Protein AF-0000000074579942 (afdb_homodimer)

InterPro domains:
  IPR000905 Gcp-like domain [PF00814] (39-152)
  IPR000905 Gcp-like domain [PTHR11735] (10-101)
  IPR022496 tRNA threonylcarbamoyl adenosine modification protein TsaB [TIGR03725] (10-214)
  IPR043129 ATPase, nucleotide binding domain [SSF53067] (10-107)
  IPR043129 ATPase, nucleotide binding domain [SSF53067] (112-190)

Secondary structure (DSSP, 8-state):
-----TTS-EEEEE-SSS-EEEEEEETTEEEEEEE--TT-HHHHHHHHHHHHHHHHT--GGG--EEEEE--SS-HHHHHHHHHHHHHHHHHHT--EEEE-HHHHHHHHHT--EEEEEEEE-STT-EEEEEEEEETTEEEEEEEEEEE-GGGS-HHHHHH-SEEESGGGGGGGG---SSPEEPP-----GGGGGG-GGG-EEE-TTSPP-----STTT--/-----TTS-EEEEE-SSS-EEEEEEETTEEEEEEE--TT-HHHHHHHHHHHHHHHHT--GGG--EEEEE--SS-HHHHHHHHHHHHHHHHHHT--EEEE-HHHHHHHHHT--EEEEEEEE-STT-EEEEEEEEETTEEEEEEEEEEE-GGGS-HHHHHH-SEEESGGGGGGGG---SSPEEPP-----GGGGGG-GGG-EEE-TTSPP-----STTT--

Radius of gyration: 23.53 Å; Cα contacts (8 Å, |Δi|>4): 1119; chains: 2; bounding box: 46×70×39 Å

Foldseek 3Di:
DQDWPLQFKEKFWEQQEQKTKIWIDHHNDIDMDIDNHGDCCLPVVVVRVVVRCVVVVHDLLRHQEYEYAQDDGDDVRNVSRLVVRLVSCVVNFHKYWYDHQQQLQQLQVVDAAKEWEWEDPPPQKIKIFIWGDDPLEIDGPDDIAIDHQLVPDPVSLARAQAYEADNCVNVVSHDHDHYHYDYHTGGHRRSVSSHVVRIDIDTSPDRRDGDNNPVVPVD/DQDWPLQFKEKEWEQQEQKTKIWIDHHNDIDMDIDNHGDCCLPVVVVRVVVRCVVVVHDLLRHQEYEYAQDDGDDVRNVSRLVVRLVSCVVNFHKYWYDHQQQLQQLQVVDAAKEWEWEDPPPQKIKIFIWGDDPLEIDGPDDIAIDHQLVPDPVSLARAQAYEADNCVNVVSHDRDHYHYDYHTGGYRRSVSSHVVRIDIDTSPDRRDGDNNPVVPPD

Sequence (438 aa):
MNIPDLSKPLLAIDTATPSCSVAVRVNQRIIARADHSVAKHTRVILPMIKDCLDEAQLAMTDIAGIILSAGPGAFTGLRVGASVASGLAYASNIPIGKLSSLALVAATSGETGIVLPLLDARIEHCYAGLYHCFDNQIEVLAPDTLCAPDELPEDWQTRAQCAVGSGLIYRDKMHFATAKLLPDTVPLAEKAFSCLSAVCWQSAQTPIELYYLRNEITSMNIPDLSKPLLAIDTATPSCSVAVRVNQRIIARADHSVAKHTRVILPMIKDCLDEAQLAMTDIAGIILSAGPGAFTGLRVGASVASGLAYASNIPIGKLSSLALVAATSGETGIVLPLLDARIEHCYAGLYHCFDNQIEVLAPDTLCAPDELPEDWQTRAQCAVGSGLIYRDKMHFATAKLLPDTVPLAEKAFSCLSAVCWQSAQTPIELYYLRNEITS

Solvent-accessible surface area (backbone atoms only — not comparable to full-atom values): 22033 Å² total; per-residue (Å²): 129,46,66,53,64,81,77,44,24,34,36,24,38,28,21,24,50,63,40,34,20,26,16,34,35,47,78,92,44,74,38,69,45,73,43,71,61,66,91,42,59,79,54,42,52,61,54,40,46,49,50,32,29,56,75,68,70,47,56,72,86,59,44,32,30,36,37,33,35,34,21,52,61,40,73,65,34,34,45,33,44,49,23,27,50,42,18,30,21,44,53,62,67,22,22,37,21,39,27,46,31,43,57,26,27,34,48,51,66,68,59,73,43,35,32,28,18,25,36,61,62,53,94,73,28,24,34,37,32,35,33,40,28,51,94,66,32,39,41,83,71,47,76,74,40,69,36,41,47,73,63,55,57,62,69,57,31,59,60,19,50,27,34,34,15,52,24,55,81,45,45,90,51,43,77,63,73,68,38,45,76,48,68,76,47,72,60,39,19,61,34,45,73,33,29,57,79,56,42,53,53,32,49,36,79,51,64,74,80,66,41,69,71,56,83,74,58,84,109,129,44,65,53,63,81,77,45,25,35,35,23,39,27,21,24,51,64,42,33,21,29,17,33,37,49,78,92,45,74,38,69,45,73,42,74,61,66,91,41,58,79,55,43,54,59,53,40,46,50,51,32,29,56,75,68,70,47,56,72,85,59,44,34,30,36,37,34,36,34,21,52,60,42,71,65,34,34,45,33,43,49,23,26,51,43,18,29,21,44,55,61,67,20,22,37,22,39,27,46,32,44,59,26,29,34,48,50,67,70,60,71,43,35,30,30,17,24,37,61,61,52,95,72,28,24,35,37,32,37,31,37,29,50,96,67,32,39,40,81,73,46,76,72,41,68,39,40,47,73,63,53,58,63,67,57,31,58,61,18,50,26,34,35,15,51,26,53,80,44,44,88,52,44,76,63,73,68,37,45,76,48,68,76,47,72,58,39,20,61,34,46,75,32,28,59,79,58,42,52,54,33,50,35,81,52,63,76,80,64,41,68,73,55,82,75,57,82,110

pLDDT: mean 92.91, std 10.72, range [21.66, 98.88]

Organism: Dichelobacter nodosus (strain VCS1703A) (NCBI:txid246195)

Structure (mmCIF, N/CA/C/O backbone):
data_AF-0000000074579942-model_v1
#
loop_
_entity.id
_entity.type
_entity.pdbx_description
1 polymer 'tRNA threonylcarbamoyladenosine biosynthesis protein TsaB'
#
loop_
_atom_site.group_PDB
_atom_site.id
_atom_site.type_symbol
_atom_site.label_atom_id
_atom_site.label_alt_id
_atom_site.label_comp_id
_atom_site.label_asym_id
_atom_site.label_entity_id
_atom_site.label_seq_id
_atom_site.pdbx_PDB_ins_code
_atom_site.Cartn_x
_atom_site.Cartn_y
_atom_site.Cartn_z
_atom_site.occupancy
_atom_site.B_iso_or_equiv
_atom_site.auth_seq_id
_atom_site.auth_comp_id
_atom_site.auth_asym_id
_atom_site.auth_atom_id
_atom_site.pdbx_PDB_model_num
ATOM 1 N N . MET A 1 1 ? -19.312 16.938 -8.188 1 54.5 1 MET A N 1
ATOM 2 C CA . MET A 1 1 ? -18.594 17.609 -7.109 1 54.5 1 MET A CA 1
ATOM 3 C C . MET A 1 1 ? -18.109 16.625 -6.066 1 54.5 1 MET A C 1
ATOM 5 O O . MET A 1 1 ? -18.875 15.812 -5.555 1 54.5 1 MET A O 1
ATOM 9 N N . ASN A 1 2 ? -16.75 16.141 -5.945 1 84.12 2 ASN A N 1
ATOM 10 C CA . ASN A 1 2 ? -16.172 15.008 -5.246 1 84.12 2 ASN A CA 1
ATOM 11 C C . ASN A 1 2 ? -15.953 15.305 -3.766 1 84.12 2 ASN A C 1
ATOM 13 O O . ASN A 1 2 ? -15.289 14.539 -3.064 1 84.12 2 ASN A O 1
ATOM 17 N N . ILE A 1 3 ? -16.609 16.5 -3.434 1 90.25 3 ILE A N 1
ATOM 18 C CA . ILE A 1 3 ? -16.453 16.859 -2.029 1 90.25 3 ILE A CA 1
ATOM 19 C C . ILE A 1 3 ? -17.547 16.188 -1.199 1 90.25 3 ILE A C 1
ATOM 21 O O . ILE A 1 3 ? -18.7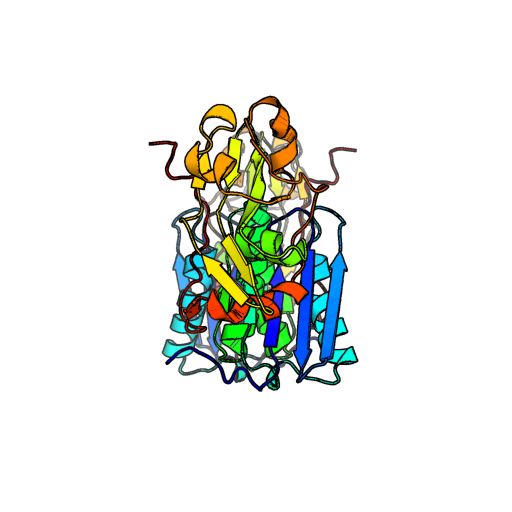34 16.312 -1.499 1 90.25 3 ILE A O 1
ATOM 25 N N . PRO A 1 4 ? -17.188 15.555 -0.173 1 95.25 4 PRO A N 1
ATOM 26 C CA . PRO A 1 4 ? -18.203 14.891 0.656 1 95.25 4 PRO A CA 1
ATOM 27 C C . PRO A 1 4 ? -18.969 15.875 1.54 1 95.25 4 PRO A C 1
ATOM 29 O O . PRO A 1 4 ? -18.578 17.047 1.652 1 95.25 4 PRO A O 1
ATOM 32 N N . ASP A 1 5 ? -20.156 15.414 2.041 1 95.12 5 ASP A N 1
ATOM 33 C CA . ASP A 1 5 ? -20.812 16.156 3.104 1 95.12 5 ASP A CA 1
ATOM 34 C C . ASP A 1 5 ? -19.938 16.25 4.348 1 95.12 5 ASP A C 1
ATOM 36 O O . ASP A 1 5 ? -19.797 15.266 5.09 1 95.12 5 ASP A O 1
ATOM 40 N N . LEU A 1 6 ? -19.359 17.359 4.621 1 93.88 6 LEU A N 1
ATOM 41 C CA . LEU A 1 6 ? -18.328 17.547 5.648 1 93.88 6 LEU A CA 1
ATOM 42 C C . LEU A 1 6 ? -18.953 17.469 7.043 1 93.88 6 LEU A C 1
ATOM 44 O O . LEU A 1 6 ? -18.234 17.422 8.039 1 93.88 6 LEU A O 1
ATOM 48 N N . SER A 1 7 ? -20.312 17.484 7.125 1 94.62 7 SER A N 1
ATOM 49 C CA . SER A 1 7 ? -21 17.312 8.406 1 94.62 7 SER A CA 1
ATOM 50 C C . SER A 1 7 ? -21.078 15.852 8.812 1 94.62 7 SER A C 1
ATOM 52 O O . SER A 1 7 ? -21.375 15.531 9.969 1 94.62 7 SER A O 1
ATOM 54 N N . LYS A 1 8 ? -20.844 14.953 7.891 1 97.12 8 LYS A N 1
ATOM 55 C CA . LYS A 1 8 ? -20.875 13.508 8.133 1 97.12 8 LYS A CA 1
ATOM 56 C C . LYS A 1 8 ? -19.516 13.016 8.617 1 97.12 8 LYS A C 1
ATOM 58 O O . LYS A 1 8 ? -18.531 13.75 8.578 1 97.12 8 LYS A O 1
ATOM 63 N N . PRO A 1 9 ? -19.422 11.875 9.078 1 98.62 9 PRO A N 1
ATOM 64 C CA . PRO A 1 9 ? -18.156 11.344 9.594 1 98.62 9 PRO A CA 1
ATOM 65 C C . PRO A 1 9 ? -17.062 11.25 8.523 1 98.62 9 PRO A C 1
ATOM 67 O O . PRO A 1 9 ? -17.359 10.891 7.375 1 98.62 9 PRO A O 1
ATOM 70 N N . LEU A 1 10 ? -15.883 11.609 8.922 1 98.69 10 LEU A N 1
ATOM 71 C CA . LEU A 1 10 ? -14.711 11.539 8.055 1 98.69 10 LEU A CA 1
ATOM 72 C C . LEU A 1 10 ? -13.625 10.672 8.672 1 98.69 10 LEU A C 1
ATOM 74 O O . LEU A 1 10 ? -13.523 10.578 9.898 1 98.69 10 LEU A O 1
ATOM 78 N N . LEU A 1 11 ? -12.883 10.016 7.863 1 98.88 11 LEU A N 1
ATOM 79 C CA . LEU A 1 11 ? -11.711 9.242 8.242 1 98.88 11 LEU A CA 1
ATOM 80 C C . LEU A 1 11 ? -10.438 9.906 7.727 1 98.88 11 LEU A C 1
ATOM 82 O O . LEU A 1 11 ? -10.391 10.367 6.586 1 98.88 11 LEU A O 1
ATOM 86 N N . ALA A 1 12 ? -9.461 10.031 8.578 1 98.88 12 ALA A N 1
ATOM 87 C CA . ALA A 1 12 ? -8.164 10.562 8.18 1 98.88 12 ALA A CA 1
ATOM 88 C C . ALA A 1 12 ? -7.059 9.531 8.406 1 98.88 12 ALA A C 1
ATOM 90 O O . ALA A 1 12 ? -7.059 8.82 9.414 1 98.88 12 ALA A O 1
ATOM 91 N N . ILE A 1 13 ? -6.137 9.398 7.473 1 98.5 13 ILE A N 1
ATOM 92 C CA . ILE A 1 13 ? -5.031 8.453 7.512 1 98.5 13 ILE A CA 1
ATOM 93 C C . ILE A 1 13 ? -3.721 9.172 7.207 1 98.5 13 ILE A C 1
ATOM 95 O O . ILE A 1 13 ? -3.637 9.945 6.25 1 98.5 13 ILE A O 1
ATOM 99 N N . ASP A 1 14 ? -2.711 8.953 8 1 97.88 14 ASP A N 1
ATOM 100 C CA . ASP A 1 14 ? -1.369 9.453 7.719 1 97.88 14 ASP A CA 1
ATOM 101 C C . ASP A 1 14 ? -0.324 8.352 7.883 1 97.88 14 ASP A C 1
ATOM 103 O O . ASP A 1 14 ? -0.257 7.699 8.93 1 97.88 14 ASP A O 1
ATOM 107 N N . THR A 1 15 ? 0.431 8.141 6.836 1 95.69 15 THR A N 1
ATOM 108 C CA . THR A 1 15 ? 1.511 7.16 6.84 1 95.69 15 THR A CA 1
ATOM 109 C C . THR A 1 15 ? 2.771 7.742 6.207 1 95.69 15 THR A C 1
ATOM 111 O O . THR A 1 15 ? 3.598 7.004 5.668 1 95.69 15 THR A O 1
ATOM 114 N N . ALA A 1 16 ? 2.865 9.047 6.156 1 93.19 16 ALA A N 1
ATOM 115 C CA . ALA A 1 16 ? 3.895 9.719 5.367 1 93.19 16 ALA A CA 1
ATOM 116 C C . ALA A 1 16 ? 5.246 9.672 6.078 1 93.19 16 ALA A C 1
ATOM 118 O O . ALA A 1 16 ? 6.285 9.922 5.461 1 93.19 16 ALA A O 1
ATOM 119 N N . THR A 1 17 ? 5.262 9.445 7.355 1 91.81 17 THR A N 1
ATOM 120 C CA . THR A 1 17 ? 6.469 9.391 8.172 1 91.81 17 THR A CA 1
ATOM 121 C C . THR A 1 17 ? 6.582 8.039 8.883 1 91.81 17 THR A C 1
ATOM 123 O O . THR A 1 17 ? 5.73 7.164 8.703 1 91.81 17 THR A O 1
ATOM 126 N N . PRO A 1 18 ? 7.641 7.809 9.609 1 88.19 18 PRO A N 1
ATOM 127 C CA . PRO A 1 18 ? 7.727 6.543 10.336 1 88.19 18 PRO A 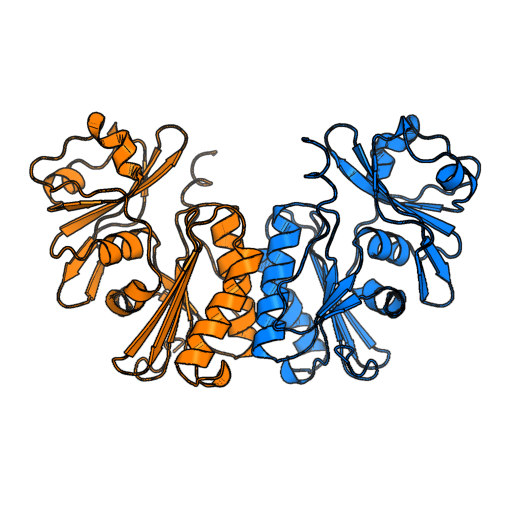CA 1
ATOM 128 C C . PRO A 1 18 ? 6.559 6.336 11.305 1 88.19 18 PRO A C 1
ATOM 130 O O . PRO A 1 18 ? 6.336 5.219 11.773 1 88.19 18 PRO A O 1
ATOM 133 N N . SER A 1 19 ? 5.891 7.363 11.555 1 91.19 19 SER A N 1
ATOM 134 C CA . SER A 1 19 ? 4.691 7.262 12.383 1 91.19 19 SER A CA 1
ATOM 135 C C . SER A 1 19 ? 3.449 7.031 11.531 1 91.19 19 SER A C 1
ATOM 137 O O . SER A 1 19 ? 3.352 7.551 10.414 1 91.19 19 SER A O 1
ATOM 139 N N . CYS A 1 20 ? 2.576 6.242 12.016 1 95 20 CYS A N 1
ATOM 140 C CA . CYS A 1 20 ? 1.279 5.992 11.398 1 95 20 CYS A CA 1
ATOM 141 C C . CYS A 1 20 ? 0.145 6.461 12.305 1 95 20 CYS A C 1
ATOM 143 O O . CYS A 1 20 ? 0.173 6.234 13.516 1 95 20 CYS A O 1
ATOM 145 N N . SER A 1 21 ? -0.787 7.156 11.758 1 97.5 21 SER A N 1
ATOM 146 C CA . SER A 1 21 ? -1.917 7.59 12.57 1 97.5 21 SER A CA 1
ATOM 147 C C . SER A 1 21 ? -3.217 7.551 11.773 1 97.5 21 SER A C 1
ATOM 149 O O . SER A 1 21 ? -3.203 7.652 10.547 1 97.5 21 SER A O 1
ATOM 151 N N . VAL A 1 22 ? -4.297 7.34 12.492 1 98.31 22 VAL A N 1
ATOM 152 C CA . VAL A 1 22 ? -5.656 7.293 11.969 1 98.31 22 VAL A CA 1
ATOM 153 C C . VAL A 1 22 ? -6.59 8.078 12.891 1 98.31 22 VAL A C 1
ATOM 155 O O . VAL A 1 22 ? -6.383 8.125 14.102 1 98.31 22 VAL A O 1
ATOM 158 N N . ALA A 1 23 ? -7.594 8.711 12.281 1 98.81 23 ALA A N 1
ATOM 159 C CA . ALA A 1 23 ? -8.578 9.422 13.094 1 98.81 23 ALA A CA 1
ATOM 160 C C . ALA A 1 23 ? -9.953 9.406 12.43 1 98.81 23 ALA A C 1
ATOM 162 O O . ALA A 1 23 ? -10.055 9.43 11.203 1 98.81 23 ALA A O 1
ATOM 163 N N . VAL A 1 24 ? -10.938 9.344 13.227 1 98.81 24 VAL A N 1
ATOM 164 C CA . VAL A 1 24 ? -12.328 9.461 12.797 1 98.81 24 VAL A CA 1
ATOM 165 C C . VAL A 1 24 ? -12.984 10.664 13.484 1 98.81 24 VAL A C 1
ATOM 167 O O . VAL A 1 24 ? -12.828 10.852 14.688 1 98.81 24 VAL A O 1
ATOM 170 N N . ARG A 1 25 ? -13.609 11.484 12.672 1 98.56 25 ARG A N 1
ATOM 171 C CA . ARG A 1 25 ? -14.367 12.609 13.219 1 98.56 25 ARG A CA 1
ATOM 172 C C . ARG A 1 25 ? -15.867 12.406 13.023 1 98.56 25 ARG A C 1
ATOM 174 O O . ARG A 1 25 ? -16.328 12.148 11.906 1 98.56 25 ARG A O 1
ATOM 181 N N . VAL A 1 26 ? -16.562 12.484 13.992 1 97.06 26 VAL A N 1
ATOM 182 C CA . VAL A 1 26 ? -18.016 12.453 13.969 1 97.06 26 VAL A CA 1
ATOM 183 C C . VAL A 1 26 ? -18.578 13.617 14.797 1 97.06 26 VAL A C 1
ATOM 185 O O . VAL A 1 26 ? -18.391 13.664 16.016 1 97.06 26 VAL A O 1
ATOM 188 N N . ASN A 1 27 ? -19.203 14.531 14.094 1 92.06 27 ASN A N 1
ATOM 189 C CA . ASN A 1 27 ? -19.609 15.773 14.734 1 92.06 27 ASN A CA 1
ATOM 190 C C . ASN A 1 27 ? -18.422 16.5 15.359 1 92.06 27 ASN A C 1
ATOM 192 O O . ASN A 1 27 ? -17.453 16.828 14.672 1 92.06 27 ASN A O 1
ATOM 196 N N . GLN A 1 28 ? -18.422 16.734 16.609 1 88.94 28 GLN A N 1
ATOM 197 C CA . GLN A 1 28 ? -17.328 17.469 17.25 1 88.94 28 GLN A CA 1
ATOM 198 C C . GLN A 1 28 ? -16.375 16.5 17.953 1 88.94 28 GLN A C 1
ATOM 200 O O . GLN A 1 28 ? -15.375 16.938 18.531 1 88.94 28 GLN A O 1
ATOM 205 N N . ARG A 1 29 ? -16.688 15.219 17.797 1 96.5 29 ARG A N 1
ATOM 206 C CA . ARG A 1 29 ? -15.883 14.195 18.469 1 96.5 29 ARG A CA 1
ATOM 207 C C . ARG A 1 29 ? -14.828 13.617 17.531 1 96.5 29 ARG A C 1
ATOM 209 O O . ARG A 1 29 ? -15.133 13.305 16.375 1 96.5 29 ARG A O 1
ATOM 216 N N . ILE A 1 30 ? -13.57 13.594 18.031 1 98.25 30 ILE A N 1
ATOM 217 C CA . ILE A 1 30 ? -12.469 13.016 17.266 1 98.25 30 ILE A CA 1
ATOM 218 C C . ILE A 1 30 ? -11.883 11.828 18.016 1 98.25 30 ILE A C 1
ATOM 220 O O . ILE A 1 30 ? -11.57 11.938 19.203 1 98.25 30 ILE A O 1
ATOM 224 N N . ILE A 1 31 ? -11.852 10.68 17.422 1 98.62 31 ILE A N 1
ATOM 225 C CA . ILE A 1 31 ? -11.195 9.477 17.938 1 98.62 31 ILE A CA 1
ATOM 226 C C . ILE A 1 31 ? -9.961 9.172 17.078 1 98.62 31 ILE A C 1
ATOM 228 O O . ILE A 1 31 ? -10.055 9.062 15.859 1 98.62 31 ILE A O 1
ATOM 232 N N . ALA A 1 32 ? -8.797 9.055 17.734 1 98.44 32 ALA A N 1
ATOM 233 C CA . ALA A 1 32 ? -7.559 8.906 16.969 1 98.44 32 ALA A CA 1
ATOM 234 C C . ALA A 1 32 ? -6.676 7.812 17.562 1 98.44 32 ALA A C 1
ATOM 236 O O . ALA A 1 32 ? -6.805 7.473 18.75 1 98.44 32 ALA A O 1
ATOM 237 N N . ARG A 1 33 ? -5.867 7.16 16.766 1 97.62 33 ARG A N 1
ATOM 238 C CA . ARG A 1 33 ? -4.801 6.227 17.109 1 97.62 33 ARG A CA 1
ATOM 239 C C . ARG A 1 33 ? -3.502 6.586 16.391 1 97.62 33 ARG A C 1
ATOM 241 O O . ARG A 1 33 ? -3.527 7.086 15.266 1 97.62 33 ARG A O 1
ATOM 248 N N . ALA A 1 34 ? -2.457 6.387 17.062 1 95.25 34 ALA A N 1
ATOM 249 C CA . ALA A 1 34 ? -1.139 6.57 16.469 1 95.25 34 ALA A CA 1
ATOM 250 C C . ALA A 1 34 ? -0.185 5.453 16.875 1 95.25 34 ALA A C 1
ATOM 252 O O . ALA A 1 34 ? -0.296 4.914 17.984 1 95.25 34 ALA A O 1
ATOM 253 N N . ASP A 1 35 ? 0.561 5.039 15.992 1 92.19 35 ASP A N 1
ATOM 254 C CA . ASP A 1 35 ? 1.628 4.066 16.219 1 92.19 35 ASP A CA 1
ATOM 255 C C . ASP A 1 35 ? 2.969 4.605 15.719 1 92.19 35 ASP A C 1
ATOM 257 O O . ASP A 1 35 ? 3.109 4.949 14.547 1 92.19 35 ASP A O 1
ATOM 261 N N . HIS A 1 36 ? 3.904 4.594 16.562 1 83.81 36 HIS A N 1
ATOM 262 C CA . HIS A 1 36 ? 5.188 5.199 16.234 1 83.81 36 HIS A CA 1
ATOM 263 C C . HIS A 1 36 ? 6.242 4.137 15.953 1 83.81 36 HIS A C 1
ATOM 265 O O . HIS A 1 36 ? 7.426 4.457 15.805 1 83.81 36 HIS A O 1
ATOM 271 N N . SER A 1 37 ? 5.727 2.891 15.945 1 75.81 37 SER A N 1
ATOM 272 C CA . SER A 1 37 ? 6.668 1.827 15.617 1 75.81 37 SER A CA 1
ATOM 273 C C . SER A 1 37 ? 6.965 1.792 14.117 1 75.81 37 SER A C 1
ATOM 275 O O . SER A 1 37 ? 6.094 2.102 13.305 1 75.81 37 SER A O 1
ATOM 277 N N . VAL A 1 38 ? 8.156 1.74 13.789 1 60.75 38 VAL A N 1
ATOM 278 C CA . VAL A 1 38 ? 8.625 1.83 12.414 1 60.75 38 VAL A CA 1
ATOM 279 C C . VAL A 1 38 ? 8.281 0.545 11.664 1 60.75 38 VAL A C 1
ATOM 281 O O . VAL A 1 38 ? 8.32 -0.545 12.242 1 60.75 38 VAL A O 1
ATOM 284 N N . ALA A 1 39 ? 7.973 0.684 10.445 1 57.09 39 ALA A N 1
ATOM 285 C CA . ALA A 1 39 ? 7.953 -0.289 9.359 1 57.09 39 ALA A CA 1
ATOM 286 C C . ALA A 1 39 ? 6.859 -1.333 9.57 1 57.09 39 ALA A C 1
ATOM 288 O O . ALA A 1 39 ? 6.988 -2.475 9.125 1 57.09 39 ALA A O 1
ATOM 289 N N . LYS A 1 40 ? 5.871 -0.884 10.242 1 71.69 40 LYS A N 1
ATOM 290 C CA . LYS A 1 40 ? 4.805 -1.86 10.445 1 71.69 40 LYS A CA 1
ATOM 291 C C . LYS A 1 40 ? 3.457 -1.312 9.984 1 71.69 40 LYS A C 1
ATOM 293 O O . LYS A 1 40 ? 2.408 -1.72 10.484 1 71.69 40 LYS A O 1
ATOM 298 N N . HIS A 1 41 ? 3.537 -0.43 9.094 1 77.75 41 HIS A N 1
ATOM 299 C CA . HIS A 1 41 ? 2.311 0.27 8.727 1 77.75 41 HIS A CA 1
ATOM 300 C C . HIS A 1 41 ? 1.254 -0.703 8.219 1 77.75 41 HIS A C 1
ATOM 302 O O . HIS A 1 41 ? 0.086 -0.618 8.602 1 77.75 41 HIS A O 1
ATOM 308 N N . THR A 1 42 ? 1.622 -1.622 7.48 1 78.88 42 THR A N 1
ATOM 309 C CA . THR A 1 42 ? 0.682 -2.551 6.863 1 78.88 42 THR A CA 1
ATOM 310 C C . THR A 1 42 ? -0.046 -3.371 7.926 1 78.88 42 THR A C 1
ATOM 312 O O . THR A 1 42 ? -1.171 -3.824 7.703 1 78.88 42 THR A O 1
ATOM 315 N N . ARG A 1 43 ? 0.55 -3.443 9.023 1 84.69 43 ARG A N 1
ATOM 316 C CA . ARG A 1 43 ? -0.005 -4.293 10.07 1 84.69 43 ARG A CA 1
ATOM 317 C C . ARG A 1 43 ? -0.914 -3.494 11 1 84.69 43 ARG A C 1
ATOM 319 O O . ARG A 1 43 ? -1.817 -4.055 11.625 1 84.69 43 ARG A O 1
ATOM 326 N N . VAL A 1 44 ? -0.707 -2.225 10.984 1 90.94 44 VAL A N 1
ATOM 327 C CA . VAL A 1 44 ? -1.336 -1.511 12.094 1 90.94 44 VAL A CA 1
ATOM 328 C C . VAL A 1 44 ? -2.457 -0.619 11.562 1 90.94 44 VAL A C 1
ATOM 330 O O . VAL A 1 44 ? -3.389 -0.281 12.297 1 90.94 44 VAL A O 1
ATOM 333 N N . ILE A 1 45 ? -2.434 -0.218 10.328 1 94.31 45 ILE A N 1
ATOM 334 C CA . ILE A 1 45 ? -3.342 0.797 9.812 1 94.31 45 ILE A CA 1
ATOM 335 C C . ILE A 1 45 ? -4.785 0.319 9.953 1 94.31 45 ILE A C 1
ATOM 337 O O . ILE A 1 45 ? -5.629 1.026 10.516 1 94.31 45 ILE A O 1
ATOM 341 N N . LEU A 1 46 ? -5.094 -0.882 9.523 1 94.12 46 LEU A N 1
ATOM 342 C CA . LEU A 1 46 ? -6.469 -1.359 9.508 1 94.12 46 LEU A CA 1
ATOM 343 C C . LEU A 1 46 ? -6.973 -1.616 10.922 1 94.12 46 LEU A C 1
ATOM 345 O O . LEU A 1 46 ? -8.086 -1.223 11.273 1 94.12 46 LEU A O 1
ATOM 349 N N . PRO A 1 47 ? -6.125 -2.277 11.766 1 94.75 47 PRO A N 1
ATOM 350 C CA . PRO A 1 47 ? -6.551 -2.404 13.164 1 94.75 47 PRO A CA 1
ATOM 351 C C . PRO A 1 47 ? -6.855 -1.056 13.812 1 94.75 47 PRO A C 1
ATOM 353 O O . PRO A 1 47 ? -7.805 -0.941 14.594 1 94.75 47 PRO A O 1
ATOM 356 N N . MET A 1 48 ? -6.066 -0.07 13.508 1 96.81 48 MET A N 1
ATOM 357 C CA . MET A 1 48 ? -6.301 1.259 14.062 1 96.81 48 MET A CA 1
ATOM 358 C C . MET A 1 48 ? -7.598 1.856 13.523 1 96.81 48 MET A C 1
ATOM 360 O O . MET A 1 48 ? -8.352 2.484 14.273 1 96.81 48 MET A O 1
ATOM 364 N N . ILE A 1 49 ? -7.859 1.691 12.219 1 97.56 49 ILE A N 1
ATOM 365 C CA . ILE A 1 49 ? -9.109 2.15 11.625 1 97.56 49 ILE A CA 1
ATOM 366 C C . ILE A 1 49 ? -10.289 1.472 12.328 1 97.56 49 ILE A C 1
ATOM 368 O O . ILE A 1 49 ? -11.242 2.137 12.734 1 97.56 49 ILE A O 1
ATOM 372 N N . LYS A 1 50 ? -10.188 0.165 12.461 1 96.81 50 LYS A N 1
ATOM 373 C CA . LYS A 1 50 ? -11.242 -0.603 13.125 1 96.81 50 LYS A CA 1
ATOM 374 C C . LYS A 1 50 ? -11.477 -0.099 14.547 1 96.81 50 LYS A C 1
ATOM 376 O O . LYS A 1 50 ? -12.625 0.08 14.961 1 96.81 50 LYS A O 1
ATOM 381 N N . ASP A 1 51 ? -10.391 0.089 15.266 1 97.62 51 ASP A N 1
ATOM 382 C CA . ASP A 1 51 ? -10.484 0.562 16.641 1 97.62 51 ASP A CA 1
ATOM 383 C C . ASP A 1 51 ? -11.211 1.9 16.719 1 97.62 51 ASP A C 1
ATOM 385 O O . ASP A 1 51 ? -12.086 2.09 17.562 1 97.62 51 ASP A O 1
ATOM 389 N N . CYS A 1 52 ? -10.812 2.82 15.859 1 98.44 52 CYS A N 1
ATOM 390 C CA . CYS A 1 52 ? -11.43 4.141 15.836 1 98.44 52 CYS A CA 1
ATOM 391 C C . CYS A 1 52 ? -12.914 4.047 15.508 1 98.44 52 CYS A C 1
ATOM 393 O O . CYS A 1 52 ? -13.742 4.691 16.156 1 98.44 52 CYS A O 1
ATOM 395 N N . LEU A 1 53 ? -13.281 3.279 14.484 1 98.19 53 LEU A N 1
ATOM 396 C CA . LEU A 1 53 ? -14.672 3.133 14.07 1 98.19 53 LEU A CA 1
ATOM 397 C C . LEU A 1 53 ? -15.492 2.477 15.172 1 98.19 53 LEU A C 1
ATOM 399 O O . LEU A 1 53 ? -16.594 2.934 15.484 1 98.19 53 LEU A O 1
ATOM 403 N N . ASP A 1 54 ? -14.93 1.395 15.789 1 97.81 54 ASP A N 1
ATOM 404 C CA . ASP A 1 54 ? -15.617 0.706 16.875 1 97.81 54 ASP A CA 1
ATOM 405 C C . ASP A 1 54 ? -15.914 1.66 18.031 1 97.81 54 ASP A C 1
ATOM 407 O O . ASP A 1 54 ? -17.047 1.704 18.531 1 97.81 54 ASP A O 1
ATOM 411 N N . GLU A 1 55 ? -14.883 2.412 18.391 1 98.12 55 GLU A N 1
ATOM 412 C CA . GLU A 1 55 ? -15.055 3.359 19.484 1 98.12 55 GLU A CA 1
ATOM 413 C C . GLU A 1 55 ? -16.078 4.434 19.141 1 98.12 55 GLU A C 1
ATOM 415 O O . GLU A 1 55 ? -16.828 4.887 20 1 98.12 55 GLU A O 1
ATOM 420 N N . ALA A 1 56 ? -16.156 4.828 17.906 1 97.81 56 ALA A N 1
ATOM 421 C CA . ALA A 1 56 ? -17.094 5.836 17.453 1 97.81 56 ALA A CA 1
ATOM 422 C C . ALA A 1 56 ? -18.484 5.223 17.219 1 97.81 56 ALA A C 1
ATOM 424 O O . ALA A 1 56 ? -19.453 5.938 16.938 1 97.81 56 ALA A O 1
ATOM 425 N N . GLN A 1 57 ? -18.516 3.857 17.281 1 97.56 57 GLN A N 1
ATOM 426 C CA . GLN A 1 57 ? -19.734 3.113 16.969 1 97.56 57 GLN A CA 1
ATOM 427 C C . GLN A 1 57 ? -20.219 3.391 15.555 1 97.56 57 GLN A C 1
ATOM 429 O O . GLN A 1 57 ? -21.391 3.674 15.328 1 97.56 57 GLN A O 1
ATOM 434 N N . LEU A 1 58 ? -19.297 3.439 14.641 1 97.75 58 LEU A N 1
ATOM 435 C CA . LEU A 1 58 ? -19.547 3.633 13.219 1 97.75 58 LEU A CA 1
ATOM 436 C C . LEU A 1 58 ? -19.094 2.416 12.414 1 97.75 58 LEU A C 1
ATOM 438 O O . LEU A 1 58 ? -18.266 1.631 12.883 1 97.75 58 LEU A O 1
ATOM 442 N N . ALA A 1 59 ? -19.688 2.232 11.297 1 96 59 ALA A N 1
ATOM 443 C CA . ALA A 1 59 ? -19.203 1.336 10.258 1 96 59 ALA A CA 1
ATOM 444 C C . ALA A 1 59 ? -18.547 2.119 9.117 1 96 59 ALA A C 1
ATOM 446 O O . ALA A 1 59 ? -18.672 3.344 9.047 1 96 59 ALA A O 1
ATOM 447 N N . MET A 1 60 ? -17.828 1.457 8.281 1 95.62 60 MET A N 1
ATOM 448 C CA . MET A 1 60 ? -17.203 2.109 7.133 1 95.62 60 MET A CA 1
ATOM 449 C C . MET A 1 60 ? -18.25 2.787 6.258 1 95.62 60 MET A C 1
ATOM 451 O O . MET A 1 60 ? -17.984 3.838 5.672 1 95.62 60 MET A O 1
ATOM 455 N N . THR A 1 61 ? -19.438 2.258 6.277 1 94.94 61 THR A N 1
ATOM 456 C CA . THR A 1 61 ? -20.516 2.775 5.441 1 94.94 61 THR A CA 1
ATOM 457 C C . THR A 1 61 ? -20.984 4.133 5.957 1 94.94 61 THR A C 1
ATOM 459 O O . THR A 1 61 ? -21.703 4.852 5.254 1 94.94 61 THR A O 1
ATOM 462 N N . ASP A 1 62 ? -20.625 4.469 7.195 1 97.38 62 ASP A N 1
ATOM 463 C CA . ASP A 1 62 ? -21.031 5.742 7.785 1 97.38 62 ASP A CA 1
ATOM 464 C C . ASP A 1 62 ? -20.047 6.852 7.406 1 97.38 62 ASP A C 1
ATOM 466 O O . ASP A 1 62 ? -20.344 8.031 7.602 1 97.38 62 ASP A O 1
ATOM 470 N N . ILE A 1 63 ? -18.922 6.512 6.844 1 98.31 63 ILE A N 1
ATOM 471 C CA . ILE A 1 63 ? -17.875 7.473 6.504 1 98.31 63 ILE A CA 1
ATOM 472 C C . ILE A 1 63 ? -18.203 8.156 5.18 1 98.31 63 ILE A C 1
ATOM 474 O O . ILE A 1 63 ? -18.531 7.488 4.199 1 98.31 63 ILE A O 1
ATOM 478 N N . ALA A 1 64 ? -18.047 9.461 5.152 1 98.38 64 ALA A N 1
ATOM 479 C CA . ALA A 1 64 ? -18.422 10.219 3.965 1 98.38 64 ALA A CA 1
ATOM 480 C C . ALA A 1 64 ? -17.219 10.5 3.076 1 98.38 64 ALA A C 1
ATOM 482 O O . ALA A 1 64 ? -17.375 10.828 1.897 1 98.38 64 ALA A O 1
ATOM 483 N N . GLY A 1 65 ? -16.062 10.406 3.637 1 98.44 65 GLY A N 1
ATOM 484 C CA . GLY A 1 65 ? -14.836 10.688 2.912 1 98.44 65 GLY A CA 1
ATOM 485 C C . GLY A 1 65 ? -13.586 10.32 3.691 1 98.44 65 GLY A C 1
ATOM 486 O O . GLY A 1 65 ? -13.625 10.211 4.918 1 98.44 65 GLY A O 1
ATOM 487 N N . ILE A 1 66 ? -12.523 10.141 3.002 1 98.75 66 ILE A N 1
ATOM 488 C CA . ILE A 1 66 ? -11.242 9.805 3.6 1 98.75 66 ILE A CA 1
ATOM 489 C C . ILE A 1 66 ? -10.219 10.883 3.275 1 98.75 66 ILE A C 1
ATOM 491 O O . ILE A 1 66 ? -10.031 11.242 2.109 1 98.75 66 ILE A O 1
ATOM 495 N N . ILE A 1 67 ? -9.625 11.469 4.266 1 98.81 67 ILE A N 1
ATOM 496 C CA . ILE A 1 67 ? -8.508 12.398 4.07 1 98.81 67 ILE A CA 1
ATOM 497 C C . ILE A 1 67 ? -7.188 11.648 4.223 1 98.81 67 ILE A C 1
ATOM 499 O O . ILE A 1 67 ? -6.988 10.922 5.195 1 98.81 67 ILE A O 1
ATOM 503 N N . LEU A 1 68 ? -6.309 11.766 3.293 1 98.62 68 LEU A N 1
ATOM 504 C CA . LEU A 1 68 ? -5.012 11.102 3.262 1 98.62 68 LEU A CA 1
ATOM 505 C C . LEU A 1 68 ? -3.881 12.117 3.176 1 98.62 68 LEU A C 1
ATOM 507 O O . LEU A 1 68 ? -3.936 13.047 2.363 1 98.62 68 LEU A O 1
ATOM 511 N N . SER A 1 69 ? -2.928 11.961 4.09 1 97.69 69 SER A N 1
ATOM 512 C CA . SER A 1 69 ? -1.672 12.656 3.822 1 97.69 69 SER A CA 1
ATOM 513 C C . SER A 1 69 ? -0.993 12.109 2.57 1 97.69 69 SER A C 1
ATOM 515 O O . SER A 1 69 ? -0.496 10.984 2.568 1 97.69 69 SER A O 1
ATOM 517 N N . ALA A 1 70 ? -0.931 12.914 1.58 1 96.75 70 ALA A N 1
ATOM 518 C CA . ALA A 1 70 ? -0.519 12.422 0.267 1 96.75 70 ALA A CA 1
ATOM 519 C C . ALA A 1 70 ? 0.944 12.766 -0.009 1 96.75 70 ALA A C 1
ATOM 521 O O . ALA A 1 70 ? 1.421 12.609 -1.137 1 96.75 70 ALA A O 1
ATOM 522 N N . GLY A 1 71 ? 1.698 13.172 0.927 1 96.25 71 GLY A N 1
ATOM 523 C CA . GLY A 1 71 ? 3.1 13.539 0.776 1 96.25 71 GLY A CA 1
ATOM 524 C C . GLY A 1 71 ? 3.35 15.023 0.902 1 96.25 71 GLY A C 1
ATOM 525 O O . GLY A 1 71 ? 2.406 15.812 1.011 1 96.25 71 GLY A O 1
ATOM 526 N N . PRO A 1 72 ? 4.602 15.344 0.912 1 96.31 72 PRO A N 1
ATOM 527 C CA . PRO A 1 72 ? 5.805 14.523 0.761 1 96.31 72 PRO A CA 1
ATOM 528 C C . PRO A 1 72 ? 6.09 13.664 1.988 1 96.31 72 PRO A C 1
ATOM 530 O O . PRO A 1 72 ? 5.465 13.844 3.035 1 96.31 72 PRO A O 1
ATOM 533 N N . GLY A 1 73 ? 6.949 12.664 1.854 1 93.31 73 GLY A N 1
ATOM 534 C CA . GLY A 1 73 ? 7.301 11.781 2.957 1 93.31 73 GLY A CA 1
ATOM 535 C C . GLY A 1 73 ? 7.988 10.508 2.508 1 93.31 73 GLY A C 1
ATOM 536 O O . GLY A 1 73 ? 8.641 10.484 1.461 1 93.31 73 GLY A O 1
ATOM 537 N N . ALA A 1 74 ? 7.926 9.531 3.352 1 89.62 74 ALA A N 1
ATOM 538 C CA . ALA A 1 74 ? 8.602 8.258 3.1 1 89.62 74 ALA A CA 1
ATOM 539 C C . ALA A 1 74 ? 7.992 7.551 1.894 1 89.62 74 ALA A C 1
ATOM 541 O O . ALA A 1 74 ? 6.77 7.484 1.752 1 89.62 74 ALA A O 1
ATOM 542 N N . PHE A 1 75 ? 8.789 6.977 1.061 1 87.88 75 PHE A N 1
ATOM 543 C CA . PHE A 1 75 ? 8.406 6.359 -0.205 1 87.88 75 PHE A CA 1
ATOM 544 C C . PHE A 1 75 ? 7.426 5.215 0.023 1 87.88 75 PHE A C 1
ATOM 546 O O . PHE A 1 75 ? 6.293 5.262 -0.454 1 87.88 75 PHE A O 1
ATOM 553 N N . THR A 1 76 ? 7.742 4.207 0.831 1 88.12 76 THR A N 1
ATOM 554 C CA . THR A 1 76 ? 6.891 3.051 1.086 1 88.12 76 THR A CA 1
ATOM 555 C C . THR A 1 76 ? 5.66 3.453 1.893 1 88.12 76 THR A C 1
ATOM 557 O O . THR A 1 76 ? 4.543 3.043 1.574 1 88.12 76 THR A O 1
ATOM 560 N N . GLY A 1 77 ? 5.84 4.293 2.844 1 91.94 77 GLY A N 1
ATOM 561 C CA . GLY A 1 77 ? 4.738 4.711 3.697 1 91.94 77 GLY A CA 1
ATOM 562 C C . GLY A 1 77 ? 3.617 5.391 2.936 1 91.94 77 GLY A C 1
ATOM 563 O O . GLY A 1 77 ? 2.441 5.105 3.166 1 91.94 77 GLY A O 1
ATOM 564 N N . LEU A 1 78 ? 4.008 6.285 2.061 1 93.88 78 LEU A N 1
ATOM 565 C CA . LEU A 1 78 ? 3.021 7.004 1.259 1 93.88 78 LEU A CA 1
ATOM 566 C C . LEU A 1 78 ? 2.197 6.035 0.416 1 93.88 78 LEU A C 1
ATOM 568 O O . LEU A 1 78 ? 0.973 6.168 0.331 1 93.88 78 LEU A O 1
ATOM 572 N N . ARG A 1 79 ? 2.855 5.082 -0.119 1 93.12 79 ARG A N 1
ATOM 573 C CA . ARG A 1 79 ? 2.18 4.145 -1.014 1 93.12 79 ARG A CA 1
ATOM 574 C C . ARG A 1 79 ? 1.255 3.215 -0.236 1 93.12 79 ARG A C 1
ATOM 576 O O . ARG A 1 79 ? 0.16 2.891 -0.702 1 93.12 79 ARG A O 1
ATOM 583 N N . VAL A 1 80 ? 1.673 2.822 0.923 1 94.31 80 VAL A N 1
ATOM 584 C CA . VAL A 1 80 ? 0.862 1.942 1.76 1 94.31 80 VAL A CA 1
ATOM 585 C C . VAL A 1 80 ? -0.414 2.666 2.184 1 94.31 80 VAL A C 1
ATOM 587 O O . VAL A 1 80 ? -1.517 2.133 2.031 1 94.31 80 VAL A O 1
ATOM 590 N N . GLY A 1 81 ? -0.253 3.836 2.65 1 96.19 81 GLY A N 1
ATOM 591 C CA . GLY A 1 81 ? -1.415 4.621 3.035 1 96.19 81 GLY A CA 1
ATOM 592 C C . GLY A 1 81 ? -2.373 4.871 1.885 1 96.19 81 GLY A C 1
ATOM 593 O O . GLY A 1 81 ? -3.586 4.711 2.035 1 96.19 81 GLY A O 1
ATOM 594 N N . ALA A 1 82 ? -1.814 5.266 0.778 1 96.56 82 ALA A N 1
ATOM 595 C CA . ALA A 1 82 ? -2.623 5.527 -0.409 1 96.56 82 ALA A CA 1
ATOM 596 C C . ALA A 1 82 ? -3.365 4.273 -0.859 1 96.56 82 ALA A C 1
ATOM 598 O O . ALA A 1 82 ? -4.527 4.34 -1.27 1 96.56 82 ALA A O 1
ATOM 599 N N . SER A 1 83 ? -2.691 3.178 -0.782 1 96.19 83 SER A N 1
ATOM 600 C CA . SER A 1 83 ? -3.279 1.912 -1.209 1 96.19 83 SER A CA 1
ATOM 601 C C . SER A 1 83 ? -4.445 1.514 -0.312 1 96.19 83 SER A C 1
ATOM 603 O O . SER A 1 83 ? -5.512 1.131 -0.803 1 96.19 83 SER A O 1
ATOM 605 N N . VAL A 1 84 ? -4.258 1.623 0.991 1 96.81 84 VAL A N 1
ATOM 606 C CA . VAL A 1 84 ? -5.336 1.322 1.927 1 96.81 84 VAL A CA 1
ATOM 607 C C . VAL A 1 84 ? -6.508 2.27 1.687 1 96.81 84 VAL A C 1
ATOM 609 O O . VAL A 1 84 ? -7.656 1.83 1.574 1 96.81 84 VAL A O 1
ATOM 612 N N . ALA A 1 85 ? -6.215 3.539 1.582 1 98 85 ALA A N 1
ATOM 613 C CA . ALA A 1 85 ? -7.246 4.551 1.372 1 98 85 ALA A CA 1
ATOM 614 C C . ALA A 1 85 ? -8.008 4.293 0.077 1 98 85 ALA A C 1
ATOM 616 O O . ALA A 1 85 ? -9.242 4.395 0.044 1 98 85 ALA A O 1
ATOM 617 N N . SER A 1 86 ? -7.281 3.959 -0.972 1 97 86 SER A N 1
ATOM 618 C CA . SER A 1 86 ? -7.902 3.713 -2.268 1 97 86 SER A CA 1
ATOM 619 C C . SER A 1 86 ? -8.852 2.518 -2.207 1 97 86 SER A C 1
ATOM 621 O O . SER A 1 86 ? -9.961 2.572 -2.738 1 97 86 SER A O 1
ATOM 623 N N . GLY A 1 87 ? -8.391 1.432 -1.574 1 97.12 87 GLY A N 1
ATOM 624 C CA . GLY A 1 87 ? -9.242 0.267 -1.414 1 97.12 87 GLY A CA 1
ATOM 625 C C . GLY A 1 87 ? -10.523 0.564 -0.652 1 97.12 87 GLY A C 1
ATOM 626 O O . GLY A 1 87 ? -11.617 0.207 -1.098 1 97.12 87 GLY A O 1
ATOM 627 N N . LEU A 1 88 ? -10.352 1.241 0.477 1 97.81 88 LEU A N 1
ATOM 628 C CA . LEU A 1 88 ? -11.492 1.597 1.312 1 97.81 88 LEU A CA 1
ATOM 629 C C . LEU A 1 88 ? -12.477 2.469 0.542 1 97.81 88 LEU A C 1
ATOM 631 O O . LEU A 1 88 ? -13.68 2.207 0.549 1 97.81 88 LEU A O 1
ATOM 635 N N . ALA A 1 89 ? -11.914 3.525 -0.093 1 97.75 89 ALA A N 1
ATOM 636 C CA . ALA A 1 89 ? -12.742 4.504 -0.789 1 97.75 89 ALA A CA 1
ATOM 637 C C . ALA A 1 89 ? -13.477 3.867 -1.965 1 97.75 89 ALA A C 1
ATOM 639 O O . ALA A 1 89 ? -14.664 4.117 -2.174 1 97.75 89 ALA A O 1
ATOM 640 N N . TYR A 1 90 ? -12.797 3.055 -2.703 1 96.94 90 TYR A N 1
ATOM 641 C CA . TYR A 1 90 ? -13.383 2.418 -3.875 1 96.94 90 TYR A CA 1
ATOM 642 C C . TYR A 1 90 ? -14.531 1.497 -3.479 1 96.94 90 TYR A C 1
ATOM 644 O O . TYR A 1 90 ? -15.625 1.579 -4.043 1 96.94 90 TYR A O 1
ATOM 652 N N . ALA A 1 91 ? -14.273 0.639 -2.51 1 96.38 91 ALA A N 1
ATOM 653 C CA . ALA A 1 91 ? -15.281 -0.322 -2.074 1 96.38 91 ALA A CA 1
ATOM 654 C C . ALA A 1 91 ? -16.5 0.39 -1.495 1 96.38 91 ALA A C 1
ATOM 656 O O . ALA A 1 91 ? -17.625 -0.09 -1.628 1 96.38 91 ALA A O 1
ATOM 657 N N . SER A 1 92 ? -16.25 1.567 -0.835 1 96.19 92 SER A N 1
ATOM 658 C CA . SER A 1 92 ? -17.312 2.307 -0.17 1 96.19 92 SER A CA 1
ATOM 659 C C . SER A 1 92 ? -17.891 3.381 -1.083 1 96.19 92 SER A C 1
ATOM 661 O O . SER A 1 92 ? -18.906 4.012 -0.747 1 96.19 92 SER A O 1
ATOM 663 N N . ASN A 1 93 ? -17.25 3.6 -2.217 1 94.94 93 ASN A N 1
ATOM 664 C CA . ASN A 1 93 ? -17.609 4.648 -3.162 1 94.94 93 ASN A CA 1
ATOM 665 C C . ASN A 1 93 ? -17.688 6.016 -2.486 1 94.94 93 ASN A C 1
ATOM 667 O O . ASN A 1 93 ? -18.688 6.719 -2.596 1 94.94 93 ASN A O 1
ATOM 671 N N . ILE A 1 94 ? -16.703 6.375 -1.775 1 97.25 94 ILE A N 1
ATOM 672 C CA . ILE A 1 94 ? -16.609 7.676 -1.121 1 97.25 94 ILE A CA 1
ATOM 673 C C . ILE A 1 94 ? -15.359 8.406 -1.607 1 97.25 94 ILE A C 1
ATOM 675 O O . ILE A 1 94 ? -14.375 7.777 -1.994 1 97.25 94 ILE A O 1
ATOM 679 N N . PRO A 1 95 ? -15.344 9.727 -1.622 1 98.25 95 PRO A N 1
ATOM 680 C CA . PRO A 1 95 ? -14.211 10.492 -2.135 1 98.25 95 PRO A CA 1
ATOM 681 C C . PRO A 1 95 ? -12.992 10.43 -1.219 1 98.25 95 PRO A C 1
ATOM 683 O O . PRO A 1 95 ? -13.117 10.07 -0.045 1 98.25 95 PRO A O 1
ATOM 686 N N . ILE A 1 96 ? -11.875 10.742 -1.794 1 98.19 96 ILE A N 1
ATOM 687 C CA . ILE A 1 96 ? -10.602 10.852 -1.085 1 98.19 96 ILE A CA 1
ATOM 688 C C . ILE A 1 96 ? -10.102 12.297 -1.144 1 98.19 96 ILE A C 1
ATOM 690 O O . ILE A 1 96 ? -10.133 12.922 -2.205 1 98.19 96 ILE A O 1
ATOM 694 N N . GLY A 1 97 ? -9.773 12.812 -0.028 1 98.5 97 GLY A N 1
ATOM 695 C CA . GLY A 1 97 ? -9.156 14.125 0.064 1 98.5 97 GLY A CA 1
ATOM 696 C C . GLY A 1 97 ? -7.668 14.07 0.333 1 98.5 97 GLY A C 1
ATOM 697 O O . GLY A 1 97 ? -7.234 13.555 1.365 1 98.5 97 GLY A O 1
ATOM 698 N N . LYS A 1 98 ? -6.895 14.586 -0.562 1 98.44 98 LYS A N 1
ATOM 699 C CA . LYS A 1 98 ? -5.445 14.648 -0.387 1 98.44 98 LYS A CA 1
ATOM 700 C C . LYS A 1 98 ? -5.039 15.906 0.386 1 98.44 98 LYS A C 1
ATOM 702 O O . LYS A 1 98 ? -5.512 17 0.089 1 98.44 98 LYS A O 1
ATOM 707 N N . LEU A 1 99 ? -4.238 15.688 1.334 1 98.38 99 LEU A N 1
ATOM 708 C CA . LEU A 1 99 ? -3.684 16.766 2.15 1 98.38 99 LEU A CA 1
ATOM 709 C C . LEU A 1 99 ? -2.16 16.688 2.176 1 98.38 99 LEU A C 1
ATOM 711 O O . LEU A 1 99 ? -1.583 15.609 2.293 1 98.38 99 LEU A O 1
ATOM 715 N N . SER A 1 100 ? -1.479 17.797 2.08 1 98.12 100 SER A N 1
ATOM 716 C CA . SER A 1 100 ? -0.026 17.859 2.205 1 98.12 100 SER A CA 1
ATOM 717 C C . SER A 1 100 ? 0.428 17.375 3.576 1 98.12 100 SER A C 1
ATOM 719 O O . SER A 1 100 ? -0.137 17.766 4.598 1 98.12 100 SER A O 1
ATOM 721 N N . SER A 1 101 ? 1.439 16.516 3.533 1 97.56 101 SER A N 1
ATOM 722 C CA . SER A 1 101 ? 2.018 16.094 4.805 1 97.56 101 SER A CA 1
ATOM 723 C C . SER A 1 101 ? 2.58 17.281 5.578 1 97.56 101 SER A C 1
ATOM 725 O O . SER A 1 101 ? 2.551 17.297 6.812 1 97.56 101 SER A O 1
ATOM 727 N N . LEU A 1 102 ? 3.059 18.281 4.887 1 97.5 102 LEU A N 1
ATOM 728 C CA . LEU A 1 102 ? 3.605 19.469 5.52 1 97.5 102 LEU A CA 1
ATOM 729 C C . LEU A 1 102 ? 2.498 20.312 6.145 1 97.5 102 LEU A C 1
ATOM 731 O O . LEU A 1 102 ? 2.664 20.844 7.238 1 97.5 102 LEU A O 1
ATOM 735 N N . ALA A 1 103 ? 1.386 20.422 5.422 1 98 103 ALA A N 1
ATOM 736 C CA . ALA A 1 103 ? 0.229 21.078 6.02 1 98 103 ALA A CA 1
ATOM 737 C C . ALA A 1 103 ? -0.195 20.391 7.312 1 98 103 ALA A C 1
ATOM 739 O O . ALA A 1 103 ? -0.511 21.047 8.305 1 98 103 ALA A O 1
ATOM 740 N N . LEU A 1 104 ? -0.174 19.094 7.27 1 98 104 LEU A N 1
ATOM 741 C CA . LEU A 1 104 ? -0.563 18.312 8.445 1 98 104 LEU A CA 1
ATOM 742 C C . LEU A 1 104 ? 0.419 18.531 9.594 1 98 104 LEU A C 1
ATOM 744 O O . LEU A 1 104 ? 0.011 18.641 10.75 1 98 104 LEU A O 1
ATOM 748 N N . VAL A 1 105 ? 1.684 18.578 9.305 1 97.19 105 VAL A N 1
ATOM 749 C CA . VAL A 1 105 ? 2.697 18.875 10.312 1 97.19 105 VAL A CA 1
ATOM 750 C C . VAL A 1 105 ? 2.441 20.25 10.914 1 97.19 105 VAL A C 1
ATOM 752 O O . VAL A 1 105 ? 2.48 20.422 12.141 1 97.19 105 VAL A O 1
ATOM 755 N N . ALA A 1 106 ? 2.184 21.25 10.039 1 97.44 106 ALA A N 1
ATOM 756 C CA . ALA A 1 106 ? 1.88 22.594 10.516 1 97.44 106 ALA A CA 1
ATOM 757 C C . ALA A 1 106 ? 0.682 22.594 11.461 1 97.44 106 ALA A C 1
ATOM 759 O O . ALA A 1 106 ? 0.737 23.172 12.547 1 97.44 106 ALA A O 1
ATOM 760 N N . ALA A 1 107 ? -0.329 21.906 11.094 1 97.12 107 ALA A N 1
ATOM 761 C CA . ALA A 1 107 ? -1.537 21.828 11.906 1 97.12 107 ALA A CA 1
ATOM 762 C C . ALA A 1 107 ? -1.264 21.109 13.227 1 97.12 107 ALA A C 1
ATOM 764 O O . ALA A 1 107 ? -1.795 21.484 14.273 1 97.12 107 ALA A O 1
ATOM 765 N N . THR A 1 108 ? -0.447 20.031 13.195 1 96.44 108 THR A N 1
ATOM 766 C CA . THR A 1 108 ? -0.127 19.234 14.367 1 96.44 108 THR A CA 1
ATOM 767 C C . THR A 1 108 ? 0.62 20.062 15.406 1 96.44 108 THR A C 1
ATOM 769 O O . THR A 1 108 ? 0.513 19.812 16.609 1 96.44 108 THR A O 1
ATOM 772 N N . SER A 1 109 ? 1.358 21.062 14.906 1 95.31 109 SER A N 1
ATOM 773 C CA . SER A 1 109 ? 2.117 21.922 15.82 1 95.31 109 SER A CA 1
ATOM 774 C C . SER A 1 109 ? 1.192 22.672 16.766 1 95.31 109 SER A C 1
ATOM 776 O O . SER A 1 109 ? 1.609 23.062 17.859 1 95.31 109 SER A O 1
ATOM 778 N N . GLY A 1 110 ? -0.028 22.938 16.359 1 94.12 110 GLY A N 1
ATOM 779 C CA . GLY A 1 110 ? -0.981 23.688 17.156 1 94.12 110 GLY A CA 1
ATOM 780 C C . GLY A 1 110 ? -0.718 25.172 17.156 1 94.12 110 GLY A C 1
ATOM 781 O O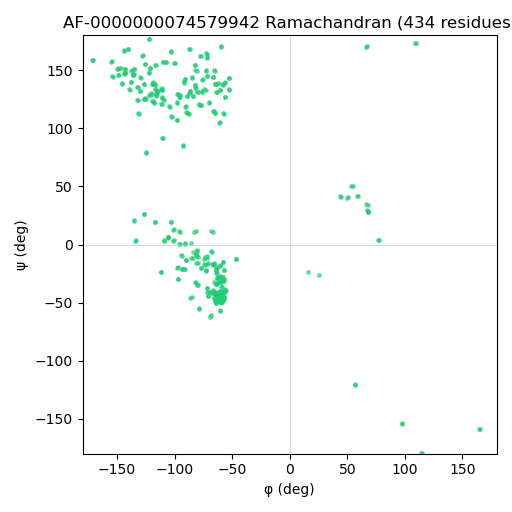 . GLY A 1 110 ? -1.422 25.938 17.812 1 94.12 110 GLY A O 1
ATOM 782 N N . GLU A 1 111 ? 0.283 25.594 16.375 1 94.5 111 GLU A N 1
ATOM 783 C CA . GLU A 1 111 ? 0.64 27 16.312 1 94.5 111 GLU A CA 1
ATOM 784 C C . GLU A 1 111 ? -0.285 27.766 15.383 1 94.5 111 GLU A C 1
ATOM 786 O O . GLU A 1 111 ? -0.842 27.203 14.445 1 94.5 111 GLU A O 1
ATOM 791 N N . THR A 1 112 ? -0.475 29.062 15.719 1 95.88 112 THR A N 1
ATOM 792 C CA . THR A 1 112 ? -1.211 29.984 14.852 1 95.88 112 THR A CA 1
ATOM 793 C C . THR A 1 112 ? -0.263 30.969 14.18 1 95.88 112 THR A C 1
ATOM 795 O O . THR A 1 112 ? 0.846 31.203 14.664 1 95.88 112 THR A O 1
ATOM 798 N N . GLY A 1 113 ? -0.736 31.5 13.047 1 97.38 113 GLY A N 1
ATOM 799 C CA . GLY A 1 113 ? 0.111 32.375 12.266 1 97.38 113 GLY A CA 1
ATOM 800 C C . GLY A 1 113 ? 0.806 31.688 11.117 1 97.38 113 GLY A C 1
ATOM 801 O O . GLY A 1 113 ? 0.271 30.734 10.547 1 97.38 113 GLY A O 1
ATOM 802 N N . ILE A 1 114 ? 1.955 32.25 10.727 1 98.06 114 ILE A N 1
ATOM 803 C CA . ILE A 1 114 ? 2.699 31.688 9.602 1 98.06 114 ILE A CA 1
ATOM 804 C C . ILE A 1 114 ? 3.648 30.609 10.109 1 98.06 114 ILE A C 1
ATOM 806 O O . ILE A 1 114 ? 4.586 30.891 10.852 1 98.06 114 ILE A O 1
ATOM 810 N N . VAL A 1 115 ? 3.355 29.375 9.711 1 97.62 115 VAL A N 1
ATOM 811 C CA . VAL A 1 115 ? 4.098 28.203 10.172 1 97.62 115 VAL A CA 1
ATOM 812 C C . VAL A 1 115 ? 4.891 27.609 9.008 1 97.62 115 VAL A C 1
ATOM 814 O O . VAL A 1 115 ? 4.379 27.5 7.891 1 97.62 115 VAL A O 1
ATOM 817 N N . LEU A 1 116 ? 6.145 27.312 9.289 1 98.06 116 LEU A N 1
ATOM 818 C CA . LEU A 1 116 ? 7.031 26.672 8.328 1 98.06 116 LEU A CA 1
ATOM 819 C C . LEU A 1 116 ? 7.344 25.234 8.742 1 98.06 116 LEU A C 1
ATOM 821 O O . LEU A 1 116 ? 8.289 25 9.492 1 98.06 116 LEU A O 1
ATOM 825 N N . PRO A 1 117 ? 6.57 24.266 8.273 1 97.75 117 PRO A N 1
ATOM 826 C CA . PRO A 1 117 ? 6.895 22.859 8.516 1 97.75 117 PRO A CA 1
ATOM 827 C C . PRO A 1 117 ? 8.039 22.359 7.637 1 97.75 117 PRO A C 1
ATOM 829 O O . PRO A 1 117 ? 8.133 22.75 6.469 1 97.75 117 PRO A O 1
ATOM 832 N N . LEU A 1 118 ? 8.852 21.531 8.258 1 96.69 118 LEU A N 1
ATOM 833 C CA . LEU A 1 118 ? 9.961 20.891 7.57 1 96.69 118 LEU A CA 1
ATOM 834 C C . LEU A 1 118 ? 9.977 19.391 7.855 1 96.69 118 LEU A C 1
ATOM 836 O O . LEU A 1 118 ? 9.75 18.969 8.992 1 96.69 118 LEU A O 1
ATOM 840 N N . LEU A 1 119 ? 10.18 18.594 6.863 1 95.56 119 LEU A N 1
ATOM 841 C CA . LEU A 1 119 ? 10.43 17.156 7.023 1 95.56 119 LEU A CA 1
ATOM 842 C C . LEU A 1 119 ? 11.797 16.781 6.465 1 95.56 119 LEU A C 1
ATOM 844 O O . LEU A 1 119 ? 12.203 17.266 5.41 1 95.56 119 LEU A O 1
ATOM 848 N N . ASP A 1 120 ? 12.484 15.914 7.172 1 94.69 120 ASP A N 1
ATOM 849 C CA . ASP A 1 120 ? 13.773 15.422 6.711 1 94.69 120 ASP A CA 1
ATOM 850 C C . ASP A 1 120 ? 13.633 14.578 5.445 1 94.69 120 ASP A C 1
ATOM 852 O O . ASP A 1 120 ? 12.961 13.547 5.457 1 94.69 120 ASP A O 1
ATOM 856 N N . ALA A 1 121 ? 14.18 15.047 4.344 1 93.56 121 ALA A N 1
ATOM 857 C CA . ALA A 1 121 ? 14.188 14.297 3.092 1 93.56 121 ALA A CA 1
ATOM 858 C C . ALA A 1 121 ? 15.492 13.531 2.92 1 93.56 121 ALA A C 1
ATOM 860 O O . ALA A 1 121 ? 15.836 13.109 1.812 1 93.56 121 ALA A O 1
ATOM 861 N N . ARG A 1 122 ? 16.281 13.453 3.91 1 90.62 122 ARG A N 1
ATOM 862 C CA . ARG A 1 122 ? 17.578 12.789 3.945 1 90.62 122 ARG A CA 1
ATOM 863 C C . ARG A 1 122 ? 18.578 13.492 3.041 1 90.62 122 ARG A C 1
ATOM 865 O O . ARG A 1 122 ? 18.234 14.453 2.355 1 90.62 122 ARG A O 1
ATOM 872 N N . ILE A 1 123 ? 19.859 13.102 3.143 1 90.69 123 ILE A N 1
ATOM 873 C CA . ILE A 1 123 ? 21 13.531 2.332 1 90.69 123 ILE A CA 1
ATOM 874 C C . ILE A 1 123 ? 21.047 15.055 2.285 1 90.69 123 ILE A C 1
ATOM 876 O O . ILE A 1 123 ? 21.203 15.648 1.213 1 90.69 123 ILE A O 1
ATOM 880 N N . GLU A 1 124 ? 20.797 15.695 3.359 1 93.12 124 GLU A N 1
ATOM 881 C CA . GLU A 1 124 ? 20.906 17.141 3.562 1 93.12 124 GLU A CA 1
ATOM 882 C C . GLU A 1 124 ? 19.875 17.891 2.727 1 93.12 124 GLU A C 1
ATOM 884 O O . GLU A 1 124 ? 20.188 18.922 2.125 1 93.12 124 GLU A O 1
ATOM 889 N N . HIS A 1 125 ? 18.812 17.312 2.594 1 95.62 125 HIS A N 1
ATOM 890 C CA . HIS A 1 125 ? 17.656 17.969 1.985 1 95.62 125 HIS A CA 1
ATOM 891 C C . HIS A 1 125 ? 16.438 17.891 2.895 1 95.62 125 HIS A C 1
ATOM 893 O O . HIS A 1 125 ? 16.375 17.047 3.793 1 95.62 125 HIS A O 1
ATOM 899 N N . CYS A 1 126 ? 15.562 18.812 2.707 1 95.75 126 CYS A N 1
ATOM 900 C CA . CYS A 1 126 ? 14.312 18.797 3.459 1 95.75 126 CYS A CA 1
ATOM 901 C C . CYS A 1 126 ? 13.125 19.156 2.562 1 95.75 126 CYS A C 1
ATOM 903 O O . CYS A 1 126 ? 13.297 19.828 1.55 1 95.75 126 CYS A O 1
ATOM 905 N N . TYR A 1 127 ? 12.055 18.609 2.896 1 96.75 127 TYR A N 1
ATOM 906 C CA . TYR A 1 127 ? 10.781 19.125 2.398 1 96.75 127 TYR A CA 1
ATOM 907 C C . TYR A 1 127 ? 10.312 20.312 3.223 1 96.75 127 TYR A C 1
ATOM 909 O O . TYR A 1 127 ? 10.383 20.297 4.453 1 96.75 127 TYR A O 1
ATOM 917 N N . ALA A 1 128 ? 9.82 21.312 2.529 1 97.25 128 ALA A N 1
ATOM 918 C CA . ALA A 1 128 ? 9.398 22.516 3.24 1 97.25 128 ALA A CA 1
ATOM 919 C C . ALA A 1 128 ? 8.156 23.125 2.596 1 97.25 128 ALA A C 1
ATOM 921 O O . ALA A 1 128 ? 7.941 22.984 1.389 1 97.25 128 ALA A O 1
ATOM 922 N N . GLY A 1 129 ? 7.32 23.719 3.408 1 97.56 129 GLY A N 1
ATOM 923 C CA . GLY A 1 129 ? 6.172 24.5 2.979 1 97.56 129 GLY A CA 1
ATOM 924 C C . GLY A 1 129 ? 5.906 25.703 3.865 1 97.56 129 GLY A C 1
ATOM 925 O O . GLY A 1 129 ? 6.555 25.875 4.898 1 97.56 129 GLY A O 1
ATOM 926 N N . LEU A 1 130 ? 5.113 26.547 3.404 1 98.38 130 LEU A N 1
ATOM 927 C CA . LEU A 1 130 ? 4.715 27.734 4.164 1 98.38 130 LEU A CA 1
ATOM 928 C C . LEU A 1 130 ? 3.195 27.828 4.25 1 98.38 130 LEU A C 1
ATOM 930 O O . LEU A 1 130 ? 2.516 27.875 3.221 1 98.38 130 LEU A O 1
ATOM 934 N N . TYR A 1 131 ? 2.729 27.922 5.531 1 98.25 131 TYR A N 1
ATOM 935 C CA . TYR A 1 131 ? 1.287 27.875 5.746 1 98.25 131 TYR A CA 1
ATOM 936 C C . TYR A 1 131 ? 0.845 28.938 6.734 1 98.25 131 TYR A C 1
ATOM 938 O O . TYR A 1 131 ? 1.588 29.297 7.656 1 98.25 131 TYR A O 1
ATOM 946 N N . HIS A 1 132 ? -0.341 29.438 6.516 1 98.38 132 HIS A N 1
ATOM 947 C CA . HIS A 1 132 ? -1.004 30.297 7.492 1 98.38 132 HIS A CA 1
ATOM 948 C C . HIS A 1 132 ? -2.08 29.531 8.258 1 98.38 132 HIS A C 1
ATOM 950 O O . HIS A 1 132 ? -3.094 29.125 7.676 1 98.38 132 HIS A O 1
ATOM 956 N N . CYS A 1 133 ? -1.812 29.281 9.531 1 97.31 133 CYS A N 1
ATOM 957 C CA . CYS A 1 133 ? -2.744 28.562 10.383 1 97.31 133 CYS A CA 1
ATOM 958 C C . CYS A 1 133 ? -3.574 29.516 11.227 1 97.31 133 CYS A C 1
ATOM 960 O O . CYS A 1 133 ? -3.025 30.359 11.938 1 97.31 133 CYS A O 1
ATOM 962 N N . PHE A 1 134 ? -4.945 29.438 11.086 1 93.5 134 PHE A N 1
ATOM 963 C CA . PHE A 1 134 ? -5.84 30.281 11.859 1 93.5 134 PHE A CA 1
ATOM 964 C C . PHE A 1 134 ? -7.199 29.625 12.031 1 93.5 134 PHE A C 1
ATOM 966 O O . PHE A 1 134 ? -7.691 28.953 11.125 1 93.5 134 PHE A O 1
ATOM 973 N N . ASP A 1 135 ? -7.887 29.812 13.227 1 86.81 135 ASP A N 1
ATOM 974 C CA . ASP A 1 135 ? -9.266 29.406 13.516 1 86.81 135 ASP A CA 1
ATOM 975 C C . ASP A 1 135 ? -9.547 28 13.016 1 86.81 135 ASP A C 1
ATOM 977 O O . ASP A 1 135 ? -10.531 27.766 12.305 1 86.81 135 ASP A O 1
ATOM 981 N N . ASN A 1 136 ? -8.695 27.062 13.148 1 85 136 ASN A N 1
ATOM 982 C CA . ASN A 1 136 ? -8.867 25.672 12.711 1 85 136 ASN A CA 1
ATOM 983 C C . ASN A 1 136 ? -8.906 25.562 11.188 1 85 136 ASN A C 1
ATOM 985 O O . ASN A 1 136 ? -9.695 24.797 10.641 1 85 136 ASN A O 1
ATOM 989 N N . GLN A 1 137 ? -8.242 26.484 10.609 1 93.12 137 GLN A N 1
ATOM 990 C CA . GLN A 1 137 ? -8.062 26.484 9.156 1 93.12 137 GLN A CA 1
ATOM 991 C C . GLN A 1 137 ? -6.586 26.625 8.789 1 93.12 137 GLN A C 1
ATOM 993 O O . GLN A 1 137 ? -5.762 26.984 9.625 1 93.12 137 GLN A O 1
ATOM 998 N N . ILE A 1 138 ? -6.363 26.266 7.566 1 97.25 138 ILE A N 1
ATOM 999 C CA . ILE A 1 138 ? -5 26.391 7.066 1 97.25 138 ILE A CA 1
ATOM 1000 C C . ILE A 1 138 ? -5.027 26.922 5.633 1 97.25 138 ILE A C 1
ATOM 1002 O O . ILE A 1 138 ? -5.883 26.531 4.836 1 97.25 138 ILE A O 1
ATOM 1006 N N . GLU A 1 139 ? -4.211 27.891 5.375 1 97.12 139 GLU A N 1
ATOM 1007 C CA . GLU A 1 139 ? -4.027 28.438 4.027 1 97.12 139 GLU A CA 1
ATOM 1008 C C . GLU A 1 139 ? -2.619 28.172 3.512 1 97.12 139 GLU A C 1
ATOM 1010 O O . GLU A 1 139 ? -1.638 28.375 4.227 1 97.12 139 GLU A O 1
ATOM 1015 N N . VAL A 1 140 ? -2.57 27.688 2.299 1 97.31 140 VAL A N 1
ATOM 1016 C CA . VAL A 1 140 ? -1.281 27.438 1.657 1 97.31 140 VAL A CA 1
ATOM 1017 C C . VAL A 1 140 ? -0.713 28.766 1.134 1 97.31 140 VAL A C 1
ATOM 1019 O O . VAL A 1 140 ? -1.331 29.422 0.296 1 97.31 140 VAL A O 1
ATOM 1022 N N . LEU A 1 141 ? 0.445 29.141 1.603 1 97.88 141 LEU A N 1
ATOM 1023 C CA . LEU A 1 141 ? 1.039 30.422 1.2 1 97.88 141 LEU A CA 1
ATOM 1024 C C . LEU A 1 141 ? 2.037 30.219 0.066 1 97.88 141 LEU A C 1
ATOM 1026 O O . LEU A 1 141 ? 2.305 31.141 -0.705 1 97.88 141 LEU A O 1
ATOM 1030 N N . ALA A 1 142 ? 2.682 29.047 -0.004 1 96.06 142 ALA A N 1
ATOM 1031 C CA . ALA A 1 142 ? 3.623 28.656 -1.05 1 96.06 142 ALA A CA 1
ATOM 1032 C C . ALA A 1 142 ? 3.594 27.156 -1.274 1 96.06 142 ALA A C 1
ATOM 1034 O O . ALA A 1 142 ? 3.273 26.391 -0.361 1 96.06 142 ALA A O 1
ATOM 1035 N N . PRO A 1 143 ? 3.898 26.703 -2.496 1 94.31 143 PRO A N 1
ATOM 1036 C CA . PRO A 1 143 ? 3.881 25.266 -2.762 1 94.31 143 PRO A CA 1
ATOM 1037 C C . PRO A 1 143 ? 4.969 24.516 -1.999 1 94.31 143 PRO A C 1
ATOM 1039 O O . PRO A 1 143 ? 6.074 25.031 -1.814 1 94.31 143 PRO A O 1
ATOM 1042 N N . ASP A 1 144 ? 4.629 23.281 -1.567 1 96.88 144 ASP A N 1
ATOM 1043 C CA . ASP A 1 144 ? 5.637 22.422 -0.961 1 96.88 144 ASP A CA 1
ATOM 1044 C C . ASP A 1 144 ? 6.859 22.281 -1.866 1 96.88 144 ASP A C 1
ATOM 1046 O O . ASP A 1 144 ? 6.727 22.188 -3.088 1 96.88 144 ASP A O 1
ATOM 1050 N N . THR A 1 145 ? 8.047 22.219 -1.242 1 95.38 145 THR A N 1
ATOM 1051 C CA . THR A 1 145 ? 9.258 22.172 -2.049 1 95.38 145 THR A CA 1
ATOM 1052 C C . THR A 1 145 ? 10.297 21.266 -1.401 1 95.38 145 THR A C 1
ATOM 1054 O O . THR A 1 145 ? 10.297 21.078 -0.182 1 95.38 145 THR A O 1
ATOM 1057 N N . LEU A 1 146 ? 11.062 20.656 -2.232 1 96.62 146 LEU A N 1
ATOM 1058 C CA . LEU A 1 146 ? 12.289 19.969 -1.824 1 96.62 146 LEU A CA 1
ATOM 1059 C C . LEU A 1 146 ? 13.5 20.891 -2.014 1 96.62 146 LEU A C 1
ATOM 1061 O O . LEU A 1 146 ? 13.688 21.453 -3.09 1 96.62 146 LEU A O 1
ATOM 1065 N N . CYS A 1 147 ? 14.312 21.078 -0.962 1 95.81 147 CYS A N 1
ATOM 1066 C CA . CYS A 1 147 ? 15.461 21.953 -1.108 1 95.81 147 CYS A CA 1
ATOM 1067 C C . CYS A 1 147 ? 16.562 21.578 -0.116 1 95.81 147 CYS A C 1
ATOM 1069 O O . CYS A 1 147 ? 16.297 20.891 0.873 1 95.81 147 CYS A O 1
ATOM 1071 N N . ALA A 1 148 ? 17.75 22 -0.49 1 96.69 148 ALA A N 1
ATOM 1072 C CA . ALA A 1 148 ? 18.797 22 0.523 1 96.69 148 ALA A CA 1
ATOM 1073 C C . ALA A 1 148 ? 18.484 23.016 1.629 1 96.69 148 ALA A C 1
ATOM 1075 O O . ALA A 1 148 ? 17.906 24.062 1.373 1 96.69 148 ALA A O 1
ATOM 1076 N N . PRO A 1 149 ? 18.953 22.703 2.826 1 96.38 149 PRO A N 1
ATOM 1077 C CA . PRO A 1 149 ? 18.625 23.578 3.949 1 96.38 149 PRO A CA 1
ATOM 1078 C C . PRO A 1 149 ? 19.125 25.016 3.736 1 96.38 149 PRO A C 1
ATOM 1080 O O . PRO A 1 149 ? 18.453 25.969 4.117 1 96.38 149 PRO A O 1
ATOM 1083 N N . ASP A 1 150 ? 20.25 25.141 3.125 1 96 150 ASP A N 1
ATOM 1084 C CA . ASP A 1 150 ? 20.812 26.469 2.928 1 96 150 ASP A CA 1
ATOM 1085 C C . ASP A 1 150 ? 20.172 27.172 1.746 1 96 150 ASP A C 1
ATOM 1087 O O . ASP A 1 150 ? 20.406 28.359 1.52 1 96 150 ASP A O 1
ATOM 1091 N N . GLU A 1 1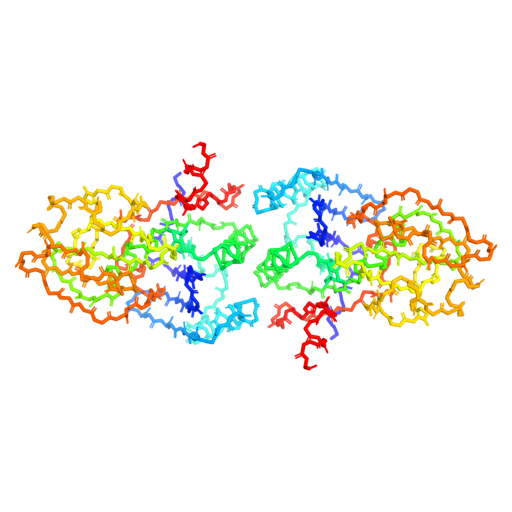51 ? 19.281 26.422 1.037 1 96.5 151 GLU A N 1
ATOM 1092 C CA . GLU A 1 151 ? 18.562 27.016 -0.092 1 96.5 151 GLU A CA 1
ATOM 1093 C C . GLU A 1 151 ? 17.109 27.297 0.266 1 96.5 151 GLU A C 1
ATOM 1095 O O . GLU A 1 151 ? 16.312 27.641 -0.602 1 96.5 151 GLU A O 1
ATOM 1100 N N . LEU A 1 152 ? 16.766 27.094 1.512 1 97.12 152 LEU A N 1
ATOM 1101 C CA . LEU A 1 152 ? 15.43 27.453 1.964 1 97.12 152 LEU A CA 1
ATOM 1102 C C . LEU A 1 152 ? 15.141 28.922 1.676 1 97.12 152 LEU A C 1
ATOM 1104 O O . LEU A 1 152 ? 15.945 29.797 2.008 1 97.12 152 LEU A O 1
ATOM 1108 N N . PRO A 1 153 ? 14.055 29.234 1.022 1 96.38 153 PRO A N 1
ATOM 1109 C CA . PRO A 1 153 ? 13.797 30.625 0.62 1 96.38 153 PRO A CA 1
ATOM 1110 C C . PRO A 1 153 ? 13.891 31.594 1.785 1 96.38 153 PRO A C 1
ATOM 1112 O O . PRO A 1 153 ? 13.289 31.375 2.838 1 96.38 153 PRO A O 1
ATOM 1115 N N . GLU A 1 154 ? 14.586 32.688 1.576 1 95 154 GLU A N 1
ATOM 1116 C CA . GLU A 1 154 ? 14.805 33.688 2.617 1 95 154 GLU A CA 1
ATOM 1117 C C . GLU A 1 154 ? 13.484 34.281 3.08 1 95 154 GLU A C 1
ATOM 1119 O O . GLU A 1 154 ? 13.297 34.562 4.27 1 95 154 GLU A O 1
ATOM 1124 N N . ASP A 1 155 ? 12.68 34.562 2.143 1 96.12 155 ASP A N 1
ATOM 1125 C CA . ASP A 1 155 ? 11.383 35.125 2.461 1 96.12 155 ASP A CA 1
ATOM 1126 C C . ASP A 1 155 ? 10.609 34.25 3.43 1 96.12 155 ASP A C 1
ATOM 1128 O O . ASP A 1 155 ? 9.922 34.75 4.328 1 96.12 155 ASP A O 1
ATOM 1132 N N . TRP A 1 156 ? 10.656 32.906 3.27 1 97.5 156 TRP A N 1
ATOM 1133 C CA . TRP A 1 156 ? 9.992 31.969 4.176 1 97.5 156 TRP A CA 1
ATOM 1134 C C . TRP A 1 156 ? 10.562 32.062 5.582 1 97.5 156 TRP A C 1
ATOM 1136 O O . TRP A 1 156 ? 9.82 32.094 6.562 1 97.5 156 TRP A O 1
ATOM 1146 N N . GLN A 1 157 ? 11.875 32.125 5.656 1 96.12 157 GLN A N 1
ATOM 1147 C CA . GLN A 1 157 ? 12.586 32.188 6.93 1 96.12 157 GLN A CA 1
ATOM 1148 C C . GLN A 1 157 ? 12.273 33.469 7.699 1 96.12 157 GLN A C 1
ATOM 1150 O O . GLN A 1 157 ? 12.25 33.469 8.93 1 96.12 157 GLN A O 1
ATOM 1155 N N . THR A 1 158 ? 12.07 34.531 6.969 1 95.5 158 THR A N 1
ATOM 1156 C CA . THR A 1 158 ? 11.789 35.812 7.586 1 95.5 158 THR A CA 1
ATOM 1157 C C . THR A 1 158 ? 10.32 35.906 8.008 1 95.5 158 THR A C 1
ATOM 1159 O O . THR A 1 158 ? 10.016 36.469 9.07 1 95.5 158 THR A O 1
ATOM 1162 N N . ARG A 1 159 ? 9.438 35.312 7.234 1 96.56 159 ARG A N 1
ATOM 1163 C CA . ARG A 1 159 ? 8 35.438 7.449 1 96.56 159 ARG A CA 1
ATOM 1164 C C . ARG A 1 159 ? 7.516 34.469 8.516 1 96.56 159 ARG A C 1
ATOM 1166 O O . ARG A 1 159 ? 6.555 34.75 9.234 1 96.56 159 ARG A O 1
ATOM 1173 N N . ALA A 1 160 ? 8.117 33.375 8.602 1 97.5 160 ALA A N 1
ATOM 1174 C CA . ALA A 1 160 ? 7.637 32.312 9.492 1 97.5 160 ALA A CA 1
ATOM 1175 C C . ALA A 1 160 ? 7.711 32.75 10.953 1 97.5 160 ALA A C 1
ATOM 1177 O O . ALA A 1 160 ? 8.719 33.312 11.391 1 97.5 160 ALA A O 1
ATOM 1178 N N . GLN A 1 161 ? 6.625 32.531 11.617 1 97.44 161 GLN A N 1
ATOM 1179 C CA . GLN A 1 161 ? 6.594 32.812 13.055 1 97.44 161 GLN A CA 1
ATOM 1180 C C . GLN A 1 161 ? 6.988 31.547 13.844 1 97.44 161 GLN A C 1
ATOM 1182 O O . GLN A 1 161 ? 7.383 31.641 15.008 1 97.44 161 GLN A O 1
ATOM 1187 N N . CYS A 1 162 ? 6.852 30.422 13.203 1 96.94 162 CYS A N 1
ATOM 1188 C CA . CYS A 1 162 ? 7.211 29.141 13.789 1 96.94 162 CYS A CA 1
ATOM 1189 C C . CYS A 1 162 ? 7.75 28.188 12.727 1 96.94 162 CYS A C 1
ATOM 1191 O O . CYS A 1 162 ? 7.258 28.156 11.602 1 96.94 162 CYS A O 1
ATOM 1193 N N . ALA A 1 163 ? 8.789 27.453 13.055 1 97.62 163 ALA A N 1
ATOM 1194 C CA . ALA A 1 163 ? 9.289 26.344 12.25 1 97.62 163 ALA A CA 1
ATOM 1195 C C . ALA A 1 163 ? 9.188 25.031 13.008 1 97.62 163 ALA A C 1
ATOM 1197 O O . ALA A 1 163 ? 9.438 24.969 14.219 1 97.62 163 ALA A O 1
ATOM 1198 N N . VAL A 1 164 ? 8.742 24 12.297 1 97.56 164 VAL A N 1
ATOM 1199 C CA . VAL A 1 164 ? 8.438 22.766 13.023 1 97.56 164 VAL A CA 1
ATOM 1200 C C . VAL A 1 164 ? 8.742 21.562 12.148 1 97.56 164 VAL A C 1
ATOM 1202 O O . VAL A 1 164 ? 8.656 21.625 10.922 1 97.56 164 VAL A O 1
ATOM 1205 N N . GLY A 1 165 ? 9.078 20.406 12.82 1 96.31 165 GLY A N 1
ATOM 1206 C CA . GLY A 1 165 ? 9.156 19.141 12.133 1 96.31 165 GLY A CA 1
ATOM 1207 C C . GLY A 1 165 ? 10.562 18.562 12.094 1 96.31 165 GLY A C 1
ATOM 1208 O O . GLY A 1 165 ? 11.508 19.188 12.586 1 96.31 165 GLY A O 1
ATOM 1209 N N . SER A 1 166 ? 10.742 17.422 11.484 1 94.5 166 SER A N 1
ATOM 1210 C CA . SER A 1 166 ? 11.984 16.656 11.531 1 94.5 166 SER A CA 1
ATOM 1211 C C . SER A 1 166 ? 13.078 17.328 10.703 1 94.5 166 SER A C 1
ATOM 1213 O O . SER A 1 166 ? 14.266 17.078 10.938 1 94.5 166 SER A O 1
ATOM 1215 N N . GLY A 1 167 ? 12.711 18.141 9.766 1 95.31 167 GLY A N 1
ATOM 1216 C CA . GLY A 1 167 ? 13.695 18.828 8.945 1 95.31 167 GLY A CA 1
ATOM 1217 C C . GLY A 1 167 ? 14.539 19.812 9.734 1 95.31 167 GLY A C 1
ATOM 1218 O O . GLY A 1 167 ? 15.586 20.266 9.258 1 95.31 167 GLY A O 1
ATOM 1219 N N . LEU A 1 168 ? 14.109 20.172 10.898 1 95.75 168 LEU A N 1
ATOM 1220 C CA . LEU A 1 168 ? 14.844 21.125 11.742 1 95.75 168 LEU A CA 1
ATOM 1221 C C . LEU A 1 168 ? 16.156 20.516 12.234 1 95.75 168 LEU A C 1
ATOM 1223 O O . LEU A 1 168 ? 16.953 21.188 12.867 1 95.75 168 LEU A O 1
ATOM 1227 N N . ILE A 1 169 ? 16.312 19.25 11.922 1 94.44 169 ILE A N 1
ATOM 1228 C CA . ILE A 1 169 ? 17.609 18.641 12.18 1 94.44 169 ILE A CA 1
ATOM 1229 C C . ILE A 1 169 ? 18.703 19.422 11.453 1 94.44 169 ILE A C 1
ATOM 1231 O O . ILE A 1 169 ? 19.875 19.391 11.859 1 94.44 169 ILE A O 1
ATOM 1235 N N . TYR A 1 170 ? 18.359 20.156 10.438 1 95.12 170 TYR A N 1
ATOM 1236 C CA . TYR A 1 170 ? 19.297 20.938 9.648 1 95.12 170 TYR A CA 1
ATOM 1237 C C . TYR A 1 170 ? 19.219 22.422 10.008 1 95.12 170 TYR A C 1
ATOM 1239 O O . TYR A 1 170 ? 19.609 23.281 9.227 1 95.12 170 TYR A O 1
ATOM 1247 N N . ARG A 1 171 ? 18.688 22.766 11.141 1 94.5 171 ARG A N 1
ATOM 1248 C CA . ARG A 1 171 ? 18.406 24.141 11.516 1 94.5 171 ARG A CA 1
ATOM 1249 C C . ARG A 1 171 ? 19.656 25 11.477 1 94.5 171 ARG A C 1
ATOM 1251 O O . ARG A 1 171 ? 19.594 26.203 11.211 1 94.5 171 ARG A O 1
ATOM 1258 N N . ASP A 1 172 ? 20.812 24.406 11.758 1 94.75 172 ASP A N 1
ATOM 1259 C CA . ASP A 1 172 ? 22.062 25.156 11.812 1 94.75 172 ASP A CA 1
ATOM 1260 C C . ASP A 1 172 ? 22.422 25.734 10.445 1 94.75 172 ASP A C 1
ATOM 1262 O O . ASP A 1 172 ? 23.234 26.656 10.344 1 94.75 172 ASP A O 1
ATOM 1266 N N . LYS A 1 173 ? 21.844 25.188 9.414 1 95.69 173 LYS A N 1
ATOM 1267 C CA . LYS A 1 173 ? 22.094 25.656 8.055 1 95.69 173 LYS A CA 1
ATOM 1268 C C . LYS A 1 173 ? 21.031 26.656 7.602 1 95.69 173 LYS A C 1
ATOM 1270 O O . LYS A 1 173 ? 21.047 27.125 6.461 1 95.69 173 LYS A O 1
ATOM 1275 N N . MET A 1 174 ? 20.109 26.938 8.469 1 94.56 174 MET A N 1
ATOM 1276 C CA . MET A 1 174 ? 19.016 27.859 8.18 1 94.56 174 MET A CA 1
ATOM 1277 C C . MET A 1 174 ? 19.172 29.141 8.977 1 94.56 174 MET A C 1
ATOM 1279 O O . MET A 1 174 ? 19.922 29.188 9.953 1 94.56 174 MET A O 1
ATOM 1283 N N . HIS A 1 175 ? 18.516 30.219 8.43 1 92.62 175 HIS A N 1
ATOM 1284 C CA . HIS A 1 175 ? 18.641 31.531 9.07 1 92.62 175 HIS A CA 1
ATOM 1285 C C . HIS A 1 175 ? 17.281 32.125 9.406 1 92.62 175 HIS A C 1
ATOM 1287 O O . HIS A 1 175 ? 16.781 33 8.703 1 92.62 175 HIS A O 1
ATOM 1293 N N . PHE A 1 176 ? 16.781 31.594 10.516 1 90.69 176 PHE A N 1
ATOM 1294 C CA . PHE A 1 176 ? 15.484 32.094 10.961 1 90.69 176 PHE A CA 1
ATOM 1295 C C . PHE A 1 176 ? 15.641 33.406 11.703 1 90.69 176 PHE A C 1
ATOM 1297 O O . PHE A 1 176 ? 16.516 33.562 12.562 1 90.69 176 PHE A O 1
ATOM 1304 N N . ALA A 1 177 ? 14.914 34.406 11.414 1 84 177 ALA A N 1
ATOM 1305 C CA . ALA A 1 177 ? 14.992 35.688 12.062 1 84 177 ALA A CA 1
ATOM 1306 C C . ALA A 1 177 ? 14.281 35.688 13.414 1 84 177 ALA A C 1
ATOM 1308 O O . ALA A 1 177 ? 14.883 36 14.438 1 84 177 ALA A O 1
ATOM 1309 N N . THR A 1 178 ? 12.984 35.312 13.43 1 88.06 178 THR A N 1
ATOM 1310 C CA . THR A 1 178 ? 12.164 35.438 14.625 1 88.06 178 THR A CA 1
ATOM 1311 C C . THR A 1 178 ? 11.375 34.156 14.875 1 88.06 178 THR A C 1
ATOM 1313 O O . THR A 1 178 ? 10.648 34.031 15.867 1 88.06 178 THR A O 1
ATOM 1316 N N . ALA A 1 179 ? 11.547 33.125 14.117 1 93.62 179 ALA A N 1
ATOM 1317 C CA . ALA A 1 179 ? 10.672 31.969 14.195 1 93.62 179 ALA A CA 1
ATOM 1318 C C . ALA A 1 179 ? 10.961 31.156 15.445 1 93.62 179 ALA A C 1
ATOM 1320 O O . ALA A 1 179 ? 12.117 30.938 15.805 1 93.62 179 ALA A O 1
ATOM 1321 N N . LYS A 1 180 ? 9.898 30.781 16.141 1 95.62 180 LYS A N 1
ATOM 1322 C CA . LYS A 1 180 ? 9.992 29.781 17.188 1 95.62 180 LYS A CA 1
ATOM 1323 C C . LYS A 1 180 ? 10.25 28.391 16.609 1 95.62 180 LYS A C 1
ATOM 1325 O O . LYS A 1 180 ? 9.539 27.938 15.711 1 95.62 180 LYS A O 1
ATOM 1330 N N . LEU A 1 181 ? 11.32 27.781 17.016 1 95.38 181 LEU A N 1
ATOM 1331 C CA . LEU A 1 181 ? 11.633 26.422 16.547 1 95.38 181 LEU A CA 1
ATOM 1332 C C . LEU A 1 181 ? 11.023 25.375 17.484 1 95.38 181 LEU A C 1
ATOM 1334 O O . LEU A 1 181 ? 11.312 25.375 18.672 1 95.38 181 LEU A O 1
ATOM 1338 N N . LEU A 1 182 ? 10.203 24.594 17 1 92.88 182 LEU A N 1
ATOM 1339 C CA . LEU A 1 182 ? 9.508 23.594 17.797 1 92.88 182 LEU A CA 1
ATOM 1340 C C . LEU A 1 182 ? 10.148 22.219 17.625 1 92.88 182 LEU A C 1
ATOM 1342 O O . LEU A 1 182 ? 10.789 21.953 16.609 1 92.88 182 LEU A O 1
ATOM 1346 N N . PRO A 1 183 ? 9.938 21.391 18.625 1 80.5 183 PRO A N 1
ATOM 1347 C CA . PRO A 1 183 ? 10.5 20.047 18.578 1 80.5 183 PRO A CA 1
ATOM 1348 C C . PRO A 1 183 ? 9.992 19.234 17.375 1 80.5 183 PRO A C 1
ATOM 1350 O O . PRO A 1 183 ? 9.062 19.672 16.688 1 80.5 183 PRO A O 1
ATOM 1353 N N . ASP A 1 184 ? 10.633 18.078 17.172 1 81.75 184 ASP A N 1
ATOM 1354 C CA . ASP A 1 184 ? 10.227 17.141 16.125 1 81.75 184 ASP A CA 1
ATOM 1355 C C . ASP A 1 184 ? 8.766 16.734 16.312 1 81.75 184 ASP A C 1
ATOM 1357 O O . ASP A 1 184 ? 8.398 16.156 17.344 1 81.75 184 ASP A O 1
ATOM 1361 N N . THR A 1 185 ? 8.008 17.172 15.391 1 86.12 185 THR A N 1
ATOM 1362 C CA . THR A 1 185 ? 6.57 16.922 15.359 1 86.12 185 THR A CA 1
ATOM 1363 C C . THR A 1 185 ? 6.211 15.984 14.203 1 86.12 185 THR A C 1
ATOM 1365 O O . THR A 1 185 ? 6.562 16.25 13.047 1 86.12 185 THR A O 1
ATOM 1368 N N . VAL A 1 186 ? 5.605 14.867 14.609 1 88.19 186 VAL A N 1
ATOM 1369 C CA . VAL A 1 186 ? 5.133 13.945 13.586 1 88.19 186 VAL A CA 1
ATOM 1370 C C . VAL A 1 186 ? 3.684 14.273 13.227 1 88.19 186 VAL A C 1
ATOM 1372 O O . VAL A 1 186 ? 2.889 14.625 14.102 1 88.19 186 VAL A O 1
ATOM 1375 N N . PRO A 1 187 ? 3.402 14.203 11.953 1 94.56 187 PRO A N 1
ATOM 1376 C CA . PRO A 1 187 ? 2.014 14.477 11.57 1 94.56 187 PRO A CA 1
ATOM 1377 C C . PRO A 1 187 ? 1.02 13.539 12.266 1 94.56 187 PRO A C 1
ATOM 1379 O O . PRO A 1 187 ? 1.299 12.352 12.43 1 94.56 187 PRO A O 1
ATOM 1382 N N . LEU A 1 188 ? -0.064 14.094 12.719 1 96.5 188 LEU A N 1
ATOM 1383 C CA . LEU A 1 188 ? -1.164 13.352 13.328 1 96.5 188 LEU A CA 1
ATOM 1384 C C . LEU A 1 188 ? -2.434 13.477 12.492 1 96.5 188 LEU A C 1
ATOM 1386 O O . LEU A 1 188 ? -2.898 14.586 12.227 1 96.5 188 LEU A O 1
ATOM 1390 N N . ALA A 1 189 ? -3.018 12.359 12.172 1 98.38 189 ALA A N 1
ATOM 1391 C CA . ALA A 1 189 ? -4.16 12.305 11.266 1 98.38 189 ALA A CA 1
ATOM 1392 C C . ALA A 1 189 ? -5.32 13.141 11.797 1 98.38 189 ALA A C 1
ATOM 1394 O O . ALA A 1 189 ? -6.074 13.734 11.023 1 98.38 189 ALA A O 1
ATOM 1395 N N . GLU A 1 190 ? -5.457 13.25 13.102 1 98 190 GLU A N 1
ATOM 1396 C CA . GLU A 1 190 ? -6.594 13.953 13.688 1 98 190 GLU A CA 1
ATOM 1397 C C . GLU A 1 190 ? -6.566 15.438 13.32 1 98 190 GLU A C 1
ATOM 1399 O O . GLU A 1 190 ? -7.609 16.094 13.281 1 98 190 GLU A O 1
ATOM 1404 N N . LYS A 1 191 ? -5.418 15.945 13.023 1 97.38 191 LYS A N 1
ATOM 1405 C CA . LYS A 1 191 ? -5.297 17.375 12.734 1 97.38 191 LYS A CA 1
ATOM 1406 C C . LYS A 1 191 ? -5.719 17.688 11.297 1 97.38 191 LYS A C 1
ATOM 1408 O O . LYS A 1 191 ? -5.895 18.844 10.938 1 97.38 191 LYS A O 1
ATOM 1413 N N . ALA A 1 192 ? -5.918 16.656 10.508 1 98.12 192 ALA A N 1
ATOM 1414 C CA . ALA A 1 192 ? -6.398 16.844 9.141 1 98.12 192 ALA A CA 1
ATOM 1415 C C . ALA A 1 192 ? -7.762 17.531 9.133 1 98.12 192 ALA A C 1
ATOM 1417 O O . ALA A 1 192 ? -8.086 18.25 8.188 1 98.12 192 ALA A O 1
ATOM 1418 N N . PHE A 1 193 ? -8.531 17.344 10.18 1 97.19 193 PHE A N 1
ATOM 1419 C CA . PHE A 1 193 ? -9.891 17.859 10.227 1 97.19 193 PHE A CA 1
ATOM 1420 C C . PHE A 1 193 ? -9.883 19.375 10.414 1 97.19 193 PHE A C 1
ATOM 1422 O O . PHE A 1 193 ? -10.891 20.047 10.156 1 97.19 193 PHE A O 1
ATOM 1429 N N . SER A 1 194 ? -8.766 19.922 10.844 1 94.94 194 SER A N 1
ATOM 1430 C CA . SER A 1 194 ? -8.625 21.375 10.938 1 94.94 194 SER A CA 1
ATOM 1431 C C . SER A 1 194 ? -8.047 21.953 9.656 1 94.94 194 SER A C 1
ATOM 1433 O O . SER A 1 194 ? -7.84 23.172 9.555 1 94.94 194 SER A O 1
ATOM 1435 N N . CYS A 1 195 ? -7.785 21.125 8.656 1 96.56 195 CYS A N 1
ATOM 1436 C CA . CYS A 1 195 ? -7.141 21.547 7.414 1 96.56 195 CYS A CA 1
ATOM 1437 C C . CYS A 1 195 ? -8.07 21.344 6.223 1 96.56 195 CYS A C 1
ATOM 1439 O O . CYS A 1 195 ? -7.609 21.234 5.082 1 96.56 195 CYS A O 1
ATOM 1441 N N . LEU A 1 196 ? -9.344 21.234 6.465 1 95.94 196 LEU A N 1
ATOM 1442 C CA . LEU A 1 196 ? -10.281 20.859 5.422 1 95.94 196 LEU A CA 1
ATOM 1443 C C . LEU A 1 196 ? -10.219 21.828 4.246 1 95.94 196 LEU A C 1
ATOM 1445 O O . LEU A 1 196 ? -10.422 21.422 3.098 1 95.94 196 LEU A O 1
ATOM 1449 N N . SER A 1 197 ? -9.867 23.094 4.516 1 94.5 197 SER A N 1
ATOM 1450 C CA . SER A 1 197 ? -9.789 24.109 3.479 1 94.5 197 SER A CA 1
ATOM 1451 C C . SER A 1 197 ? -8.656 23.828 2.498 1 94.5 197 SER A C 1
ATOM 1453 O O . SER A 1 197 ? -8.648 24.344 1.379 1 94.5 197 SER A O 1
ATOM 1455 N N . ALA A 1 198 ? -7.727 22.969 2.871 1 96.38 198 ALA A N 1
ATOM 1456 C CA . ALA A 1 198 ? -6.555 22.672 2.047 1 96.38 198 ALA A CA 1
ATOM 1457 C C . ALA A 1 198 ? -6.633 21.281 1.456 1 96.38 198 ALA A C 1
ATOM 1459 O O . ALA A 1 198 ? -5.695 20.812 0.799 1 96.38 198 ALA A O 1
ATOM 1460 N N . VAL A 1 199 ? -7.727 20.578 1.689 1 97.06 199 VAL A N 1
ATOM 1461 C CA . VAL A 1 199 ? -7.887 19.203 1.212 1 97.06 199 VAL A CA 1
ATOM 1462 C C . VAL A 1 199 ? -8.383 19.219 -0.232 1 97.06 199 VAL A C 1
ATOM 1464 O O . VAL A 1 199 ? -9.328 19.938 -0.566 1 97.06 199 VAL A O 1
ATOM 1467 N N . CYS A 1 200 ? -7.703 18.5 -1.131 1 97.12 200 CYS A N 1
ATOM 1468 C CA . CYS A 1 200 ? -8.109 18.344 -2.521 1 97.12 200 CYS A CA 1
ATOM 1469 C C . CYS A 1 200 ? -8.844 17.031 -2.727 1 97.12 200 CYS A C 1
ATOM 1471 O O . CYS A 1 200 ? -8.227 15.969 -2.777 1 97.12 200 CYS A O 1
ATOM 1473 N N . TRP A 1 201 ? -10.148 17.109 -2.92 1 97.88 201 TRP A N 1
ATOM 1474 C CA . TRP A 1 201 ? -10.992 15.93 -3 1 97.88 201 TRP A CA 1
ATOM 1475 C C . TRP A 1 201 ? -11.008 15.367 -4.418 1 97.88 201 TRP A C 1
ATOM 1477 O O . TRP A 1 201 ? -10.938 16.109 -5.391 1 97.88 201 TRP A O 1
ATOM 1487 N N . GLN A 1 202 ? -11.047 14.078 -4.543 1 97 202 GLN A N 1
ATOM 1488 C CA . GLN A 1 202 ? -11.188 13.359 -5.809 1 97 202 GLN A CA 1
ATOM 1489 C C . GLN A 1 202 ? -12.109 12.156 -5.66 1 97 202 GLN A C 1
ATOM 1491 O O . GLN A 1 202 ? -12.406 11.727 -4.543 1 97 202 GLN A O 1
ATOM 1496 N N . SER A 1 203 ? -12.445 11.656 -6.809 1 95.81 203 SER A N 1
ATOM 1497 C CA . SER A 1 203 ? -13.281 10.453 -6.832 1 95.81 203 SER A CA 1
ATOM 1498 C C . SER A 1 203 ? -12.484 9.227 -6.406 1 95.81 203 SER A C 1
ATOM 1500 O O . SER A 1 203 ? -11.281 9.141 -6.66 1 95.81 203 SER A O 1
ATOM 1502 N N . ALA A 1 204 ? -13.242 8.281 -5.789 1 94.44 204 ALA A N 1
ATOM 1503 C CA . ALA A 1 204 ? -12.633 7.016 -5.383 1 94.44 204 ALA A CA 1
ATOM 1504 C C . ALA A 1 204 ? -12.078 6.262 -6.59 1 94.44 204 ALA A C 1
ATOM 1506 O O . ALA A 1 204 ? -11.234 5.379 -6.441 1 94.44 204 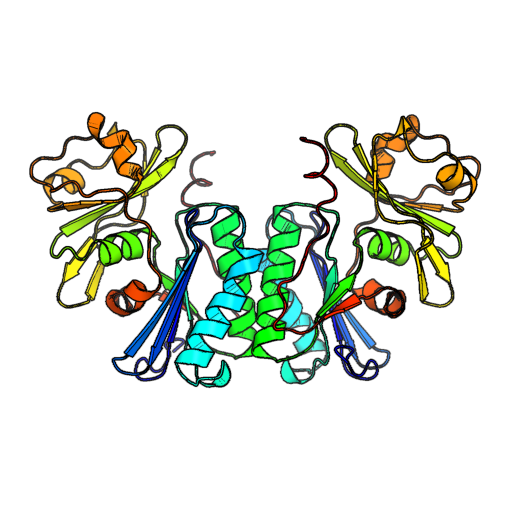ALA A O 1
ATOM 1507 N N . GLN A 1 205 ? -12.469 6.566 -7.762 1 91.19 205 GLN A N 1
ATOM 1508 C CA . GLN A 1 205 ? -12.109 5.836 -8.969 1 91.19 205 GLN A CA 1
ATOM 1509 C C . GLN A 1 205 ? -10.828 6.398 -9.594 1 91.19 205 GLN A C 1
ATOM 1511 O O . GLN A 1 205 ? -10.258 5.789 -10.5 1 91.19 205 GLN A O 1
ATOM 1516 N N . THR A 1 206 ? -10.445 7.539 -9.133 1 92.06 206 THR A N 1
ATOM 1517 C CA . THR A 1 206 ? -9.258 8.203 -9.656 1 92.06 206 THR A CA 1
ATOM 1518 C C . THR A 1 206 ? -8.016 7.766 -8.883 1 92.06 206 THR A C 1
ATOM 1520 O O . THR A 1 206 ? -8.008 7.773 -7.652 1 92.06 206 THR A O 1
ATOM 1523 N N . PRO A 1 207 ? -6.992 7.328 -9.648 1 91.94 207 PRO A N 1
ATOM 1524 C CA . PRO A 1 207 ? -5.75 6.996 -8.945 1 91.94 207 PRO A CA 1
ATOM 1525 C C . PRO A 1 207 ? -5.215 8.156 -8.109 1 91.94 207 PRO A C 1
ATOM 1527 O O . PRO A 1 207 ? -5.301 9.312 -8.531 1 91.94 207 PRO A O 1
ATOM 1530 N N . ILE A 1 208 ? -4.734 7.859 -6.957 1 93.75 208 ILE A N 1
ATOM 1531 C CA . ILE A 1 208 ? -4.184 8.875 -6.066 1 93.75 208 ILE A CA 1
ATOM 1532 C C . ILE A 1 208 ? -2.791 9.281 -6.539 1 93.75 208 ILE A C 1
ATOM 1534 O O . ILE A 1 208 ? -1.896 8.438 -6.645 1 93.75 208 ILE A O 1
ATOM 1538 N N . GLU A 1 209 ? -2.613 10.477 -6.836 1 91.81 209 GLU A N 1
ATOM 1539 C CA . GLU A 1 209 ? -1.29 11.008 -7.148 1 91.81 209 GLU A CA 1
ATOM 1540 C C . GLU A 1 209 ? -0.594 11.523 -5.891 1 91.81 209 GLU A C 1
ATOM 1542 O O . GLU A 1 209 ? -1.027 12.508 -5.293 1 91.81 209 GLU A O 1
ATOM 1547 N N . LEU A 1 210 ? 0.47 10.844 -5.539 1 93.12 210 LEU A N 1
ATOM 1548 C CA . LEU A 1 210 ? 1.223 11.227 -4.352 1 93.12 210 LEU A CA 1
ATOM 1549 C C . LEU A 1 210 ? 2.186 12.367 -4.668 1 93.12 210 LEU A C 1
ATOM 1551 O O . LEU A 1 210 ? 2.596 12.539 -5.816 1 93.12 210 LEU A O 1
ATOM 1555 N N . TYR A 1 211 ? 2.502 13.117 -3.658 1 89.81 211 TYR A N 1
ATOM 1556 C CA . TYR A 1 211 ? 3.43 14.234 -3.812 1 89.81 211 TYR A CA 1
ATOM 1557 C C . TYR A 1 211 ? 4.859 13.797 -3.504 1 89.81 211 TYR A C 1
ATOM 1559 O O . TYR A 1 211 ? 5.332 13.961 -2.377 1 89.81 211 TYR A O 1
ATOM 1567 N N . TYR A 1 212 ? 5.766 13.195 -4.391 1 84.44 212 TYR A N 1
ATOM 1568 C CA . TYR A 1 212 ? 7.121 12.703 -4.176 1 84.44 212 TYR A CA 1
ATOM 1569 C C . TYR A 1 212 ? 8.141 13.828 -4.289 1 84.44 212 TYR A C 1
ATOM 1571 O O . TYR A 1 212 ? 9.219 13.766 -3.693 1 84.44 212 TYR A O 1
ATOM 1579 N N . LEU A 1 213 ? 7.891 14.93 -4.629 1 81.5 213 LEU A N 1
ATOM 1580 C CA . LEU A 1 213 ? 8.711 16.094 -4.914 1 81.5 213 LEU A CA 1
ATOM 1581 C C . LEU A 1 213 ? 10.117 15.688 -5.34 1 81.5 213 LEU A C 1
ATOM 1583 O O . LEU A 1 213 ? 10.859 16.484 -5.91 1 81.5 213 LEU A O 1
ATOM 1587 N N . ARG A 1 214 ? 10.875 14.406 -4.992 1 67.69 214 ARG A N 1
ATOM 1588 C CA . ARG A 1 214 ? 12.219 13.969 -5.348 1 67.69 214 ARG A CA 1
ATOM 1589 C C . ARG A 1 214 ? 12.32 13.68 -6.844 1 67.69 214 ARG A C 1
ATOM 1591 O O . ARG A 1 214 ? 13.367 13.906 -7.449 1 67.69 214 ARG A O 1
ATOM 1598 N N . ASN A 1 215 ? 11.617 12.781 -7.457 1 55.47 215 ASN A N 1
ATOM 1599 C CA . ASN A 1 215 ? 11.898 12.414 -8.844 1 55.47 215 ASN A CA 1
ATOM 1600 C C . ASN A 1 215 ? 12.078 13.656 -9.719 1 55.47 215 ASN A C 1
ATOM 1602 O O . ASN A 1 215 ? 12.445 13.539 -10.891 1 55.47 215 ASN A O 1
ATOM 1606 N N . GLU A 1 216 ? 11.789 14.883 -9.406 1 45.22 216 GLU A N 1
ATOM 1607 C CA . GLU A 1 216 ? 12.094 16.016 -10.273 1 45.22 216 GLU A CA 1
ATOM 1608 C C . GLU A 1 216 ? 13.586 16.344 -10.25 1 45.22 216 GLU A C 1
ATOM 1610 O O . GLU A 1 216 ? 14.047 17.219 -11 1 45.22 216 GLU A O 1
ATOM 1615 N N . ILE A 1 217 ? 14.406 15.836 -9.375 1 36.47 217 ILE A N 1
ATOM 1616 C CA . ILE A 1 217 ? 15.805 16.25 -9.422 1 36.47 217 ILE A CA 1
ATOM 1617 C C . ILE A 1 217 ? 16.562 15.383 -10.438 1 36.47 217 ILE A C 1
ATOM 1619 O O . ILE A 1 217 ? 17.703 15.672 -10.773 1 36.47 217 ILE A O 1
ATOM 1623 N N . THR A 1 218 ? 16.422 14.055 -10.484 1 31.31 218 THR A N 1
ATOM 1624 C CA . THR A 1 218 ? 17.391 13.336 -11.289 1 31.31 218 THR A CA 1
ATOM 1625 C C . THR A 1 218 ? 17.234 13.672 -12.766 1 31.31 218 THR A C 1
ATOM 1627 O O . THR A 1 218 ? 17.297 12.789 -13.625 1 31.31 218 THR A O 1
ATOM 1630 N N . SER A 1 219 ? 16.484 14.641 -13.117 1 22.55 219 SER A N 1
ATOM 1631 C CA . SER A 1 219 ? 16.984 14.977 -14.445 1 22.55 219 SER A CA 1
ATOM 1632 C C . SER A 1 219 ? 18.375 15.609 -14.375 1 22.55 219 SER A C 1
ATOM 1634 O O . SER A 1 219 ? 18.625 16.469 -13.523 1 22.55 219 SER A O 1
ATOM 1636 N N . MET B 1 1 ? -15.875 -19.609 9.914 1 54.78 1 MET B N 1
ATOM 1637 C CA . MET B 1 1 ? -15.219 -20.219 8.758 1 54.78 1 MET B CA 1
ATOM 1638 C C . MET B 1 1 ? -14.953 -19.172 7.676 1 54.78 1 MET B C 1
ATOM 1640 O O . MET B 1 1 ? -15.875 -18.469 7.258 1 54.78 1 MET B O 1
ATOM 1644 N N . ASN B 1 2 ? -13.68 -18.562 7.41 1 84.06 2 ASN B N 1
ATOM 1645 C CA . ASN B 1 2 ? -13.32 -17.359 6.664 1 84.06 2 ASN B CA 1
ATOM 1646 C C . ASN B 1 2 ? -13.227 -17.625 5.164 1 84.06 2 ASN B C 1
ATOM 1648 O O . ASN B 1 2 ? -12.758 -16.781 4.402 1 84.06 2 ASN B O 1
ATOM 1652 N N . ILE B 1 3 ? -13.75 -18.906 4.891 1 90.19 3 ILE B N 1
ATOM 1653 C CA . ILE B 1 3 ? -13.695 -19.25 3.475 1 90.19 3 ILE B CA 1
ATOM 1654 C C . ILE B 1 3 ? -14.945 -18.734 2.77 1 90.19 3 ILE B C 1
ATOM 1656 O O . ILE B 1 3 ? -16.062 -19.031 3.189 1 90.19 3 ILE B O 1
ATOM 1660 N N . PRO B 1 4 ? -14.789 -18.078 1.717 1 95.31 4 PRO B N 1
ATOM 1661 C CA . PRO B 1 4 ? -15.961 -17.562 1.004 1 95.31 4 PRO B CA 1
ATOM 1662 C C . PRO B 1 4 ? -16.672 -18.641 0.196 1 95.31 4 PRO B C 1
ATOM 1664 O O . PRO B 1 4 ? -16.156 -19.75 0.035 1 95.31 4 PRO B O 1
ATOM 1667 N N . ASP B 1 5 ? -17.953 -18.344 -0.168 1 95.12 5 ASP B N 1
ATOM 1668 C CA . ASP B 1 5 ? -18.625 -19.188 -1.156 1 95.12 5 ASP B CA 1
ATOM 1669 C C . ASP B 1 5 ? -17.891 -19.156 -2.49 1 95.12 5 ASP B C 1
ATOM 1671 O O . ASP B 1 5 ? -17.953 -18.188 -3.234 1 95.12 5 ASP B O 1
ATOM 1675 N N . LEU B 1 6 ? -17.172 -20.203 -2.828 1 93.81 6 LEU B N 1
ATOM 1676 C CA . LEU B 1 6 ? -16.266 -20.25 -3.961 1 93.81 6 LEU B CA 1
ATOM 1677 C C . LEU B 1 6 ? -17.031 -20.281 -5.281 1 93.81 6 LEU B C 1
ATOM 1679 O O . LEU B 1 6 ? -16.438 -20.141 -6.352 1 93.81 6 LEU B O 1
ATOM 1683 N N . SER B 1 7 ? -18.375 -20.469 -5.219 1 94.62 7 SER B N 1
ATOM 1684 C CA . SER B 1 7 ? -19.203 -20.406 -6.414 1 94.62 7 SER B CA 1
ATOM 1685 C C . SER B 1 7 ? -19.531 -18.969 -6.801 1 94.62 7 SER B C 1
ATOM 1687 O O . SER B 1 7 ? -19.984 -18.703 -7.91 1 94.62 7 SER B O 1
ATOM 1689 N N . LYS B 1 8 ? -19.328 -18.031 -5.898 1 97.12 8 LYS B N 1
ATOM 1690 C CA . LYS B 1 8 ? -19.562 -16.609 -6.125 1 97.12 8 LYS B CA 1
ATOM 1691 C C . LYS B 1 8 ? -18.344 -15.938 -6.746 1 97.12 8 LYS B C 1
ATOM 1693 O O . LYS B 1 8 ? -17.266 -16.531 -6.812 1 97.12 8 LYS B O 1
ATOM 1698 N N . PRO B 1 9 ? -18.453 -14.797 -7.207 1 98.62 9 PRO B N 1
ATOM 1699 C CA . PRO B 1 9 ? -17.344 -14.102 -7.855 1 98.62 9 PRO B CA 1
ATOM 1700 C C . PRO B 1 9 ? -16.172 -13.852 -6.906 1 98.62 9 PRO B C 1
ATOM 1702 O O . PRO B 1 9 ? -16.375 -13.539 -5.73 1 98.62 9 PRO B O 1
ATOM 1705 N N . LEU B 1 10 ? -15 -14.055 -7.422 1 98.69 10 LEU B N 1
ATOM 1706 C CA . LEU B 1 10 ? -13.766 -13.82 -6.684 1 98.69 10 LEU B CA 1
ATOM 1707 C C . LEU B 1 10 ? -12.883 -12.812 -7.406 1 98.69 10 LEU B C 1
ATOM 1709 O O . LEU B 1 10 ? -12.922 -12.711 -8.633 1 98.69 10 LEU B O 1
ATOM 1713 N N . LEU B 1 11 ? -12.156 -12.062 -6.684 1 98.88 11 LEU B N 1
ATOM 1714 C CA . LEU B 1 11 ? -11.141 -11.141 -7.176 1 98.88 11 LEU B CA 1
ATOM 1715 C C . LEU B 1 11 ? -9.742 -11.617 -6.805 1 98.88 11 LEU B C 1
ATOM 1717 O O . LEU B 1 11 ? -9.516 -12.055 -5.68 1 98.88 11 LEU B O 1
ATOM 1721 N N . ALA B 1 12 ? -8.852 -11.609 -7.762 1 98.88 12 ALA B N 1
ATOM 1722 C CA . ALA B 1 12 ? -7.457 -11.953 -7.504 1 98.88 12 ALA B CA 1
ATOM 1723 C C . ALA B 1 12 ? -6.531 -10.789 -7.84 1 98.88 12 ALA B C 1
ATOM 1725 O O . ALA B 1 12 ? -6.734 -10.094 -8.836 1 98.88 12 ALA B O 1
ATOM 1726 N N . ILE B 1 13 ? -5.547 -10.531 -7.008 1 98.5 13 ILE B N 1
ATOM 1727 C CA . ILE B 1 13 ? -4.59 -9.438 -7.156 1 98.5 13 ILE B CA 1
ATOM 1728 C C . ILE B 1 13 ? -3.168 -9.977 -7 1 98.5 13 ILE B C 1
ATOM 1730 O O . ILE B 1 13 ? -2.881 -10.727 -6.066 1 98.5 13 ILE B O 1
ATOM 1734 N N . ASP B 1 14 ? -2.283 -9.617 -7.891 1 97.88 14 ASP B N 1
ATOM 1735 C CA . ASP B 1 14 ? -0.864 -9.93 -7.758 1 97.88 14 ASP B CA 1
ATOM 1736 C C . ASP B 1 14 ? -0.002 -8.695 -8.023 1 97.88 14 ASP B C 1
ATOM 1738 O O . ASP B 1 14 ? -0.137 -8.055 -9.062 1 97.88 14 ASP B O 1
ATOM 1742 N N . THR B 1 15 ? 0.821 -8.383 -7.066 1 95.75 15 THR B N 1
ATOM 1743 C CA . THR B 1 15 ? 1.751 -7.266 -7.18 1 95.75 15 THR B CA 1
ATOM 1744 C C . THR B 1 15 ? 3.141 -7.664 -6.691 1 95.75 15 THR B C 1
ATOM 1746 O O . THR B 1 15 ? 3.914 -6.82 -6.242 1 95.75 15 THR B O 1
ATOM 1749 N N . ALA B 1 16 ? 3.414 -8.945 -6.652 1 93.19 16 ALA B N 1
ATOM 1750 C CA . ALA B 1 16 ? 4.602 -9.469 -5.984 1 93.19 16 ALA B CA 1
ATOM 1751 C C . ALA B 1 16 ? 5.852 -9.25 -6.832 1 93.19 16 ALA B C 1
ATOM 1753 O O . ALA B 1 16 ? 6.977 -9.344 -6.332 1 93.19 16 ALA B O 1
ATOM 1754 N N . THR B 1 17 ? 5.703 -9.031 -8.102 1 91.81 17 THR B N 1
ATOM 1755 C CA . THR B 1 17 ? 6.797 -8.812 -9.047 1 91.81 17 THR B CA 1
ATOM 1756 C C . THR B 1 17 ? 6.645 -7.469 -9.75 1 91.81 17 THR B C 1
ATOM 1758 O O . THR B 1 17 ? 5.707 -6.719 -9.477 1 91.81 17 THR B O 1
ATOM 1761 N N . PRO B 1 18 ? 7.578 -7.102 -10.578 1 88.19 18 PRO B N 1
ATOM 1762 C CA . PRO B 1 18 ? 7.414 -5.836 -11.297 1 88.19 18 PRO B CA 1
ATOM 1763 C C . PRO B 1 18 ? 6.137 -5.797 -12.133 1 88.19 18 PRO B C 1
ATOM 1765 O O . PRO B 1 18 ? 5.715 -4.723 -12.57 1 88.19 18 PRO B O 1
ATOM 1768 N N . SER B 1 19 ? 5.59 -6.914 -12.328 1 91.19 19 SER B N 1
ATOM 1769 C CA . SER B 1 19 ? 4.309 -6.98 -13.023 1 91.19 19 SER B CA 1
ATOM 1770 C C . SER B 1 19 ? 3.145 -6.914 -12.039 1 91.19 19 SER B C 1
ATOM 1772 O O . SER B 1 19 ? 3.238 -7.426 -10.922 1 91.19 19 SER B O 1
ATOM 1774 N N . CYS B 1 20 ? 2.125 -6.254 -12.43 1 95.06 20 CYS B N 1
ATOM 1775 C CA . CYS B 1 20 ? 0.878 -6.176 -11.672 1 95.06 20 CYS B CA 1
ATOM 1776 C C . CYS B 1 20 ? -0.27 -6.805 -12.453 1 95.06 20 CYS B C 1
ATOM 1778 O O . CYS B 1 20 ? -0.401 -6.59 -13.656 1 95.06 20 CYS B O 1
ATOM 1780 N N . SER B 1 21 ? -1.031 -7.609 -11.812 1 97.5 21 SER B N 1
ATOM 1781 C CA . SER B 1 21 ? -2.17 -8.203 -12.508 1 97.5 21 SER B CA 1
ATOM 1782 C C . SER B 1 21 ? -3.375 -8.328 -11.578 1 97.5 21 SER B C 1
ATOM 1784 O O . SER B 1 21 ? -3.219 -8.422 -10.359 1 97.5 21 SER B O 1
ATOM 1786 N N . VAL B 1 22 ? -4.539 -8.273 -12.18 1 98.31 22 VAL B N 1
ATOM 1787 C CA . VAL B 1 22 ? -5.832 -8.398 -11.523 1 98.31 22 VAL B CA 1
ATOM 1788 C C . VAL B 1 22 ? -6.742 -9.32 -12.336 1 98.31 22 VAL B C 1
ATOM 1790 O O . VAL B 1 22 ? -6.668 -9.336 -13.57 1 98.31 22 VAL B O 1
ATOM 1793 N N . ALA B 1 23 ? -7.594 -10.078 -11.633 1 98.81 23 ALA B N 1
ATOM 1794 C CA . ALA B 1 23 ? -8.555 -10.922 -12.344 1 98.81 23 ALA B CA 1
ATOM 1795 C C . ALA B 1 23 ? -9.836 -11.086 -11.539 1 98.81 23 ALA B C 1
ATOM 1797 O O . ALA B 1 23 ? -9.805 -11.109 -10.305 1 98.81 23 ALA B O 1
ATOM 1798 N N . VAL B 1 24 ? -10.898 -11.172 -12.227 1 98.81 24 VAL B N 1
ATOM 1799 C CA . VAL B 1 24 ? -12.203 -11.477 -11.648 1 98.81 24 VAL B CA 1
ATOM 1800 C C . VAL B 1 24 ? -12.758 -12.758 -12.266 1 98.81 24 VAL B C 1
ATOM 1802 O O . VAL B 1 24 ? -12.711 -12.938 -13.484 1 98.81 24 VAL B O 1
ATOM 1805 N N . ARG B 1 25 ? -13.18 -13.648 -11.406 1 98.56 25 ARG B N 1
ATOM 1806 C CA . ARG B 1 25 ? -13.836 -14.867 -11.875 1 98.56 25 ARG B CA 1
ATOM 1807 C C . ARG B 1 25 ? -15.32 -14.859 -11.516 1 98.56 25 ARG B C 1
ATOM 1809 O O . ARG B 1 25 ? -15.68 -14.664 -10.352 1 98.56 25 ARG B O 1
ATOM 1816 N N . VAL B 1 26 ? -16.094 -15.047 -12.406 1 96.94 26 VAL B N 1
ATOM 1817 C CA . VAL B 1 26 ? -17.531 -15.219 -12.227 1 96.94 26 VAL B CA 1
ATOM 1818 C C . VAL B 1 26 ? -18 -16.438 -13 1 96.94 26 VAL B C 1
ATOM 1820 O O . VAL B 1 26 ? -17.938 -16.469 -14.227 1 96.94 26 VAL B O 1
ATOM 1823 N N . ASN B 1 27 ? -18.422 -17.438 -12.234 1 91.94 27 ASN B N 1
ATOM 1824 C CA . ASN B 1 27 ? -18.719 -18.719 -12.844 1 91.94 27 ASN B CA 1
ATOM 1825 C C . ASN B 1 27 ? -17.516 -19.281 -13.609 1 91.94 27 ASN B C 1
ATOM 1827 O O . ASN B 1 27 ? -16.438 -19.453 -13.039 1 91.94 27 ASN B O 1
ATOM 1831 N N . GLN B 1 28 ? -17.625 -19.531 -14.844 1 88.69 28 GLN B N 1
ATOM 1832 C CA . GLN B 1 28 ? -16.516 -20.094 -15.609 1 88.69 28 GLN B CA 1
ATOM 1833 C C . GLN B 1 28 ? -15.789 -19.031 -16.406 1 88.69 28 GLN B C 1
ATOM 1835 O O . GLN B 1 28 ? -14.805 -19.312 -17.094 1 88.69 28 GLN B O 1
ATOM 1840 N N . ARG B 1 29 ? -16.234 -17.781 -16.203 1 96.5 29 ARG B N 1
ATOM 1841 C CA . ARG B 1 29 ? -15.664 -16.672 -16.938 1 96.5 29 ARG B CA 1
ATOM 1842 C C . ARG B 1 29 ? -14.602 -15.953 -16.109 1 96.5 29 ARG B C 1
ATOM 1844 O O . ARG B 1 29 ? -14.82 -15.672 -14.93 1 96.5 29 ARG B O 1
ATOM 1851 N N . ILE B 1 30 ? -13.422 -15.766 -16.734 1 98.25 30 ILE B N 1
ATOM 1852 C CA . ILE B 1 30 ? -12.336 -15.047 -16.094 1 98.25 30 ILE B CA 1
ATOM 1853 C C . ILE B 1 30 ? -11.992 -13.797 -16.891 1 98.25 30 ILE B C 1
ATOM 1855 O O . ILE B 1 30 ? -11.805 -13.867 -18.109 1 98.25 30 ILE B O 1
ATOM 1859 N N . ILE B 1 31 ? -12.062 -12.641 -16.312 1 98.62 31 ILE B N 1
ATOM 1860 C CA . ILE B 1 31 ? -11.633 -11.367 -16.875 1 98.62 31 ILE B CA 1
ATOM 1861 C C . ILE B 1 31 ? -10.367 -10.891 -16.156 1 98.62 31 ILE B C 1
ATOM 1863 O O . ILE B 1 31 ? -10.344 -10.789 -14.93 1 98.62 31 ILE B O 1
ATOM 1867 N N . ALA B 1 32 ? -9.305 -10.633 -16.922 1 98.44 32 ALA B N 1
ATOM 1868 C CA . ALA B 1 32 ? -8.023 -10.312 -16.297 1 98.44 32 ALA B CA 1
ATOM 1869 C C . ALA B 1 32 ? -7.363 -9.117 -16.984 1 98.44 32 ALA B C 1
ATOM 1871 O O . ALA B 1 32 ? -7.66 -8.812 -18.141 1 98.44 32 ALA B O 1
ATOM 1872 N N . ARG B 1 33 ? -6.574 -8.344 -16.266 1 97.69 33 ARG B N 1
ATOM 1873 C CA . ARG B 1 33 ? -5.688 -7.277 -16.703 1 97.69 33 ARG B CA 1
ATOM 1874 C C . ARG B 1 33 ? -4.281 -7.453 -16.141 1 97.69 33 ARG B C 1
ATOM 1876 O O . ARG B 1 33 ? -4.121 -7.945 -15.023 1 97.69 33 ARG B O 1
ATOM 1883 N N . ALA B 1 34 ? -3.348 -7.121 -16.922 1 95.25 34 ALA B N 1
ATOM 1884 C CA . ALA B 1 34 ? -1.959 -7.121 -16.469 1 95.25 34 ALA B CA 1
ATOM 1885 C C . ALA B 1 34 ? -1.215 -5.891 -16.969 1 95.25 34 ALA B C 1
ATOM 1887 O O . ALA B 1 34 ? -1.514 -5.379 -18.062 1 95.25 34 ALA B O 1
ATOM 1888 N N . ASP B 1 35 ? -0.448 -5.371 -16.156 1 92.06 35 ASP B N 1
ATOM 1889 C CA . ASP B 1 35 ? 0.45 -4.27 -16.484 1 92.06 35 ASP B CA 1
ATOM 1890 C C . ASP B 1 35 ? 1.896 -4.617 -16.141 1 92.06 35 ASP B C 1
ATOM 1892 O O . ASP B 1 35 ? 2.209 -4.926 -14.984 1 92.06 35 ASP B O 1
ATOM 1896 N N . HIS B 1 36 ? 2.725 -4.492 -17.094 1 83.81 36 HIS B N 1
ATOM 1897 C CA . HIS B 1 36 ? 4.105 -4.918 -16.906 1 83.81 36 HIS B CA 1
ATOM 1898 C C . HIS B 1 36 ? 5.039 -3.723 -16.75 1 83.81 36 HIS B C 1
ATOM 1900 O O . HIS B 1 36 ? 6.262 -3.881 -16.719 1 83.81 36 HIS B O 1
ATOM 1906 N N . SER B 1 37 ? 4.359 -2.555 -16.672 1 76 37 SER B N 1
ATOM 1907 C CA . SER B 1 37 ? 5.18 -1.369 -16.438 1 76 37 SER B CA 1
ATOM 1908 C C . SER B 1 37 ? 5.633 -1.278 -14.992 1 76 37 SER B C 1
ATOM 1910 O O . SER B 1 37 ? 4.91 -1.689 -14.078 1 76 37 SER B O 1
ATOM 1912 N N . VAL B 1 38 ? 6.824 -1.051 -14.797 1 61.34 38 VAL B N 1
ATOM 1913 C CA . VAL B 1 38 ? 7.453 -1.065 -13.477 1 61.34 38 VAL B CA 1
ATOM 1914 C C . VAL B 1 38 ? 7.012 0.161 -12.68 1 61.34 38 VAL B C 1
ATOM 1916 O O . VAL B 1 38 ? 6.824 1.241 -13.25 1 61.34 38 VAL B O 1
ATOM 1919 N N . ALA B 1 39 ? 6.867 -0.022 -11.438 1 57.12 39 ALA B N 1
ATOM 1920 C CA . ALA B 1 39 ? 6.832 0.938 -10.336 1 57.12 39 ALA B CA 1
ATOM 1921 C C . ALA B 1 39 ? 5.598 1.827 -10.422 1 57.12 39 ALA B C 1
ATOM 1923 O O . ALA B 1 39 ? 5.629 2.986 -10 1 57.12 39 ALA B O 1
ATOM 1924 N N . LYS B 1 40 ? 4.609 1.241 -10.969 1 72.19 40 LYS B N 1
ATOM 1925 C CA . LYS B 1 40 ? 3.404 2.062 -11.055 1 72.19 40 LYS B CA 1
ATOM 1926 C C . LYS B 1 40 ? 2.203 1.342 -10.453 1 72.19 40 LYS B C 1
ATOM 1928 O O . LYS B 1 40 ? 1.061 1.598 -10.836 1 72.19 40 LYS B O 1
ATOM 1933 N N . HIS B 1 41 ? 2.479 0.484 -9.578 1 78.25 41 HIS B N 1
ATOM 1934 C CA . HIS B 1 41 ? 1.402 -0.371 -9.094 1 78.25 41 HIS B CA 1
ATOM 1935 C C . HIS B 1 41 ? 0.285 0.455 -8.461 1 78.25 41 HIS B C 1
ATOM 1937 O O . HIS B 1 41 ? -0.895 0.211 -8.727 1 78.25 41 HIS B O 1
ATOM 1943 N N . THR B 1 42 ? 0.609 1.426 -7.758 1 79.19 42 THR B N 1
ATOM 1944 C CA . THR B 1 42 ? -0.375 2.227 -7.035 1 79.19 42 THR B CA 1
ATOM 1945 C C . THR B 1 42 ? -1.313 2.934 -8.008 1 79.19 42 THR B C 1
ATOM 1947 O O . THR B 1 42 ? -2.457 3.238 -7.664 1 79.19 42 THR B O 1
ATOM 1950 N N . ARG B 1 43 ? -0.854 3.082 -9.164 1 84.69 43 ARG B N 1
ATOM 1951 C CA . ARG B 1 43 ? -1.626 3.842 -10.141 1 84.69 43 ARG B CA 1
ATOM 1952 C C . ARG B 1 43 ? -2.514 2.922 -10.977 1 84.69 43 ARG B C 1
ATOM 1954 O O . ARG B 1 43 ? -3.549 3.348 -11.492 1 84.69 43 ARG B O 1
ATOM 1961 N N . VAL B 1 44 ? -2.145 1.689 -11 1 91 44 VAL B N 1
ATOM 1962 C CA . VAL B 1 44 ? -2.787 0.889 -12.031 1 91 44 VAL B CA 1
ATOM 1963 C C . VAL B 1 44 ? -3.715 -0.141 -11.391 1 91 44 VAL B C 1
ATOM 1965 O O . VAL B 1 44 ? -4.668 -0.604 -12.023 1 91 44 VAL B O 1
ATOM 1968 N N . ILE B 1 45 ? -3.506 -0.527 -10.172 1 94.25 45 ILE B N 1
ATOM 1969 C CA . ILE B 1 45 ? -4.211 -1.651 -9.562 1 94.25 45 ILE B CA 1
ATOM 1970 C C . ILE B 1 45 ? -5.711 -1.37 -9.547 1 94.25 45 ILE B C 1
ATOM 1972 O O . ILE B 1 45 ? -6.508 -2.188 -10.016 1 94.25 45 ILE B O 1
ATOM 1976 N N . LEU B 1 46 ? -6.125 -0.221 -9.078 1 94.19 46 LEU B N 1
ATOM 1977 C CA . LEU B 1 46 ? -7.543 0.07 -8.914 1 94.19 46 LEU B CA 1
ATOM 1978 C C . LEU B 1 46 ? -8.227 0.245 -10.273 1 94.19 46 LEU B C 1
ATOM 1980 O O . LEU B 1 46 ? -9.305 -0.296 -10.5 1 94.19 46 LEU B O 1
ATOM 1984 N N . PRO B 1 47 ? -7.566 1.003 -11.203 1 94.69 47 PRO B N 1
ATOM 1985 C CA . PRO B 1 47 ? -8.156 1.059 -12.539 1 94.69 47 PRO B CA 1
ATOM 1986 C C . PRO B 1 47 ? -8.344 -0.325 -13.164 1 94.69 47 PRO B C 1
ATOM 1988 O O . PRO B 1 47 ? -9.344 -0.571 -13.836 1 94.69 47 PRO B O 1
ATOM 1991 N N . MET B 1 48 ? -7.41 -1.193 -12.938 1 96.88 48 MET B N 1
ATOM 1992 C CA . MET B 1 48 ? -7.523 -2.547 -13.477 1 96.88 48 MET B CA 1
ATOM 1993 C C . MET B 1 48 ? -8.664 -3.307 -12.805 1 96.88 48 MET B C 1
ATOM 1995 O O . MET B 1 48 ? -9.398 -4.035 -13.469 1 96.88 48 MET B O 1
ATOM 1999 N N . ILE B 1 49 ? -8.805 -3.164 -11.484 1 97.62 49 ILE B N 1
ATOM 2000 C CA . ILE B 1 49 ? -9.914 -3.781 -10.766 1 97.62 49 ILE B CA 1
ATOM 2001 C C . ILE B 1 49 ? -11.234 -3.273 -11.336 1 97.62 49 ILE B C 1
ATOM 2003 O O . ILE B 1 49 ? -12.133 -4.062 -11.641 1 97.62 49 ILE B O 1
ATOM 2007 N N . LYS B 1 50 ? -11.328 -1.97 -11.461 1 96.81 50 LYS B N 1
ATOM 2008 C CA . LYS B 1 50 ? -12.539 -1.355 -12.008 1 96.81 50 LYS B CA 1
ATOM 2009 C C . LYS B 1 50 ? -12.859 -1.899 -13.398 1 96.81 50 LYS B C 1
ATOM 2011 O O . LYS B 1 50 ? -14.008 -2.236 -13.688 1 96.81 50 LYS B O 1
ATOM 2016 N N . ASP B 1 51 ? -11.836 -1.945 -14.234 1 97.69 51 ASP B N 1
ATOM 2017 C CA . ASP B 1 51 ? -12.008 -2.436 -15.602 1 97.69 51 ASP B CA 1
ATOM 2018 C C . ASP B 1 51 ? -12.555 -3.861 -15.602 1 97.69 51 ASP B C 1
ATOM 2020 O O . ASP B 1 51 ? -13.484 -4.176 -16.359 1 97.69 51 ASP B O 1
ATOM 2024 N N . CYS B 1 52 ? -11.945 -4.711 -14.789 1 98.5 52 CYS B N 1
ATOM 2025 C CA . CYS B 1 52 ? -12.375 -6.105 -14.719 1 98.5 52 CYS B CA 1
ATOM 2026 C C . CYS B 1 52 ? -13.812 -6.207 -14.227 1 98.5 52 CYS B C 1
ATOM 2028 O O . CYS B 1 52 ? -14.609 -6.961 -14.789 1 98.5 52 CYS B O 1
ATOM 2030 N N . LEU B 1 53 ? -14.164 -5.488 -13.172 1 98.19 53 LEU B N 1
ATOM 2031 C CA . LEU B 1 53 ? -15.516 -5.527 -12.617 1 98.19 53 LEU B CA 1
ATOM 2032 C C . LEU B 1 53 ? -16.531 -4.996 -13.617 1 98.19 53 LEU B C 1
ATOM 2034 O O . LEU B 1 53 ? -17.594 -5.602 -13.812 1 98.19 53 LEU B O 1
ATOM 2038 N N . ASP B 1 54 ? -16.188 -3.854 -14.281 1 97.81 54 ASP B N 1
ATOM 2039 C CA . ASP B 1 54 ? -17.078 -3.271 -15.281 1 97.81 54 ASP B CA 1
ATOM 2040 C C . ASP B 1 54 ? -17.359 -4.266 -16.406 1 97.81 54 ASP B C 1
ATOM 2042 O O . ASP B 1 54 ? -18.516 -4.465 -16.781 1 97.81 54 ASP B O 1
ATOM 2046 N N . GLU B 1 55 ? -16.281 -4.867 -16.875 1 98.12 55 GLU B N 1
ATOM 2047 C CA . GLU B 1 55 ? -16.438 -5.836 -17.969 1 98.12 55 GLU B CA 1
ATOM 2048 C C . GLU B 1 55 ? -17.266 -7.035 -17.516 1 98.12 55 GLU B C 1
ATOM 2050 O O . GLU B 1 55 ? -18.047 -7.59 -18.297 1 98.12 55 GLU B O 1
ATOM 2055 N N . ALA B 1 56 ? -17.141 -7.422 -16.281 1 97.88 56 ALA B N 1
ATOM 2056 C CA . ALA B 1 56 ? -17.891 -8.547 -15.734 1 97.88 56 ALA B CA 1
ATOM 2057 C C . ALA B 1 56 ? -19.312 -8.125 -15.344 1 97.88 56 ALA B C 1
ATOM 2059 O O . ALA B 1 56 ? -20.141 -8.969 -14.984 1 97.88 56 ALA B O 1
ATOM 2060 N N . GLN B 1 57 ? -19.547 -6.781 -15.406 1 97.56 57 GLN B N 1
ATOM 2061 C CA . GLN B 1 57 ? -20.812 -6.207 -14.969 1 97.56 57 GLN B CA 1
ATOM 2062 C C . GLN B 1 57 ? -21.094 -6.539 -13.5 1 97.56 57 GLN B C 1
ATOM 2064 O O . GLN B 1 57 ? -22.188 -6.98 -13.156 1 97.56 57 GLN B O 1
ATOM 2069 N N . LEU B 1 58 ? -20.078 -6.457 -12.688 1 97.75 58 LEU B N 1
ATOM 2070 C CA . LEU B 1 58 ? -20.141 -6.672 -11.25 1 97.75 58 LEU B CA 1
ATOM 2071 C C . LEU B 1 58 ? -19.781 -5.402 -10.492 1 97.75 58 LEU B C 1
ATOM 2073 O O . LEU B 1 58 ? -19.125 -4.516 -11.039 1 97.75 58 LEU B O 1
ATOM 2077 N N . ALA B 1 59 ? -20.266 -5.289 -9.32 1 96.06 59 ALA B N 1
ATOM 2078 C CA . ALA B 1 59 ? -19.797 -4.324 -8.328 1 96.06 59 ALA B CA 1
ATOM 2079 C C . ALA B 1 59 ? -18.922 -5.004 -7.273 1 96.06 59 ALA B C 1
ATOM 2081 O O . ALA B 1 59 ? -18.891 -6.234 -7.191 1 96.06 59 ALA B O 1
ATOM 2082 N N . MET B 1 60 ? -18.234 -4.246 -6.508 1 95.62 60 MET B N 1
ATOM 2083 C CA . MET B 1 60 ? -17.406 -4.801 -5.438 1 95.62 60 MET B CA 1
ATOM 2084 C C . MET B 1 60 ? -18.25 -5.609 -4.461 1 95.62 60 MET B C 1
ATOM 2086 O O . MET B 1 60 ? -17.797 -6.613 -3.914 1 95.62 60 MET B O 1
ATOM 2090 N N . THR B 1 61 ? -19.484 -5.25 -4.367 1 95 61 THR B N 1
ATOM 2091 C CA . THR B 1 61 ? -20.391 -5.902 -3.43 1 95 61 THR B CA 1
ATOM 2092 C C . THR B 1 61 ? -20.734 -7.316 -3.9 1 95 61 THR B C 1
ATOM 2094 O O . THR B 1 61 ? -21.266 -8.117 -3.133 1 95 61 THR B O 1
ATOM 2097 N N . ASP B 1 62 ? -20.469 -7.605 -5.168 1 97.38 62 ASP B N 1
ATOM 2098 C CA . ASP B 1 62 ? -20.734 -8.93 -5.727 1 97.38 62 ASP B CA 1
ATOM 2099 C C . ASP B 1 62 ? -19.594 -9.891 -5.457 1 97.38 62 ASP B C 1
ATOM 2101 O O . ASP B 1 62 ? -19.734 -11.102 -5.633 1 97.38 62 ASP B O 1
ATOM 2105 N N . ILE B 1 63 ? -18.469 -9.406 -5.008 1 98.31 63 ILE B N 1
ATOM 2106 C CA . ILE B 1 63 ? -17.266 -10.211 -4.793 1 98.31 63 ILE B CA 1
ATOM 2107 C C . ILE B 1 63 ? -17.359 -10.922 -3.443 1 98.31 63 ILE B C 1
ATOM 2109 O O . ILE B 1 63 ? -17.672 -10.297 -2.426 1 98.31 63 ILE B O 1
ATOM 2113 N N . ALA B 1 64 ? -17.016 -12.188 -3.441 1 98.38 64 ALA B N 1
ATOM 2114 C CA . ALA B 1 64 ? -17.172 -12.984 -2.225 1 98.38 64 ALA B CA 1
ATOM 2115 C C . ALA B 1 64 ? -15.844 -13.086 -1.473 1 98.38 64 ALA B C 1
ATOM 2117 O O . ALA B 1 64 ? -15.82 -13.422 -0.285 1 98.38 64 ALA B O 1
ATOM 2118 N N . GLY B 1 65 ? -14.781 -12.852 -2.152 1 98.44 65 GLY B N 1
ATOM 2119 C CA . GLY B 1 65 ? -13.453 -12.961 -1.563 1 98.44 65 GLY B CA 1
ATOM 2120 C C . GLY B 1 65 ? -12.352 -12.43 -2.467 1 98.44 65 GLY B C 1
ATOM 2121 O O . GLY B 1 65 ? -12.539 -12.328 -3.682 1 98.44 65 GLY B O 1
ATOM 2122 N N . ILE B 1 66 ? -11.273 -12.109 -1.893 1 98.81 66 ILE B N 1
ATOM 2123 C CA . ILE B 1 66 ? -10.109 -11.602 -2.619 1 98.81 66 ILE B CA 1
ATOM 2124 C C . ILE B 1 66 ? -8.922 -12.539 -2.414 1 98.81 66 ILE B C 1
ATOM 2126 O O . ILE B 1 66 ? -8.57 -12.867 -1.277 1 98.81 66 ILE B O 1
ATOM 2130 N N . ILE B 1 67 ? -8.359 -13.031 -3.465 1 98.81 67 ILE B N 1
ATOM 2131 C CA . ILE B 1 67 ? -7.117 -13.797 -3.393 1 98.81 67 ILE B CA 1
ATOM 2132 C C . ILE B 1 67 ? -5.93 -12.875 -3.678 1 98.81 67 ILE B C 1
ATOM 2134 O O . ILE B 1 67 ? -5.934 -12.133 -4.664 1 98.81 67 ILE B O 1
ATOM 2138 N N . LEU B 1 68 ? -4.961 -12.867 -2.85 1 98.62 68 LEU B N 1
ATOM 2139 C CA . LEU B 1 68 ? -3.768 -12.039 -2.949 1 98.62 68 LEU B CA 1
ATOM 2140 C C . LEU B 1 68 ? -2.506 -12.891 -2.994 1 98.62 68 LEU B C 1
ATOM 2142 O O . LEU B 1 68 ? -2.348 -13.812 -2.191 1 98.62 68 LEU B O 1
ATOM 2146 N N . SER B 1 69 ? -1.691 -12.609 -4 1 97.69 69 SER B N 1
ATOM 2147 C CA . SER B 1 69 ? -0.332 -13.125 -3.879 1 97.69 69 SER B CA 1
ATOM 2148 C C . SER B 1 69 ? 0.4 -12.484 -2.705 1 97.69 69 SER B C 1
ATOM 2150 O O . SER B 1 69 ? 0.736 -11.297 -2.746 1 97.69 69 SER B O 1
ATOM 2152 N N . ALA B 1 70 ? 0.688 -13.266 -1.735 1 96.69 70 ALA B N 1
ATOM 2153 C CA . ALA B 1 70 ? 1.167 -12.719 -0.469 1 96.69 70 ALA B CA 1
ATOM 2154 C C . ALA B 1 70 ? 2.684 -12.852 -0.353 1 96.69 70 ALA B C 1
ATOM 2156 O O . ALA B 1 70 ? 3.252 -12.617 0.716 1 96.69 70 ALA B O 1
ATOM 2157 N N . GLY B 1 71 ? 3.383 -13.164 -1.36 1 96.25 71 GLY B N 1
ATOM 2158 C CA . GLY B 1 71 ? 4.828 -13.328 -1.361 1 96.25 71 GLY B CA 1
ATOM 2159 C C . GLY B 1 71 ? 5.27 -14.766 -1.522 1 96.25 71 GLY B C 1
ATOM 2160 O O . GLY B 1 71 ? 4.441 -15.68 -1.529 1 96.25 71 GLY B O 1
ATOM 2161 N N . PRO B 1 72 ? 6.539 -14.914 -1.663 1 96.38 72 PRO B N 1
ATOM 2162 C CA . PRO B 1 72 ? 7.633 -13.938 -1.639 1 96.38 72 PRO B CA 1
ATOM 2163 C C . PRO B 1 72 ? 7.664 -13.055 -2.885 1 96.38 72 PRO B C 1
ATOM 2165 O O . PRO B 1 72 ? 6.965 -13.336 -3.861 1 96.38 72 PRO B O 1
ATOM 2168 N N . GLY B 1 73 ? 8.383 -11.938 -2.836 1 93.44 73 GLY B N 1
ATOM 2169 C CA . GLY B 1 73 ? 8.492 -11.031 -3.965 1 93.44 73 GLY B CA 1
ATOM 2170 C C . GLY B 1 73 ? 9.047 -9.672 -3.58 1 93.44 73 GLY B C 1
ATOM 2171 O O . GLY B 1 73 ? 9.781 -9.547 -2.6 1 93.44 73 GLY B O 1
ATOM 2172 N N . ALA B 1 74 ? 8.758 -8.727 -4.41 1 89.75 74 ALA B N 1
ATOM 2173 C CA . ALA B 1 74 ? 9.273 -7.371 -4.223 1 89.75 74 ALA B CA 1
ATOM 2174 C C . ALA B 1 74 ? 8.711 -6.738 -2.953 1 89.75 74 ALA B C 1
ATOM 2176 O O . ALA B 1 74 ? 7.512 -6.84 -2.684 1 89.75 74 ALA B O 1
ATOM 2177 N N . PHE B 1 75 ? 9.5 -6.059 -2.203 1 88.12 75 PHE B N 1
ATOM 2178 C CA . PHE B 1 75 ? 9.172 -5.492 -0.899 1 88.12 75 PHE B CA 1
ATOM 2179 C C . PHE B 1 75 ? 8.023 -4.496 -1.014 1 88.12 75 PHE B C 1
ATOM 2181 O O . PHE B 1 75 ? 6.965 -4.691 -0.416 1 88.12 75 PHE B O 1
ATOM 2188 N N . THR B 1 76 ? 8.125 -3.455 -1.835 1 88.06 76 THR B N 1
ATOM 2189 C CA . THR B 1 76 ? 7.098 -2.426 -1.99 1 88.06 76 THR B CA 1
ATOM 2190 C C . THR B 1 76 ? 5.855 -2.996 -2.664 1 88.06 76 THR B C 1
ATOM 2192 O O . THR B 1 76 ? 4.73 -2.732 -2.23 1 88.06 76 THR B O 1
ATOM 2195 N N . GLY B 1 77 ? 6.043 -3.818 -3.639 1 91.94 77 GLY B N 1
ATOM 2196 C CA . GLY B 1 77 ? 4.93 -4.391 -4.375 1 91.94 77 GLY B CA 1
ATOM 2197 C C . GLY B 1 77 ? 3.996 -5.211 -3.504 1 91.94 77 GLY B C 1
ATOM 2198 O O . GLY B 1 77 ? 2.773 -5.09 -3.605 1 91.94 77 GLY B O 1
ATOM 2199 N N . LEU B 1 78 ? 4.594 -6.035 -2.68 1 93.88 78 LEU B N 1
ATOM 2200 C CA . LEU B 1 78 ? 3.805 -6.871 -1.782 1 93.88 78 LEU B CA 1
ATOM 2201 C C . LEU B 1 78 ? 2.951 -6.02 -0.851 1 93.88 78 LEU B C 1
ATOM 2203 O O . LEU B 1 78 ? 1.772 -6.316 -0.637 1 93.88 78 LEU B O 1
ATOM 2207 N N . ARG B 1 79 ? 3.525 -4.977 -0.386 1 93.12 79 ARG B N 1
ATOM 2208 C CA . ARG B 1 79 ? 2.83 -4.133 0.581 1 93.12 79 ARG B CA 1
ATOM 2209 C C . ARG B 1 79 ? 1.711 -3.344 -0.087 1 93.12 79 ARG B C 1
ATOM 2211 O O . ARG B 1 79 ? 0.639 -3.162 0.494 1 93.12 79 ARG B O 1
ATOM 2218 N N . VAL B 1 80 ? 1.945 -2.902 -1.28 1 94.38 80 VAL B N 1
ATOM 2219 C CA . VAL B 1 80 ? 0.939 -2.146 -2.02 1 94.38 80 VAL B CA 1
ATOM 2220 C C . VAL B 1 80 ? -0.265 -3.039 -2.312 1 94.38 80 VAL B C 1
ATOM 2222 O O . VAL B 1 80 ? -1.407 -2.66 -2.039 1 94.38 80 VAL B O 1
ATOM 2225 N N . GLY B 1 81 ? 0.004 -4.184 -2.799 1 96.19 81 GLY B N 1
ATOM 2226 C CA . GLY B 1 81 ? -1.075 -5.125 -3.064 1 96.19 81 GLY B CA 1
ATOM 2227 C C . GLY B 1 81 ? -1.863 -5.492 -1.821 1 96.19 81 GLY B C 1
ATOM 2228 O O . GLY B 1 81 ? -3.096 -5.5 -1.841 1 96.19 81 GLY B O 1
ATOM 2229 N N . ALA B 1 82 ? -1.146 -5.801 -0.778 1 96.56 82 ALA B N 1
ATOM 2230 C CA . ALA B 1 82 ? -1.781 -6.16 0.486 1 96.56 82 ALA B CA 1
ATOM 2231 C C . ALA B 1 82 ? -2.633 -5.012 1.021 1 96.56 82 ALA B C 1
ATOM 2233 O O . ALA B 1 82 ? -3.725 -5.234 1.551 1 96.56 82 ALA B O 1
ATOM 2234 N N . SER B 1 83 ? -2.133 -3.842 0.882 1 96.19 83 SER B N 1
ATOM 2235 C CA . SER B 1 83 ? -2.836 -2.664 1.379 1 96.19 83 SER B CA 1
ATOM 2236 C C . SER B 1 83 ? -4.137 -2.434 0.616 1 96.19 83 SER B C 1
ATOM 2238 O O . SER B 1 83 ? -5.184 -2.195 1.221 1 96.19 83 SER B O 1
ATOM 2240 N N . VAL B 1 84 ? -4.07 -2.523 -0.704 1 96.88 84 VAL B N 1
ATOM 2241 C CA . VAL B 1 84 ? -5.273 -2.379 -1.516 1 96.88 84 VAL B CA 1
ATOM 2242 C C . VAL B 1 84 ? -6.273 -3.475 -1.158 1 96.88 84 VAL B C 1
ATOM 2244 O O . VAL B 1 84 ? -7.449 -3.197 -0.921 1 96.88 84 VAL B O 1
ATOM 2247 N N . ALA B 1 85 ? -5.797 -4.688 -1.093 1 98 85 ALA B N 1
ATOM 2248 C CA . ALA B 1 85 ? -6.652 -5.832 -0.785 1 98 85 ALA B CA 1
ATOM 2249 C C . ALA B 1 85 ? -7.305 -5.676 0.587 1 98 85 ALA B C 1
ATOM 2251 O O . ALA B 1 85 ? -8.5 -5.941 0.749 1 98 85 ALA B O 1
ATOM 2252 N N . SER B 1 86 ? -6.52 -5.25 1.549 1 97.06 86 SER B N 1
ATOM 2253 C CA . SER B 1 86 ? -7.027 -5.086 2.906 1 97.06 86 SER B CA 1
ATOM 2254 C C . SER B 1 86 ? -8.125 -4.027 2.959 1 97.06 86 SER B C 1
ATOM 2256 O O . SER B 1 86 ? -9.156 -4.23 3.605 1 97.06 86 SER B O 1
ATOM 2258 N N . GLY B 1 87 ? -7.887 -2.891 2.299 1 97.12 87 GLY B N 1
ATOM 2259 C CA . GLY B 1 87 ? -8.906 -1.852 2.242 1 97.12 87 GLY B CA 1
ATOM 2260 C C . GLY B 1 87 ? -10.203 -2.322 1.618 1 97.12 87 GLY B C 1
ATOM 2261 O O . GLY B 1 87 ? -11.281 -2.113 2.182 1 97.12 87 GLY B O 1
ATOM 2262 N N . LEU B 1 88 ? -10.07 -2.973 0.468 1 97.81 88 LEU B N 1
ATOM 2263 C CA . LEU B 1 88 ? -11.234 -3.484 -0.241 1 97.81 88 LEU B CA 1
ATOM 2264 C C . LEU B 1 88 ? -12 -4.477 0.623 1 97.81 88 LEU B C 1
ATOM 2266 O O . LEU B 1 88 ? -13.227 -4.383 0.748 1 97.81 88 LEU B O 1
ATOM 2270 N N . ALA B 1 89 ? -11.234 -5.445 1.185 1 97.75 89 ALA B N 1
ATOM 2271 C CA . ALA B 1 89 ? -11.844 -6.523 1.957 1 97.75 89 ALA B CA 1
ATOM 2272 C C . ALA B 1 89 ? -12.531 -5.984 3.211 1 97.75 89 ALA B C 1
ATOM 2274 O O . ALA B 1 89 ? -13.648 -6.391 3.543 1 97.75 89 ALA B O 1
ATOM 2275 N N . TYR B 1 90 ? -11.898 -5.082 3.879 1 96.88 90 TYR B N 1
ATOM 2276 C CA . TYR B 1 90 ? -12.438 -4.523 5.109 1 96.88 90 TYR B CA 1
ATOM 2277 C C . TYR B 1 90 ? -13.734 -3.768 4.844 1 96.88 90 TYR B C 1
ATOM 2279 O O . TYR B 1 90 ? -14.742 -3.996 5.516 1 96.88 90 TYR B O 1
ATOM 2287 N N . ALA B 1 91 ? -13.695 -2.887 3.859 1 96.38 91 ALA B N 1
ATOM 2288 C CA . ALA B 1 91 ? -14.867 -2.074 3.539 1 96.38 91 ALA B CA 1
ATOM 2289 C C . ALA B 1 91 ? -16.031 -2.949 3.086 1 96.38 91 ALA B C 1
ATOM 2291 O O . ALA B 1 91 ? -17.188 -2.627 3.344 1 96.38 91 ALA B O 1
ATOM 2292 N N . SER B 1 92 ? -15.688 -4.082 2.385 1 96.19 92 SER B N 1
ATOM 2293 C CA . SER B 1 92 ? -16.703 -4.965 1.83 1 96.19 92 SER B CA 1
ATOM 2294 C C . SER B 1 92 ? -17.047 -6.102 2.789 1 96.19 92 SER B C 1
ATOM 2296 O O . SER B 1 92 ? -17.969 -6.867 2.553 1 96.19 92 SER B O 1
ATOM 2298 N N . ASN B 1 93 ? -16.25 -6.234 3.846 1 94.94 93 ASN B N 1
ATOM 2299 C CA . ASN B 1 93 ? -16.375 -7.316 4.816 1 94.94 93 ASN B CA 1
ATOM 2300 C C . ASN B 1 93 ? -16.328 -8.68 4.137 1 94.94 93 ASN B C 1
ATOM 2302 O O . ASN B 1 93 ? -17.203 -9.516 4.348 1 94.94 93 ASN B O 1
ATOM 2306 N N . ILE B 1 94 ? -15.391 -8.914 3.328 1 97.31 94 ILE B N 1
ATOM 2307 C CA . ILE B 1 94 ? -15.195 -10.188 2.658 1 97.31 94 ILE B CA 1
ATOM 2308 C C . ILE B 1 94 ? -13.812 -10.742 3.002 1 97.31 94 ILE B C 1
ATOM 2310 O O . ILE B 1 94 ? -12.883 -9.977 3.287 1 97.31 94 ILE B O 1
ATOM 2314 N N . PRO B 1 95 ? -13.609 -12.039 3.008 1 98.25 95 PRO B N 1
ATOM 2315 C CA . PRO B 1 95 ? -12.336 -12.641 3.393 1 98.25 95 PRO B CA 1
ATOM 2316 C C . PRO B 1 95 ? -11.234 -12.422 2.352 1 98.25 95 PRO B C 1
ATOM 2318 O O . PRO B 1 95 ? -11.531 -12.086 1.201 1 98.25 95 PRO B O 1
ATOM 2321 N N . ILE B 1 96 ? -10.031 -12.586 2.799 1 98.19 96 ILE B N 1
ATOM 2322 C CA . ILE B 1 96 ? -8.844 -12.531 1.959 1 98.19 96 ILE B CA 1
ATOM 2323 C C . ILE B 1 96 ? -8.148 -13.891 1.955 1 98.19 96 ILE B C 1
ATOM 2325 O O . ILE B 1 96 ? -7.977 -14.508 3.008 1 98.19 96 ILE B O 1
ATOM 2329 N N . GLY B 1 97 ? -7.863 -14.344 0.81 1 98.5 97 GLY B N 1
ATOM 2330 C CA . GLY B 1 97 ? -7.094 -15.57 0.642 1 98.5 97 GLY B CA 1
ATOM 2331 C C . GLY B 1 97 ? -5.66 -15.312 0.216 1 98.5 97 GLY B C 1
ATOM 2332 O O . GLY B 1 97 ? -5.414 -14.766 -0.858 1 98.5 97 GLY B O 1
ATOM 2333 N N . LYS B 1 98 ? -4.738 -15.734 1.038 1 98.5 98 LYS B N 1
ATOM 2334 C CA . LYS B 1 98 ? -3.32 -15.602 0.711 1 98.5 98 LYS B CA 1
ATOM 2335 C C . LYS B 1 98 ? -2.834 -16.797 -0.112 1 98.5 98 LYS B C 1
ATOM 2337 O O . LYS B 1 98 ? -3.119 -17.938 0.224 1 98.5 98 LYS B O 1
ATOM 2342 N N . LEU B 1 99 ? -2.164 -16.453 -1.151 1 98.38 99 LEU B N 1
ATOM 2343 C CA . LEU B 1 99 ? -1.559 -17.453 -2.029 1 98.38 99 LEU B CA 1
ATOM 2344 C C . LEU B 1 99 ? -0.07 -17.172 -2.215 1 98.38 99 LEU B C 1
ATOM 2346 O O . LEU B 1 99 ? 0.339 -16.031 -2.383 1 98.38 99 LEU B O 1
ATOM 2350 N N . SER B 1 100 ? 0.756 -18.188 -2.191 1 98.12 100 SER B N 1
ATOM 2351 C CA . SER B 1 100 ? 2.182 -18.047 -2.473 1 98.12 100 SER B CA 1
ATOM 2352 C C . SER B 1 100 ? 2.416 -17.516 -3.881 1 98.12 100 SER B C 1
ATOM 2354 O O . SER B 1 100 ? 1.803 -17.984 -4.84 1 98.12 100 SER B O 1
ATOM 2356 N N . SER B 1 101 ? 3.293 -16.531 -3.945 1 97.5 101 SER B N 1
ATOM 2357 C CA . SER B 1 101 ? 3.668 -16.047 -5.266 1 97.5 101 SER B CA 1
ATOM 2358 C C . SER B 1 101 ? 4.301 -17.141 -6.105 1 97.5 101 SER B C 1
ATOM 2360 O O . SER B 1 101 ? 4.145 -17.172 -7.328 1 97.5 101 SER B O 1
ATOM 2362 N N . LEU B 1 102 ? 4.992 -18.047 -5.469 1 97.5 102 LEU B N 1
ATOM 2363 C CA . LEU B 1 102 ? 5.625 -19.172 -6.168 1 97.5 102 LEU B CA 1
ATOM 2364 C C . LEU B 1 102 ? 4.582 -20.156 -6.676 1 97.5 102 LEU B C 1
ATOM 2366 O O . LEU B 1 102 ? 4.703 -20.672 -7.789 1 97.5 102 LEU B O 1
ATOM 2370 N N . ALA B 1 103 ? 3.578 -20.406 -5.848 1 97.94 103 ALA B N 1
ATOM 2371 C CA . ALA B 1 103 ? 2.465 -21.234 -6.32 1 97.94 103 ALA B CA 1
ATOM 2372 C C . ALA B 1 103 ? 1.816 -20.609 -7.555 1 97.94 103 ALA B C 1
ATOM 2374 O O . ALA B 1 103 ? 1.489 -21.312 -8.516 1 97.94 103 ALA B O 1
ATOM 2375 N N . LEU B 1 104 ? 1.666 -19.328 -7.512 1 98 104 LEU B N 1
ATOM 2376 C CA . LEU B 1 104 ? 1.054 -18.625 -8.633 1 98 104 LEU B CA 1
ATOM 2377 C C . LEU B 1 104 ? 1.929 -18.719 -9.875 1 98 104 LEU B C 1
ATOM 2379 O O . LEU B 1 104 ? 1.419 -18.891 -10.984 1 98 104 LEU B O 1
ATOM 2383 N N . VAL B 1 105 ? 3.209 -18.578 -9.727 1 97.19 105 VAL B N 1
ATOM 2384 C CA . VAL B 1 105 ? 4.141 -18.75 -10.836 1 97.19 105 VAL B CA 1
ATOM 2385 C C . VAL B 1 105 ? 4.012 -20.156 -11.422 1 97.19 105 VAL B C 1
ATOM 2387 O O . VAL B 1 105 ? 3.943 -20.312 -12.641 1 97.19 105 VAL B O 1
ATOM 2390 N N . ALA B 1 106 ? 3.986 -21.172 -10.531 1 97.38 106 ALA B N 1
ATOM 2391 C CA . ALA B 1 106 ? 3.82 -22.547 -10.977 1 97.38 106 ALA B CA 1
ATOM 2392 C C . ALA B 1 106 ? 2.539 -22.703 -11.789 1 97.38 106 ALA B C 1
ATOM 2394 O O . ALA B 1 106 ? 2.557 -23.281 -12.883 1 97.38 106 ALA B O 1
ATOM 2395 N N . ALA B 1 107 ? 1.492 -22.156 -11.312 1 97.06 107 ALA B N 1
ATOM 2396 C CA . ALA B 1 107 ? 0.205 -22.25 -12 1 97.06 107 ALA B CA 1
ATOM 2397 C C . ALA B 1 107 ? 0.238 -21.5 -13.328 1 97.06 107 ALA B C 1
ATOM 2399 O O . ALA B 1 107 ? -0.344 -21.969 -14.32 1 97.06 107 ALA B O 1
ATOM 2400 N N . THR B 1 108 ? 0.894 -20.328 -13.383 1 96.44 108 THR B N 1
ATOM 2401 C CA . THR B 1 108 ? 0.978 -19.516 -14.578 1 96.44 108 THR B CA 1
ATOM 2402 C C . THR B 1 108 ? 1.717 -20.25 -15.695 1 96.44 108 THR B C 1
ATOM 2404 O O . THR B 1 108 ? 1.452 -20.016 -16.875 1 96.44 108 THR B O 1
ATOM 2407 N N . SER B 1 109 ? 2.643 -21.141 -15.281 1 95.31 109 SER B N 1
ATOM 2408 C CA . SER B 1 109 ? 3.408 -21.891 -16.281 1 95.31 109 SER B CA 1
ATOM 2409 C C . SER B 1 109 ? 2.498 -22.75 -17.125 1 95.31 109 SER B C 1
ATOM 2411 O O . SER B 1 109 ? 2.85 -23.109 -18.266 1 95.31 109 SER B O 1
ATOM 2413 N N . GLY B 1 110 ? 1.382 -23.188 -16.594 1 94.06 110 GLY B N 1
ATOM 2414 C CA . GLY B 1 110 ? 0.461 -24.062 -17.297 1 94.06 110 GLY B CA 1
ATOM 2415 C C . GLY B 1 110 ? 0.924 -25.5 -17.328 1 94.06 110 GLY B C 1
ATOM 2416 O O . GLY B 1 110 ? 0.264 -26.359 -17.922 1 94.06 110 GLY B O 1
ATOM 2417 N N . GLU B 1 111 ? 2.041 -25.766 -16.656 1 94.5 111 GLU B N 1
ATOM 2418 C CA . GLU B 1 111 ? 2.59 -27.125 -16.656 1 94.5 111 GLU B CA 1
ATOM 2419 C C . GLU B 1 111 ? 1.883 -28 -15.625 1 94.5 111 GLU B C 1
ATOM 2421 O O . GLU B 1 111 ? 1.36 -27.5 -14.633 1 94.5 111 GLU B O 1
ATOM 2426 N N . THR B 1 112 ? 1.841 -29.312 -15.945 1 95.88 112 THR B N 1
ATOM 2427 C CA . THR B 1 112 ? 1.331 -30.312 -15.008 1 95.88 112 THR B CA 1
ATOM 2428 C C . THR B 1 112 ? 2.471 -31.156 -14.445 1 95.88 112 THR B C 1
ATOM 2430 O O . THR B 1 112 ? 3.541 -31.25 -15.055 1 95.88 112 THR B O 1
ATOM 2433 N N . GLY B 1 113 ? 2.197 -31.734 -13.273 1 97.38 113 GLY B N 1
ATOM 2434 C CA . GLY B 1 113 ? 3.232 -32.5 -12.594 1 97.38 113 GLY B CA 1
ATOM 2435 C C . GLY B 1 113 ? 3.945 -31.688 -11.516 1 97.38 113 GLY B C 1
ATOM 2436 O O . GLY B 1 113 ? 3.35 -30.812 -10.891 1 97.38 113 GLY B O 1
ATOM 2437 N N . ILE B 1 114 ? 5.191 -32.094 -11.25 1 98.06 114 ILE B N 1
ATOM 2438 C CA . ILE B 1 114 ? 5.965 -31.438 -10.211 1 98.06 114 ILE B CA 1
ATOM 2439 C C . ILE B 1 114 ? 6.703 -30.234 -10.812 1 98.06 114 ILE B C 1
ATOM 2441 O O . ILE B 1 114 ? 7.586 -30.406 -11.656 1 98.06 114 ILE B O 1
ATOM 2445 N N . VAL B 1 115 ? 6.285 -29.047 -10.383 1 97.62 115 VAL B N 1
ATOM 2446 C CA . VAL B 1 115 ? 6.809 -27.797 -10.906 1 97.62 115 VAL B CA 1
ATOM 2447 C C . VAL B 1 115 ? 7.633 -27.094 -9.836 1 97.62 115 VAL B C 1
ATOM 2449 O O . VAL B 1 115 ? 7.23 -27.047 -8.664 1 97.62 115 VAL B O 1
ATOM 2452 N N . LEU B 1 116 ? 8.797 -26.609 -10.242 1 98.06 116 LEU B N 1
ATOM 2453 C CA . LEU B 1 116 ? 9.688 -25.844 -9.367 1 98.06 116 LEU B CA 1
ATOM 2454 C C . LEU B 1 116 ? 9.758 -24.391 -9.805 1 98.06 116 LEU B C 1
ATOM 2456 O O . LEU B 1 116 ? 10.57 -24.031 -10.656 1 98.06 116 LEU B O 1
ATOM 2460 N N . PRO B 1 117 ? 8.906 -23.547 -9.266 1 97.75 117 PRO B N 1
ATOM 2461 C CA . PRO B 1 117 ? 9.016 -22.109 -9.531 1 97.75 117 PRO B CA 1
ATOM 2462 C C . PRO B 1 117 ? 10.164 -21.453 -8.773 1 97.75 117 PRO B C 1
ATOM 2464 O O . PRO B 1 117 ? 10.43 -21.812 -7.625 1 97.75 117 PRO B O 1
ATOM 2467 N N . LEU B 1 118 ? 10.781 -20.516 -9.461 1 96.69 118 LEU B N 1
ATOM 2468 C CA . LEU B 1 118 ? 11.859 -19.719 -8.891 1 96.69 118 LEU B CA 1
ATOM 2469 C C . LEU B 1 118 ? 11.648 -18.234 -9.172 1 96.69 118 LEU B C 1
ATOM 2471 O O . LEU B 1 118 ? 11.234 -17.859 -10.273 1 96.69 118 LEU B O 1
ATOM 2475 N N . LEU B 1 119 ? 11.844 -17.406 -8.211 1 95.56 119 LEU B N 1
ATOM 2476 C CA . LEU B 1 119 ? 11.875 -15.961 -8.383 1 95.56 119 LEU B CA 1
ATOM 2477 C C . LEU B 1 119 ? 13.234 -15.398 -7.973 1 95.56 119 LEU B C 1
ATOM 2479 O O . LEU B 1 119 ? 13.812 -15.82 -6.969 1 95.56 119 LEU B O 1
ATOM 2483 N N . ASP B 1 120 ? 13.703 -14.461 -8.742 1 94.62 120 ASP B N 1
ATOM 2484 C CA . ASP B 1 120 ? 14.961 -13.789 -8.414 1 94.62 120 ASP B CA 1
ATOM 2485 C C . ASP B 1 120 ? 14.836 -12.969 -7.137 1 94.62 120 ASP B C 1
ATOM 2487 O O . ASP B 1 120 ? 14.023 -12.039 -7.066 1 94.62 120 ASP B O 1
ATOM 2491 N N . ALA B 1 121 ? 15.562 -13.352 -6.102 1 93.56 121 ALA B N 1
ATOM 2492 C CA . ALA B 1 121 ? 15.594 -12.602 -4.848 1 93.56 121 ALA B CA 1
ATOM 2493 C C . ALA B 1 121 ? 16.797 -11.664 -4.809 1 93.56 121 ALA B C 1
ATOM 2495 O O . ALA B 1 121 ? 17.203 -11.211 -3.734 1 93.56 121 ALA B O 1
ATOM 2496 N N . ARG B 1 122 ? 17.453 -11.477 -5.875 1 90.44 122 ARG B N 1
ATOM 2497 C CA . ARG B 1 122 ? 18.625 -10.633 -6.039 1 90.44 122 ARG B CA 1
ATOM 2498 C C . ARG B 1 122 ? 19.812 -11.195 -5.258 1 90.44 122 ARG B C 1
ATOM 2500 O O . ARG B 1 122 ? 19.688 -12.195 -4.559 1 90.44 122 ARG B O 1
ATOM 2507 N N . ILE B 1 123 ? 21 -10.617 -5.477 1 90.56 123 ILE B N 1
ATOM 2508 C CA . ILE B 1 123 ? 22.266 -10.891 -4.797 1 90.56 123 ILE B CA 1
ATOM 2509 C C . ILE B 1 123 ? 22.531 -12.391 -4.773 1 90.56 123 ILE B C 1
ATOM 2511 O O . ILE B 1 123 ? 22.875 -12.953 -3.73 1 90.56 123 ILE B O 1
ATOM 2515 N N . GLU B 1 124 ? 22.25 -13.07 -5.816 1 93.06 124 GLU B N 1
ATOM 2516 C CA . GLU B 1 124 ? 22.547 -14.484 -6.047 1 93.06 124 GLU B CA 1
ATOM 2517 C C . GLU B 1 124 ? 21.719 -15.367 -5.113 1 93.06 124 GLU B C 1
ATOM 2519 O O . GLU B 1 124 ? 22.234 -16.344 -4.555 1 93.06 124 GLU B O 1
ATOM 2524 N N . HIS B 1 125 ? 20.609 -14.938 -4.852 1 95.62 125 HIS B N 1
ATOM 2525 C CA . HIS B 1 125 ? 19.625 -15.742 -4.133 1 95.62 125 HIS B CA 1
ATOM 2526 C C . HIS B 1 125 ? 18.312 -15.836 -4.902 1 95.62 125 HIS B C 1
ATOM 2528 O O . HIS B 1 125 ? 18.047 -15.016 -5.781 1 95.62 125 HIS B O 1
ATOM 2534 N N . CYS B 1 126 ? 17.594 -16.875 -4.637 1 95.75 126 CYS B N 1
ATOM 2535 C CA . CYS B 1 126 ? 16.281 -17.031 -5.25 1 95.75 126 CYS B CA 1
ATOM 2536 C C . CYS B 1 126 ? 15.266 -17.531 -4.234 1 95.75 126 CYS B C 1
ATOM 2538 O O . CYS B 1 126 ? 15.633 -18.172 -3.248 1 95.75 126 CYS B O 1
ATOM 2540 N N . TYR B 1 127 ? 14.102 -17.156 -4.449 1 96.75 127 TYR B N 1
ATOM 2541 C CA . TYR B 1 127 ? 12.969 -17.828 -3.82 1 96.75 127 TYR B CA 1
ATOM 2542 C C . TYR B 1 127 ? 12.578 -19.078 -4.598 1 96.75 127 TYR B C 1
ATOM 2544 O O . TYR B 1 127 ? 12.516 -19.062 -5.832 1 96.75 127 TYR B O 1
ATOM 2552 N N . ALA B 1 128 ? 12.305 -20.125 -3.865 1 97.25 128 ALA B N 1
ATOM 2553 C CA . ALA B 1 128 ? 11.977 -21.375 -4.535 1 97.25 128 ALA B CA 1
ATOM 2554 C C . ALA B 1 128 ? 10.898 -22.141 -3.77 1 97.25 128 ALA B C 1
ATOM 2556 O O . ALA B 1 128 ? 10.797 -22.016 -2.545 1 97.25 128 ALA B O 1
ATOM 2557 N N . GLY B 1 129 ? 10.078 -22.859 -4.492 1 97.56 129 GLY B N 1
ATOM 2558 C CA . GLY B 1 129 ? 9.102 -23.797 -3.945 1 97.56 129 GLY B CA 1
ATOM 2559 C C . GLY B 1 129 ? 8.914 -25.031 -4.805 1 97.56 129 GLY B C 1
ATOM 2560 O O . GLY B 1 129 ? 9.469 -25.125 -5.898 1 97.56 129 GLY B O 1
ATOM 2561 N N . LEU B 1 130 ? 8.297 -25.953 -4.262 1 98.38 130 LEU B N 1
ATOM 2562 C CA . LEU B 1 130 ? 7.984 -27.188 -4.984 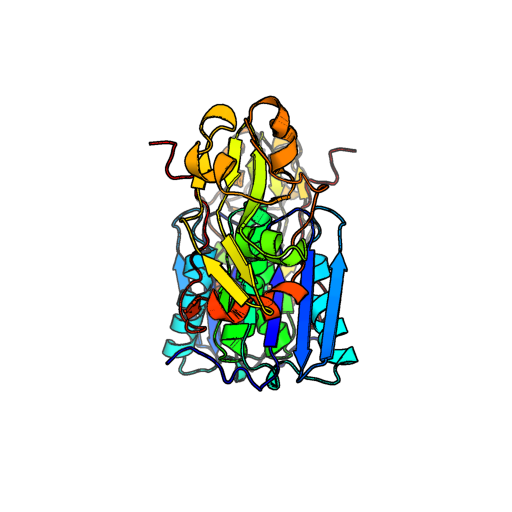1 98.38 130 LEU B CA 1
ATOM 2563 C C . LEU B 1 130 ? 6.492 -27.5 -4.906 1 98.38 130 LEU B C 1
ATOM 2565 O O . LEU B 1 130 ? 5.934 -27.625 -3.812 1 98.38 130 LEU B O 1
ATOM 2569 N N . TYR B 1 131 ? 5.91 -27.672 -6.137 1 98.25 131 TYR B N 1
ATOM 2570 C CA . TYR B 1 131 ? 4.461 -27.812 -6.195 1 98.25 131 TYR B CA 1
ATOM 2571 C C . TYR B 1 131 ? 4.066 -28.938 -7.141 1 98.25 131 TYR B C 1
ATOM 2573 O O . TYR B 1 131 ? 4.746 -29.188 -8.133 1 98.25 131 TYR B O 1
ATOM 2581 N N . HIS B 1 132 ? 2.99 -29.594 -6.809 1 98.38 132 HIS B N 1
ATOM 2582 C CA . HIS B 1 132 ? 2.35 -30.531 -7.715 1 98.38 132 HIS B CA 1
ATOM 2583 C C . HIS B 1 132 ? 1.105 -29.922 -8.352 1 98.38 132 HIS B C 1
ATOM 2585 O O . HIS B 1 132 ? 0.115 -29.672 -7.668 1 98.38 132 HIS B O 1
ATOM 2591 N N . CYS B 1 133 ? 1.197 -29.656 -9.648 1 97.25 133 CYS B N 1
ATOM 2592 C CA . CYS B 1 133 ? 0.091 -29.078 -10.398 1 97.25 133 CYS B CA 1
ATOM 2593 C C . CYS B 1 133 ? -0.688 -30.141 -11.148 1 97.25 133 CYS B C 1
ATOM 2595 O O . CYS B 1 133 ? -0.109 -30.922 -11.914 1 97.25 133 CYS B O 1
ATOM 2597 N N . PHE B 1 134 ? -2.035 -30.234 -10.867 1 93.5 134 PHE B N 1
ATOM 2598 C CA . PHE B 1 134 ? -2.885 -31.203 -11.539 1 93.5 134 PHE B CA 1
ATOM 2599 C C . PHE B 1 134 ? -4.332 -30.734 -11.57 1 93.5 134 PHE B C 1
ATOM 2601 O O . PHE B 1 134 ? -4.809 -30.109 -10.609 1 93.5 134 PHE B O 1
ATOM 2608 N N . ASP B 1 135 ? -5.125 -31.031 -12.68 1 86.38 135 ASP B N 1
ATOM 2609 C CA . ASP B 1 135 ? -6.566 -30.812 -12.812 1 86.38 135 ASP B CA 1
ATOM 2610 C C . ASP B 1 135 ? -6.977 -29.453 -12.273 1 86.38 135 ASP B C 1
ATOM 2612 O O . ASP B 1 135 ? -7.902 -29.344 -11.461 1 86.38 135 ASP B O 1
ATOM 2616 N N . ASN B 1 136 ? -6.281 -28.406 -12.492 1 84.88 136 ASN B N 1
ATOM 2617 C CA . ASN B 1 136 ? -6.59 -27.047 -12.031 1 84.88 136 ASN B CA 1
ATOM 2618 C C . ASN B 1 136 ? -6.477 -26.938 -10.516 1 84.88 136 ASN B C 1
ATOM 2620 O O . ASN B 1 136 ? -7.297 -26.281 -9.875 1 84.88 136 ASN B O 1
ATOM 2624 N N . GLN B 1 137 ? -5.637 -27.766 -10.008 1 93 137 GLN B N 1
ATOM 2625 C CA . GLN B 1 137 ? -5.305 -27.719 -8.594 1 93 137 GLN B CA 1
ATOM 2626 C C . GLN B 1 137 ? -3.793 -27.656 -8.383 1 93 137 GLN B C 1
ATOM 2628 O O . GLN B 1 137 ? -3.021 -27.922 -9.305 1 93 137 GLN B O 1
ATOM 2633 N N . ILE B 1 138 ? -3.492 -27.266 -7.191 1 97.19 138 ILE B N 1
ATOM 2634 C CA . ILE B 1 138 ? -2.078 -27.219 -6.844 1 97.19 138 ILE B CA 1
ATOM 2635 C C . ILE B 1 138 ? -1.878 -27.719 -5.418 1 97.19 138 ILE B C 1
ATOM 2637 O O . ILE B 1 138 ? -2.688 -27.453 -4.531 1 97.19 138 ILE B O 1
ATOM 2641 N N . GLU B 1 139 ? -0.913 -28.562 -5.25 1 97.12 139 GLU B N 1
ATOM 2642 C CA . GLU B 1 139 ? -0.52 -29.062 -3.936 1 97.12 139 GLU B CA 1
ATOM 2643 C C . GLU B 1 139 ? 0.888 -28.609 -3.57 1 97.12 139 GLU B C 1
ATOM 2645 O O . GLU B 1 139 ? 1.808 -28.688 -4.387 1 97.12 139 GLU B O 1
ATOM 2650 N N . VAL B 1 140 ? 1 -28.109 -2.371 1 97.25 140 VAL B N 1
ATOM 2651 C CA . VAL B 1 140 ? 2.305 -27.703 -1.87 1 97.25 140 VAL B CA 1
ATOM 2652 C C . VAL B 1 140 ? 3.1 -28.922 -1.419 1 97.25 140 VAL B C 1
ATOM 2654 O O . VAL B 1 140 ? 2.67 -29.656 -0.524 1 97.25 140 VAL B O 1
ATOM 2657 N N . LEU B 1 141 ? 4.242 -29.141 -2.006 1 97.88 141 LEU B N 1
ATOM 2658 C CA . LEU B 1 141 ? 5.043 -30.312 -1.679 1 97.88 141 LEU B CA 1
ATOM 2659 C C . LEU B 1 141 ? 6.121 -29.969 -0.658 1 97.88 141 LEU B C 1
ATOM 2661 O O . LEU B 1 141 ? 6.594 -30.844 0.073 1 97.88 141 LEU B O 1
ATOM 2665 N N . ALA B 1 142 ? 6.609 -28.734 -0.657 1 96.12 142 ALA B N 1
ATOM 2666 C CA . ALA B 1 142 ? 7.594 -28.219 0.284 1 96.12 142 ALA B CA 1
ATOM 2667 C C . ALA B 1 142 ? 7.383 -26.719 0.521 1 96.12 142 ALA B C 1
ATOM 2669 O O . ALA B 1 142 ? 6.867 -26.016 -0.348 1 96.12 142 ALA B O 1
ATOM 2670 N N . PRO B 1 143 ? 7.754 -26.234 1.71 1 94.44 143 PRO B N 1
ATOM 2671 C CA . PRO B 1 143 ? 7.57 -24.812 1.985 1 94.44 143 PRO B CA 1
ATOM 2672 C C . PRO B 1 143 ? 8.453 -23.922 1.117 1 94.44 143 PRO B C 1
ATOM 2674 O O . PRO B 1 143 ? 9.594 -24.281 0.813 1 94.44 143 PRO B O 1
ATOM 2677 N N . ASP B 1 144 ? 7.906 -22.75 0.73 1 96.88 144 ASP B N 1
ATOM 2678 C CA . ASP B 1 144 ? 8.719 -21.766 0.03 1 96.88 144 ASP B CA 1
ATOM 2679 C C . ASP B 1 144 ? 10 -21.453 0.8 1 96.88 144 ASP B C 1
ATOM 2681 O O . ASP B 1 144 ? 9.984 -21.375 2.029 1 96.88 144 ASP B O 1
ATOM 2685 N N . THR B 1 145 ? 11.094 -21.234 0.062 1 95.44 145 THR B N 1
ATOM 2686 C CA . THR B 1 145 ? 12.367 -21.031 0.734 1 95.44 145 THR B CA 1
ATOM 2687 C C . THR B 1 145 ? 13.203 -19.984 -0.013 1 95.44 145 THR B C 1
ATOM 2689 O O . THR B 1 145 ? 13.055 -19.812 -1.224 1 95.44 145 THR B O 1
ATOM 2692 N N . LEU B 1 146 ? 13.953 -19.281 0.733 1 96.62 146 LEU B N 1
ATOM 2693 C CA . LEU B 1 146 ? 15.023 -18.438 0.202 1 96.62 146 LEU B CA 1
ATOM 2694 C C . LEU B 1 146 ? 16.359 -19.172 0.255 1 96.62 146 LEU B C 1
ATOM 2696 O O . LEU B 1 146 ? 16.734 -19.703 1.302 1 96.62 146 LEU B O 1
ATOM 2700 N N . CYS B 1 147 ? 17.078 -19.25 -0.879 1 95.81 147 CYS B N 1
ATOM 2701 C CA . CYS B 1 147 ? 18.344 -19.969 -0.861 1 95.81 147 CYS B CA 1
ATOM 2702 C C . CYS B 1 147 ? 19.266 -19.469 -1.962 1 95.81 147 CYS B C 1
ATOM 2704 O O . CYS B 1 147 ? 18.812 -18.828 -2.912 1 95.81 147 CYS B O 1
ATOM 2706 N N . ALA B 1 148 ? 20.531 -19.703 -1.733 1 96.75 148 ALA B N 1
ATOM 2707 C CA . ALA B 1 148 ? 21.453 -19.578 -2.852 1 96.75 148 ALA B CA 1
ATOM 2708 C C . ALA B 1 148 ? 21.172 -20.625 -3.924 1 96.75 148 ALA B C 1
ATOM 2710 O O . ALA B 1 148 ? 20.766 -21.75 -3.613 1 96.75 148 ALA B O 1
ATOM 2711 N N . PRO B 1 149 ? 21.453 -20.266 -5.16 1 96.44 149 PRO B N 1
ATOM 2712 C CA . PRO B 1 149 ? 21.141 -21.188 -6.246 1 96.44 149 PRO B CA 1
ATOM 2713 C C . PRO B 1 149 ? 21.844 -22.531 -6.094 1 96.44 149 PRO B C 1
ATOM 2715 O O . PRO B 1 149 ? 21.266 -23.578 -6.406 1 96.44 149 PRO B O 1
ATOM 2718 N N . ASP B 1 150 ? 23.031 -22.5 -5.602 1 96 150 ASP B N 1
ATOM 2719 C CA . ASP B 1 150 ? 23.797 -23.75 -5.477 1 96 150 ASP B CA 1
ATOM 2720 C C . ASP B 1 150 ? 23.375 -24.531 -4.234 1 96 150 ASP B C 1
ATOM 2722 O O . ASP B 1 150 ? 23.797 -25.672 -4.035 1 96 150 ASP B O 1
ATOM 2726 N N . GLU B 1 151 ? 22.484 -23.906 -3.424 1 96.56 151 GLU B N 1
ATOM 2727 C CA . GLU B 1 151 ? 21.969 -24.578 -2.229 1 96.56 151 GLU B CA 1
ATOM 2728 C C . GLU B 1 151 ? 20.531 -25.047 -2.434 1 96.56 151 GLU B C 1
ATOM 2730 O O . GLU B 1 151 ? 19.891 -25.5 -1.489 1 96.56 151 GLU B O 1
ATOM 2735 N N . LEU B 1 152 ? 20.047 -24.906 -3.629 1 97.12 152 LEU B N 1
ATOM 2736 C CA . LEU B 1 152 ? 18.734 -25.453 -3.941 1 97.12 152 LEU B CA 1
ATOM 2737 C C . LEU B 1 152 ? 18.672 -26.938 -3.635 1 97.12 152 LEU B C 1
ATOM 2739 O O . LEU B 1 152 ? 19.547 -27.703 -4.062 1 97.12 152 LEU B O 1
ATOM 2743 N N . PRO B 1 153 ? 17.719 -27.391 -2.871 1 96.44 153 PRO B N 1
ATOM 2744 C CA . PRO B 1 153 ? 17.703 -28.781 -2.453 1 96.44 153 PRO B CA 1
ATOM 2745 C C . PRO B 1 153 ? 17.812 -29.75 -3.629 1 96.44 153 PRO B C 1
ATOM 2747 O O . PRO B 1 153 ? 17.062 -29.625 -4.609 1 96.44 153 PRO B O 1
ATOM 2750 N N . GLU B 1 154 ? 18.672 -30.734 -3.512 1 95.06 154 GLU B N 1
ATOM 2751 C CA . GLU B 1 154 ? 18.906 -31.703 -4.578 1 95.06 154 GLU B CA 1
ATOM 2752 C C . GLU B 1 154 ? 17.641 -32.5 -4.902 1 95.06 154 GLU B C 1
ATOM 2754 O O . GLU B 1 154 ? 17.359 -32.781 -6.066 1 95.06 154 GLU B O 1
ATOM 2759 N N . ASP B 1 155 ? 16.984 -32.844 -3.883 1 96.19 155 ASP B N 1
ATOM 2760 C CA . ASP B 1 155 ? 15.75 -33.594 -4.066 1 96.19 155 ASP B CA 1
ATOM 2761 C C . ASP B 1 155 ? 14.766 -32.844 -4.941 1 96.19 155 ASP B C 1
ATOM 2763 O O . ASP B 1 155 ? 14.062 -33.438 -5.766 1 96.19 155 ASP B O 1
ATOM 2767 N N . TRP B 1 156 ? 14.641 -31.484 -4.77 1 97.5 156 TRP B N 1
ATOM 2768 C CA . TRP B 1 156 ? 13.758 -30.672 -5.594 1 97.5 156 TRP B CA 1
ATOM 2769 C C . TRP B 1 156 ? 14.195 -30.703 -7.055 1 97.5 156 TRP B C 1
ATOM 2771 O O . TRP B 1 156 ? 13.359 -30.844 -7.953 1 97.5 156 TRP B O 1
ATOM 2781 N N . GLN B 1 157 ? 15.484 -30.594 -7.27 1 96.19 157 GLN B N 1
ATOM 2782 C CA . GLN B 1 157 ? 16.047 -30.547 -8.617 1 96.19 157 GLN B CA 1
ATOM 2783 C C . GLN B 1 157 ? 15.844 -31.859 -9.352 1 96.19 157 GLN B C 1
ATOM 2785 O O . GLN B 1 157 ? 15.688 -31.875 -10.578 1 96.19 157 GLN B O 1
ATOM 2790 N N . THR B 1 158 ? 15.859 -32.938 -8.617 1 95.62 158 THR B N 1
ATOM 2791 C CA . THR B 1 158 ? 15.695 -34.25 -9.211 1 95.62 158 THR B CA 1
ATOM 2792 C C . THR B 1 158 ? 14.219 -34.562 -9.477 1 95.62 158 THR B C 1
ATOM 2794 O O . THR B 1 158 ? 13.875 -35.156 -10.5 1 95.62 158 THR B O 1
ATOM 2797 N N . ARG B 1 159 ? 13.352 -34.094 -8.609 1 96.62 159 ARG B N 1
ATOM 2798 C CA . ARG B 1 159 ? 11.938 -34.406 -8.664 1 96.62 159 ARG B CA 1
ATOM 2799 C C . ARG B 1 159 ? 11.211 -33.531 -9.664 1 96.62 159 ARG B C 1
ATOM 2801 O O . ARG B 1 159 ? 10.227 -33.938 -10.281 1 96.62 159 ARG B O 1
ATOM 2808 N N . ALA B 1 160 ? 11.633 -32.344 -9.812 1 97.56 160 ALA B N 1
ATOM 2809 C CA . ALA B 1 160 ? 10.93 -31.375 -10.641 1 97.56 160 ALA B CA 1
ATOM 2810 C C . ALA B 1 160 ? 10.906 -31.812 -12.102 1 97.56 160 ALA B C 1
ATOM 2812 O O . ALA B 1 160 ? 11.93 -32.219 -12.648 1 97.56 160 ALA B O 1
ATOM 2813 N N . GLN B 1 161 ? 9.727 -31.75 -12.648 1 97.5 161 GLN B N 1
ATOM 2814 C CA . GLN B 1 161 ? 9.586 -32.031 -14.078 1 97.5 161 GLN B CA 1
ATOM 2815 C C . GLN B 1 161 ? 9.719 -30.75 -14.891 1 97.5 161 GLN B C 1
ATOM 2817 O O . GLN B 1 161 ? 10 -30.797 -16.094 1 97.5 161 GLN B O 1
ATOM 2822 N N . CYS B 1 162 ? 9.492 -29.641 -14.234 1 97 162 CYS B N 1
ATOM 2823 C CA . CYS B 1 162 ? 9.609 -28.328 -14.844 1 97 162 CYS B CA 1
ATOM 2824 C C . CYS B 1 162 ? 10.125 -27.297 -13.844 1 97 162 CYS B C 1
ATOM 2826 O O . CYS B 1 162 ? 9.758 -27.344 -12.664 1 97 162 CYS B O 1
ATOM 2828 N N . ALA B 1 163 ? 11.023 -26.438 -14.281 1 97.62 163 ALA B N 1
ATOM 2829 C CA . ALA B 1 163 ? 11.453 -25.266 -13.523 1 97.62 163 ALA B CA 1
ATOM 2830 C C . ALA B 1 163 ? 11.086 -23.984 -14.258 1 97.62 163 ALA B C 1
ATOM 2832 O O . ALA B 1 163 ? 11.203 -23.906 -15.484 1 97.62 163 ALA B O 1
ATOM 2833 N N . VAL B 1 164 ? 10.594 -23 -13.484 1 97.56 164 VAL B N 1
ATOM 2834 C CA . VAL B 1 164 ? 10.047 -21.844 -14.172 1 97.56 164 VAL B CA 1
ATOM 2835 C C . VAL B 1 164 ? 10.273 -20.594 -13.32 1 97.56 164 VAL B C 1
ATOM 2837 O O . VAL B 1 164 ? 10.32 -20.672 -12.094 1 97.56 164 VAL B O 1
ATOM 2840 N N . GLY B 1 165 ? 10.383 -19.422 -14.016 1 96.25 165 GLY B N 1
ATOM 2841 C CA . GLY B 1 165 ? 10.359 -18.125 -13.336 1 96.25 165 GLY B CA 1
ATOM 2842 C C . GLY B 1 165 ? 11.672 -17.375 -13.438 1 96.25 165 GLY B C 1
ATOM 2843 O O . GLY B 1 165 ? 12.633 -17.875 -14.039 1 96.25 165 GLY B O 1
ATOM 2844 N N . SER B 1 166 ? 11.75 -16.234 -12.852 1 94.5 166 SER B N 1
ATOM 2845 C CA . SER B 1 166 ? 12.859 -15.305 -13.031 1 94.5 166 SER B CA 1
ATOM 2846 C C . SER B 1 166 ? 14.125 -15.805 -12.328 1 94.5 166 SER B C 1
ATOM 2848 O O . SER 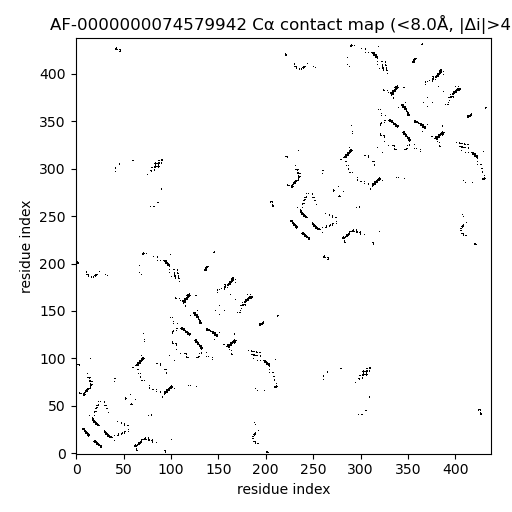B 1 166 ? 15.234 -15.406 -12.688 1 94.5 166 SER B O 1
ATOM 2850 N N . GLY B 1 167 ? 13.977 -16.656 -11.359 1 95.38 167 GLY B N 1
ATOM 2851 C CA . GLY B 1 167 ? 15.125 -17.188 -10.648 1 95.38 167 GLY B CA 1
ATOM 2852 C C . GLY B 1 167 ? 16 -18.062 -11.531 1 95.38 167 GLY B C 1
ATOM 2853 O O . GLY B 1 167 ? 17.141 -18.375 -11.164 1 95.38 167 GLY B O 1
ATOM 2854 N N . LEU B 1 168 ? 15.508 -18.5 -12.648 1 95.81 168 LEU B N 1
ATOM 2855 C CA . LEU B 1 168 ? 16.266 -19.328 -13.562 1 95.81 168 LEU B CA 1
ATOM 2856 C C . LEU B 1 168 ? 17.422 -18.547 -14.188 1 95.81 168 LEU B C 1
ATOM 2858 O O . LEU B 1 168 ? 18.234 -19.125 -14.906 1 95.81 168 LEU B O 1
ATOM 2862 N N . ILE B 1 169 ? 17.438 -17.281 -13.891 1 94.5 169 ILE B N 1
ATOM 2863 C CA . ILE B 1 169 ? 18.609 -16.5 -14.281 1 94.5 169 ILE B CA 1
ATOM 2864 C C . ILE B 1 169 ? 19.875 -17.125 -13.68 1 94.5 169 ILE B C 1
ATOM 2866 O O . ILE B 1 169 ? 20.969 -16.938 -14.203 1 94.5 169 ILE B O 1
ATOM 2870 N N . TYR B 1 170 ? 19.734 -17.891 -12.633 1 95.19 170 TYR B N 1
ATOM 2871 C CA . TYR B 1 170 ? 20.844 -18.531 -11.953 1 95.19 170 TYR B CA 1
ATOM 2872 C C . TYR B 1 170 ? 20.938 -20.016 -12.312 1 95.19 170 TYR B C 1
ATOM 2874 O O . TYR B 1 170 ? 21.531 -20.797 -11.578 1 95.19 170 TYR B O 1
ATOM 2882 N N . ARG B 1 171 ? 20.344 -20.422 -13.383 1 94.56 171 ARG B N 1
ATOM 2883 C CA . ARG B 1 171 ? 20.203 -21.844 -13.734 1 94.56 171 ARG B CA 1
ATOM 2884 C C . ARG B 1 171 ? 21.562 -22.516 -13.836 1 94.56 171 ARG B C 1
ATOM 2886 O O . ARG B 1 171 ? 21.688 -23.703 -13.57 1 94.56 171 ARG B O 1
ATOM 2893 N N . ASP B 1 172 ? 22.578 -21.781 -14.234 1 94.81 172 ASP B N 1
ATOM 2894 C CA . ASP B 1 172 ? 23.922 -22.344 -14.422 1 94.81 172 ASP B CA 1
ATOM 2895 C C . ASP B 1 172 ? 24.484 -22.859 -13.109 1 94.81 172 ASP B C 1
ATOM 2897 O O . ASP B 1 172 ? 25.422 -23.656 -13.102 1 94.81 172 ASP B O 1
ATOM 2901 N N . LYS B 1 173 ? 23.953 -22.391 -12.008 1 95.75 173 LYS B N 1
ATOM 2902 C CA . LYS B 1 173 ? 24.422 -22.812 -10.688 1 95.75 173 LYS B CA 1
ATOM 2903 C C . LYS B 1 173 ? 23.562 -23.938 -10.133 1 95.75 173 LYS B C 1
ATOM 2905 O O . LYS B 1 173 ? 23.766 -24.391 -9.008 1 95.75 173 LYS B O 1
ATOM 2910 N N . MET B 1 174 ? 22.594 -24.344 -10.898 1 94.75 174 MET B N 1
ATOM 2911 C CA . MET B 1 174 ? 21.672 -25.406 -10.5 1 94.75 174 MET B CA 1
ATOM 2912 C C . MET B 1 174 ? 21.906 -26.672 -11.312 1 94.75 174 MET B C 1
ATOM 2914 O O . MET B 1 174 ? 22.562 -26.625 -12.359 1 94.75 174 MET B O 1
ATOM 2918 N N . HIS B 1 175 ? 21.469 -27.828 -10.719 1 92.81 175 HIS B N 1
ATOM 2919 C CA . HIS B 1 175 ? 21.703 -29.109 -11.375 1 92.81 175 HIS B CA 1
ATOM 2920 C C . HIS B 1 175 ? 20.406 -29.875 -11.57 1 92.81 175 HIS B C 1
ATOM 2922 O O . HIS B 1 175 ? 20.109 -30.812 -10.836 1 92.81 175 HIS B O 1
ATOM 2928 N N . PHE B 1 176 ? 19.719 -29.422 -12.609 1 91 176 PHE B N 1
ATOM 2929 C CA . PHE B 1 176 ? 18.469 -30.094 -12.93 1 91 176 PHE B CA 1
ATOM 2930 C C . PHE B 1 176 ? 18.734 -31.391 -13.688 1 91 176 PHE B C 1
ATOM 2932 O O . PHE B 1 176 ? 19.516 -31.406 -14.633 1 91 176 PHE B O 1
ATOM 2939 N N . ALA B 1 177 ? 18.172 -32.469 -13.32 1 84.38 177 ALA B N 1
ATOM 2940 C CA . ALA B 1 177 ? 18.359 -33.75 -13.984 1 84.38 177 ALA B CA 1
ATOM 2941 C C . ALA B 1 177 ? 17.516 -33.844 -15.25 1 84.38 177 ALA B C 1
ATOM 2943 O O . ALA B 1 177 ? 18.047 -34.094 -16.328 1 84.38 177 ALA B O 1
ATOM 2944 N N . THR B 1 178 ? 16.188 -33.625 -15.133 1 88.25 178 THR B N 1
ATOM 2945 C CA . THR B 1 178 ? 15.273 -33.875 -16.234 1 88.25 178 THR B CA 1
ATOM 2946 C C . THR B 1 178 ? 14.297 -32.719 -16.406 1 88.25 178 THR B C 1
ATOM 2948 O O . THR B 1 178 ? 13.469 -32.719 -17.312 1 88.25 178 THR B O 1
ATOM 2951 N N . ALA B 1 179 ? 14.414 -31.703 -15.664 1 93.75 179 ALA B N 1
ATOM 2952 C CA . ALA B 1 179 ? 13.383 -30.656 -15.633 1 93.75 179 ALA B CA 1
ATOM 2953 C C . ALA B 1 179 ? 13.422 -29.828 -16.906 1 93.75 179 ALA B C 1
ATOM 2955 O O . ALA B 1 179 ? 14.492 -29.453 -17.391 1 93.75 179 ALA B O 1
ATOM 2956 N N . LYS B 1 180 ? 12.242 -29.609 -17.484 1 95.75 180 LYS B N 1
ATOM 2957 C CA . LYS B 1 180 ? 12.086 -28.609 -18.531 1 95.75 180 LYS B CA 1
ATOM 2958 C C . LYS B 1 180 ? 12.219 -27.203 -17.969 1 95.75 180 LYS B C 1
ATOM 2960 O O . LYS B 1 180 ? 11.547 -26.844 -17 1 95.75 180 LYS B O 1
ATOM 2965 N N . LEU B 1 181 ? 13.141 -26.438 -18.484 1 95.44 181 LEU B N 1
ATOM 2966 C CA . LEU B 1 181 ? 13.312 -25.062 -18.047 1 95.44 181 LEU B CA 1
ATOM 2967 C C . LEU B 1 181 ? 12.484 -24.109 -18.891 1 95.44 181 LEU B C 1
ATOM 2969 O O . LEU B 1 181 ? 12.641 -24.062 -20.125 1 95.44 181 LEU B O 1
ATOM 2973 N N . LEU B 1 182 ? 11.609 -23.438 -18.328 1 93.12 182 LEU B N 1
ATOM 2974 C CA . LEU B 1 182 ? 10.703 -22.547 -19.047 1 93.12 182 LEU B CA 1
ATOM 2975 C C . LEU B 1 182 ? 11.172 -21.109 -18.938 1 93.12 182 LEU B C 1
ATOM 2977 O O . LEU B 1 182 ? 11.883 -20.75 -18 1 93.12 182 LEU B O 1
ATOM 2981 N N . PRO B 1 183 ? 10.75 -20.312 -19.906 1 80.88 183 PRO B N 1
ATOM 2982 C CA . PRO B 1 183 ? 11.117 -18.906 -19.891 1 80.88 183 PRO B CA 1
ATOM 2983 C C . PRO B 1 183 ? 10.633 -18.172 -18.656 1 80.88 183 PRO B C 1
ATOM 2985 O O . PRO B 1 183 ? 9.836 -18.719 -17.875 1 80.88 183 PRO B O 1
ATOM 2988 N N . ASP B 1 184 ? 11.117 -16.922 -18.516 1 82 184 ASP B N 1
ATOM 2989 C CA . ASP B 1 184 ? 10.695 -16.047 -17.422 1 82 184 ASP B CA 1
ATOM 2990 C C . ASP B 1 184 ? 9.188 -15.836 -17.438 1 82 184 ASP B C 1
ATOM 2992 O O . ASP B 1 184 ? 8.633 -15.359 -18.438 1 82 184 ASP B O 1
ATOM 2996 N N . THR B 1 185 ? 8.602 -16.359 -16.438 1 86 185 THR B N 1
ATOM 2997 C CA . THR B 1 185 ? 7.156 -16.297 -16.25 1 86 185 THR B CA 1
ATOM 2998 C C . THR B 1 185 ? 6.797 -15.422 -15.047 1 86 185 THR B C 1
ATOM 3000 O O . THR B 1 185 ? 7.297 -15.633 -13.945 1 86 185 THR B O 1
ATOM 3003 N N . VAL B 1 186 ? 6.016 -14.398 -15.383 1 88.12 186 VAL B N 1
ATOM 3004 C CA . VAL B 1 186 ? 5.531 -13.547 -14.297 1 88.12 186 VAL B CA 1
ATOM 3005 C C . VAL B 1 186 ? 4.184 -14.062 -13.805 1 88.12 186 VAL B C 1
ATOM 3007 O O . VAL B 1 186 ? 3.355 -14.523 -14.594 1 88.12 186 VAL B O 1
ATOM 3010 N N . PRO B 1 187 ? 4.02 -14.016 -12.516 1 94.5 187 PRO B N 1
ATOM 3011 C CA . PRO B 1 187 ? 2.727 -14.477 -12 1 94.5 187 PRO B CA 1
ATOM 3012 C C . PRO B 1 187 ? 1.549 -13.695 -12.57 1 94.5 187 PRO B C 1
ATOM 3014 O O . PRO B 1 187 ? 1.644 -12.477 -12.758 1 94.5 187 PRO B O 1
ATOM 3017 N N . LEU B 1 188 ? 0.512 -14.398 -12.906 1 96.44 188 LEU B N 1
ATOM 3018 C CA . LEU B 1 188 ? -0.736 -13.82 -13.391 1 96.44 188 LEU B CA 1
ATOM 3019 C C . LEU B 1 188 ? -1.88 -14.109 -12.422 1 96.44 188 LEU B C 1
ATOM 3021 O O . LEU B 1 188 ? -2.162 -15.266 -12.117 1 96.44 188 LEU B O 1
ATOM 3025 N N . ALA B 1 189 ? -2.576 -13.07 -12.047 1 98.38 189 ALA B N 1
ATOM 3026 C CA . ALA B 1 189 ? -3.609 -13.172 -11.016 1 98.38 189 ALA B CA 1
ATOM 3027 C C . ALA B 1 189 ? -4.695 -14.156 -11.43 1 98.38 189 ALA B C 1
ATOM 3029 O O . ALA B 1 189 ? -5.273 -14.844 -10.578 1 98.38 189 ALA B O 1
ATOM 3030 N N . GLU B 1 190 ? -4.965 -14.289 -12.703 1 98 190 GLU B N 1
ATOM 3031 C CA . GLU B 1 190 ? -6.047 -15.156 -13.164 1 98 190 GLU B CA 1
ATOM 3032 C C . GLU B 1 190 ? -5.777 -16.609 -12.812 1 98 190 GLU B C 1
ATOM 3034 O O . GLU B 1 190 ? -6.711 -17.406 -12.672 1 98 190 GLU B O 1
ATOM 3039 N N . LYS B 1 191 ? -4.543 -16.953 -12.648 1 97.31 191 LYS B N 1
ATOM 3040 C CA . LYS B 1 191 ? -4.195 -18.344 -12.383 1 97.31 191 LYS B CA 1
ATOM 3041 C C . LYS B 1 191 ? -4.422 -18.703 -10.914 1 97.31 191 LYS B C 1
ATOM 3043 O O . LYS B 1 191 ? -4.395 -19.875 -10.539 1 97.31 191 LYS B O 1
ATOM 3048 N N . ALA B 1 192 ? -4.668 -17.703 -10.102 1 98.06 192 ALA B N 1
ATOM 3049 C CA . ALA B 1 192 ? -4.973 -17.953 -8.688 1 98.06 192 ALA B CA 1
ATOM 3050 C C . ALA B 1 192 ? -6.223 -18.812 -8.539 1 98.06 192 ALA B C 1
ATOM 3052 O O . ALA B 1 192 ? -6.348 -19.578 -7.578 1 98.06 192 ALA B O 1
ATOM 3053 N N . PHE B 1 193 ? -7.117 -18.75 -9.508 1 97.12 193 PHE B N 1
ATOM 3054 C CA . PHE B 1 193 ? -8.391 -19.453 -9.414 1 97.12 193 PHE B CA 1
ATOM 3055 C C . PHE B 1 193 ? -8.203 -20.953 -9.617 1 97.12 193 PHE B C 1
ATOM 3057 O O . PHE B 1 193 ? -9.078 -21.75 -9.258 1 97.12 193 PHE B O 1
ATOM 3064 N N . SER B 1 194 ? -7.066 -21.344 -10.164 1 94.88 194 SER B N 1
ATOM 3065 C CA . SER B 1 194 ? -6.738 -22.75 -10.281 1 94.88 194 SER B CA 1
ATOM 3066 C C . SER B 1 194 ? -5.961 -23.25 -9.07 1 94.88 194 SER B C 1
ATOM 3068 O O . SER B 1 194 ? -5.574 -24.422 -9.008 1 94.88 194 SER B O 1
ATOM 3070 N N . CYS B 1 195 ? -5.707 -22.375 -8.102 1 96.5 195 CYS B N 1
ATOM 3071 C CA . CYS B 1 195 ? -4.883 -22.703 -6.941 1 96.5 195 CYS B CA 1
ATOM 3072 C C . CYS B 1 195 ? -5.699 -22.625 -5.66 1 96.5 195 CYS B C 1
ATOM 3074 O O . CYS B 1 195 ? -5.145 -22.438 -4.574 1 96.5 195 CYS B O 1
ATOM 3076 N N . LEU B 1 196 ? -6.988 -22.688 -5.762 1 95.88 196 LEU B N 1
ATOM 3077 C CA . LEU B 1 196 ? -7.859 -22.438 -4.621 1 95.88 196 LEU B CA 1
ATOM 3078 C C . LEU B 1 196 ? -7.539 -23.375 -3.465 1 95.88 196 LEU B C 1
ATOM 3080 O O . LEU B 1 196 ? -7.668 -23 -2.299 1 95.88 196 LEU B O 1
ATOM 3084 N N . SER B 1 197 ? -7.055 -24.578 -3.775 1 94.5 197 SER B N 1
ATOM 3085 C CA . SER B 1 197 ? -6.73 -25.578 -2.758 1 94.5 197 SER B CA 1
ATOM 3086 C C . SER B 1 197 ? -5.551 -25.125 -1.9 1 94.5 197 SER B C 1
ATOM 3088 O O . SER B 1 197 ? -5.359 -25.625 -0.791 1 94.5 197 SER B O 1
ATOM 3090 N N . ALA B 1 198 ? -4.793 -24.156 -2.369 1 96.38 198 ALA B N 1
ATOM 3091 C CA . ALA B 1 198 ? -3.59 -23.703 -1.672 1 96.38 198 ALA B CA 1
ATOM 3092 C C . ALA B 1 198 ? -3.793 -22.328 -1.064 1 96.38 198 ALA B C 1
ATOM 3094 O O . ALA B 1 198 ? -2.859 -21.734 -0.511 1 96.38 198 ALA B O 1
ATOM 3095 N N . VAL B 1 199 ? -4.988 -21.781 -1.166 1 97 199 VAL B N 1
ATOM 3096 C CA . VAL B 1 199 ? -5.281 -20.453 -0.666 1 97 199 VAL B CA 1
ATOM 3097 C C . VAL B 1 199 ? -5.609 -20.516 0.824 1 97 199 VAL B C 1
ATOM 30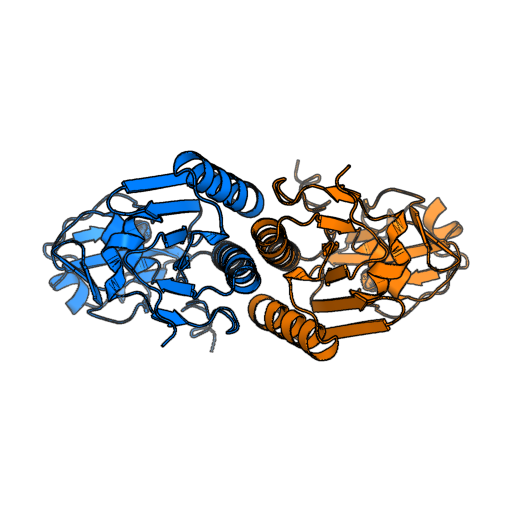99 O O . VAL B 1 199 ? -6.41 -21.344 1.252 1 97 199 VAL B O 1
ATOM 3102 N N . CYS B 1 200 ? -4.953 -19.719 1.654 1 97.12 200 CYS B N 1
ATOM 3103 C CA . CYS B 1 200 ? -5.23 -19.594 3.082 1 97.12 200 CYS B CA 1
ATOM 3104 C C . CYS B 1 200 ? -6.109 -18.391 3.373 1 97.12 200 CYS B C 1
ATOM 3106 O O . CYS B 1 200 ? -5.629 -17.25 3.367 1 97.12 200 CYS B O 1
ATOM 3108 N N . TRP B 1 201 ? -7.348 -18.656 3.697 1 97.88 201 TRP B N 1
ATOM 3109 C CA . TRP B 1 201 ? -8.328 -17.594 3.873 1 97.88 201 TRP B CA 1
ATOM 3110 C C . TRP B 1 201 ? -8.273 -17.016 5.285 1 97.88 201 TRP B C 1
ATOM 3112 O O . TRP B 1 201 ? -8.008 -17.75 6.246 1 97.88 201 TRP B O 1
ATOM 3122 N N . GLN B 1 202 ? -8.477 -15.75 5.438 1 97 202 GLN B N 1
ATOM 3123 C CA . GLN B 1 202 ? -8.578 -15.055 6.715 1 97 202 GLN B CA 1
ATOM 3124 C C . GLN B 1 202 ? -9.664 -13.984 6.672 1 97 202 GLN B C 1
ATOM 3126 O O . GLN B 1 202 ? -10.133 -13.609 5.594 1 97 202 GLN B O 1
ATOM 3131 N N . SER B 1 203 ? -9.945 -13.523 7.852 1 95.81 203 SER B N 1
ATOM 3132 C CA . SER B 1 203 ? -10.93 -12.445 7.965 1 95.81 203 SER B CA 1
ATOM 3133 C C . SER B 1 203 ? -10.359 -11.125 7.469 1 95.81 203 SER B C 1
ATOM 3135 O O . SER B 1 203 ? -9.156 -10.875 7.594 1 95.81 203 SER B O 1
ATOM 3137 N N . ALA B 1 204 ? -11.297 -10.289 6.945 1 94.44 204 ALA B N 1
ATOM 3138 C CA . ALA B 1 204 ? -10.914 -8.961 6.484 1 94.44 204 ALA B CA 1
ATOM 3139 C C . ALA B 1 204 ? -10.328 -8.133 7.629 1 94.44 204 ALA B C 1
ATOM 3141 O O . ALA B 1 204 ? -9.633 -7.145 7.395 1 94.44 204 ALA B O 1
ATOM 3142 N N . GLN B 1 205 ? -10.539 -8.469 8.836 1 91.12 205 GLN B N 1
ATOM 3143 C CA . GLN B 1 205 ? -10.156 -7.691 10.008 1 91.12 205 GLN B CA 1
ATOM 3144 C C . GLN B 1 205 ? -8.758 -8.07 10.484 1 91.12 205 GLN B C 1
ATOM 3146 O O . GLN B 1 205 ? -8.18 -7.391 11.328 1 91.12 205 GLN B O 1
ATOM 3151 N N . THR B 1 206 ? -8.266 -9.156 9.977 1 92.12 206 THR B N 1
ATOM 3152 C CA . THR B 1 206 ? -6.953 -9.656 10.367 1 92.12 206 THR B CA 1
ATOM 3153 C C . THR B 1 206 ? -5.863 -9.062 9.469 1 92.12 206 THR B C 1
ATOM 3155 O O . THR B 1 206 ? -5.984 -9.086 8.242 1 92.12 206 THR B O 1
ATOM 3158 N N . PRO B 1 207 ? -4.848 -8.484 10.117 1 91.88 207 PRO B N 1
ATOM 3159 C CA . PRO B 1 207 ? -3.746 -7.996 9.289 1 91.88 207 PRO B CA 1
ATOM 3160 C C . PRO B 1 207 ? -3.146 -9.086 8.398 1 91.88 207 PRO B C 1
ATOM 3162 O O . PRO B 1 207 ? -3.027 -10.234 8.82 1 91.88 207 PRO B O 1
ATOM 3165 N N . ILE B 1 208 ? -2.842 -8.734 7.199 1 93.81 208 ILE B N 1
ATOM 3166 C CA . ILE B 1 208 ? -2.258 -9.672 6.246 1 93.81 208 ILE B CA 1
ATOM 3167 C C . ILE B 1 208 ? -0.779 -9.883 6.566 1 93.81 208 ILE B C 1
ATOM 3169 O O . ILE B 1 208 ? 0 -8.922 6.578 1 93.81 208 ILE B O 1
ATOM 3173 N N . GLU B 1 209 ? -0.399 -11.031 6.84 1 91.75 209 GLU B N 1
ATOM 3174 C CA . GLU B 1 209 ? 1.01 -11.375 7 1 91.75 209 GLU B CA 1
ATOM 3175 C C . GLU B 1 209 ? 1.631 -11.797 5.672 1 91.75 209 GLU B C 1
ATOM 3177 O O . GLU B 1 209 ? 1.272 -12.836 5.117 1 91.75 209 GLU B O 1
ATOM 3182 N N . LEU B 1 210 ? 2.541 -10.984 5.219 1 93.19 210 LEU B N 1
ATOM 3183 C CA . LEU B 1 210 ? 3.209 -11.266 3.953 1 93.19 210 LEU B CA 1
ATOM 3184 C C . LEU B 1 210 ? 4.344 -12.266 4.152 1 93.19 210 LEU B C 1
ATOM 3186 O O . LEU B 1 210 ? 4.895 -12.375 5.25 1 93.19 210 LEU B O 1
ATOM 3190 N N . TYR B 1 211 ? 4.66 -12.953 3.129 1 89.88 211 TYR B N 1
ATOM 3191 C CA . TYR B 1 211 ? 5.742 -13.93 3.176 1 89.88 211 TYR B CA 1
ATOM 3192 C C . TYR B 1 211 ? 7.059 -13.312 2.732 1 89.88 211 TYR B C 1
ATOM 3194 O O . TYR B 1 211 ? 7.438 -13.414 1.562 1 89.88 211 TYR B O 1
ATOM 3202 N N . TYR B 1 212 ? 7.98 -12.586 3.539 1 84.56 212 TYR B N 1
ATOM 3203 C CA . TYR B 1 212 ? 9.227 -11.906 3.201 1 84.56 212 TYR B CA 1
ATOM 3204 C C . TYR B 1 212 ? 10.398 -12.875 3.225 1 84.56 212 TYR B C 1
ATOM 3206 O O . TYR B 1 212 ? 11.414 -12.648 2.562 1 84.56 212 TYR B O 1
ATOM 3214 N N . LEU B 1 213 ? 10.336 -14.008 3.455 1 81.44 213 LEU B N 1
ATOM 3215 C CA . LEU B 1 213 ? 11.336 -15.055 3.656 1 81.44 213 LEU B CA 1
ATOM 3216 C C . LEU B 1 213 ? 12.711 -14.445 3.922 1 81.44 213 LEU B C 1
ATOM 3218 O O . LEU B 1 213 ? 13.609 -15.133 4.414 1 81.44 213 LEU B O 1
ATOM 3222 N N . ARG B 1 214 ? 13.242 -13.07 3.531 1 67.56 214 ARG B N 1
ATOM 3223 C CA . ARG B 1 214 ? 14.547 -12.453 3.744 1 67.56 214 ARG B CA 1
ATOM 3224 C C . ARG B 1 214 ? 14.766 -12.141 5.219 1 67.56 214 ARG B C 1
ATOM 3226 O O . ARG B 1 214 ? 15.898 -12.211 5.715 1 67.56 214 ARG B O 1
ATOM 3233 N N . ASN B 1 215 ? 14.023 -11.312 5.914 1 55.09 215 ASN B N 1
ATOM 3234 C CA . ASN B 1 215 ? 14.398 -10.883 7.258 1 55.09 215 ASN B CA 1
ATOM 3235 C C . ASN B 1 215 ? 14.836 -12.055 8.117 1 55.09 215 ASN B C 1
ATOM 3237 O O . ASN B 1 215 ? 15.297 -11.867 9.242 1 55.09 215 ASN B O 1
ATOM 3241 N N . GLU B 1 216 ? 14.688 -13.328 7.848 1 45.69 216 GLU B N 1
ATOM 3242 C CA . GLU B 1 216 ? 15.234 -14.375 8.703 1 45.69 216 GLU B CA 1
ATOM 3243 C C . GLU B 1 216 ? 16.75 -14.477 8.555 1 45.69 216 GLU B C 1
ATOM 3245 O O . GLU B 1 216 ? 17.406 -15.234 9.273 1 45.69 216 GLU B O 1
ATOM 3250 N N . ILE B 1 217 ? 17.422 -13.875 7.637 1 35.75 217 ILE B N 1
ATOM 3251 C CA . ILE B 1 217 ? 18.875 -14.062 7.559 1 35.75 217 ILE B CA 1
ATOM 3252 C C . ILE B 1 217 ? 19.578 -13.062 8.469 1 35.75 217 ILE B C 1
ATOM 3254 O O . ILE B 1 217 ? 20.766 -13.211 8.766 1 35.75 217 ILE B O 1
ATOM 3258 N N . THR B 1 218 ? 19.266 -11.766 8.508 1 29.94 218 THR B N 1
ATOM 3259 C CA . THR B 1 218 ? 20.219 -10.891 9.18 1 29.94 218 THR B CA 1
ATOM 3260 C C . THR B 1 218 ? 20.25 -11.172 10.68 1 29.94 218 THR B C 1
ATOM 3262 O O . THR B 1 218 ? 20.703 -10.336 11.461 1 29.94 218 THR B O 1
ATOM 3265 N N . SER B 1 219 ? 19.688 -12.203 11.156 1 21.66 219 SER B N 1
ATOM 3266 C CA . SER B 1 219 ? 20.344 -12.391 12.445 1 21.66 219 SER B CA 1
ATOM 3267 C C . SER B 1 219 ? 21.797 -12.844 12.258 1 21.66 219 SER B C 1
ATOM 3269 O O . SER B 1 219 ? 22.078 -13.703 11.414 1 21.66 219 SER B O 1
#

Nearest PDB structures (foldseek):
  5br9-assembly3_E  TM=9.229E-01  e=1.746E-21  Pseudomonas aeruginosa PAO1
  4y0w-assembly1_C-2  TM=8.968E-01  e=8.918E-21  Pseudomonas aeruginosa PAO579
  6z81-assembly2_D  TM=8.787E-01  e=1.929E-19  Escherichia coli
  2gel-assembly1_A  TM=8.785E-01  e=2.863E-18  Salmonella enterica subsp. enterica serovar Typhimurium str. LT2
  2a6a-assembly1_A  TM=8.197E-01  e=7.756E-15  Thermotoga maritima MSB8